Protein AF-A0A9P6RLQ0-F1 (afdb_monomer_lite)

InterPro domains:
  IPR013740 Redoxin [PF08534] (374-500)
  IPR013766 Thioredoxin domain [PS51352] (322-503)
  IPR021109 Aspartic peptidase domain superfamily [G3DSA:2.40.70.10] (1-142)
  IPR021109 Aspartic peptidase domain superfamily [G3DSA:2.40.70.10] (143-334)
  IPR021109 Aspartic peptidase domain superfamily [SSF50630] (2-336)
  IPR033121 Peptidase family A1 domain [PF00026] (2-328)
  IPR033121 Peptidase family A1 domain [PS51767] (1-327)
  IPR034164 Pepsin-like domain [cd05471] (2-328)
  IPR036249 Thioredoxin-like superfamily [SSF52833] (365-503)
  IPR037944 Peroxiredoxin-5-like [PTHR10430] (362-502)
  IPR037944 Peroxiredoxin-5-like [cd03013] (362-501)

Organism: NCBI:txid979702

Sequence (503 aa):
MLDTGSSFSWIQTTTCLSTPWLCNTSPKFNASLSSTLVYQPETIAVKYTEGFISTQLVSDFVALGAAPNNNRTTIAPASDPGTQHPPTLFRGIGTFGLTSNVSGDHYLLAKETSVPGFLGASQRRFESGSETVRKLPAPVFALAFTDTWGTLTLGGPDPAFHSKPLAWVRTLPDEAGWVTELSSRIELMPKSNGTDADAAAPDYVTTELDRVWFDSGTTYIWGDESAIRSLNDWIGADPITGEVNCTSVGRLGKIVFTVGGGTESDDSPVRLELSPAEYIISKATSRKCFSALNASGPGKNHWVFGLHVLRGFYTAYHYEFGLVGMAPYNITETNPAGKVVLPGSNDDLRKDLQRSLLQKPPADTVKPAELFSAAKRAVLIGVPGAFTPGCSKTHVPGYLKHYQELKDKGVDLIGCVSVNDAFVMDAWGKELAVGDKIAMLADPQGHFVKDLGLDFDASAALGGYRSKRFAMVLENGKITKVFVEPNNTGLSVSLAENLLKEL

pLDDT: mean 73.43, std 20.62, range [25.67, 98.0]

Structure (mmCIF, N/CA/C/O backbone):
data_AF-A0A9P6RLQ0-F1
#
_entry.id   AF-A0A9P6RLQ0-F1
#
loop_
_atom_site.group_PDB
_atom_site.id
_atom_site.type_symbol
_atom_site.label_atom_id
_atom_site.label_alt_id
_atom_site.label_comp_id
_atom_site.label_asym_id
_atom_site.label_entity_id
_atom_site.label_seq_id
_atom_site.pdbx_PDB_ins_code
_atom_site.Cartn_x
_atom_site.Cartn_y
_atom_site.Cartn_z
_atom_site.occupancy
_atom_site.B_iso_or_equiv
_atom_site.auth_seq_id
_atom_site.auth_comp_id
_atom_site.auth_asym_id
_atom_site.auth_atom_id
_atom_site.pdbx_PDB_model_num
ATOM 1 N N . MET A 1 1 ? 5.778 17.703 -5.298 1.00 69.62 1 MET A N 1
ATOM 2 C CA . MET A 1 1 ? 5.909 16.263 -5.595 1.00 69.62 1 MET A CA 1
ATOM 3 C C . MET A 1 1 ? 5.713 15.513 -4.294 1.00 69.62 1 MET A C 1
ATOM 5 O O . MET A 1 1 ? 6.132 16.036 -3.269 1.00 69.62 1 MET A O 1
ATOM 9 N N . LEU A 1 2 ? 5.029 14.371 -4.324 1.00 73.75 2 LEU A N 1
ATOM 10 C CA . LEU A 1 2 ? 4.963 13.451 -3.190 1.00 73.75 2 LEU A CA 1
ATOM 11 C C . LEU A 1 2 ? 5.962 12.338 -3.474 1.00 73.75 2 LEU A C 1
ATOM 13 O O . LEU A 1 2 ? 5.862 11.686 -4.510 1.00 73.75 2 LEU A O 1
ATOM 17 N N . ASP A 1 3 ? 6.947 12.204 -2.603 1.00 76.50 3 ASP A N 1
ATOM 18 C CA . ASP A 1 3 ? 8.166 11.453 -2.865 1.00 76.50 3 ASP A CA 1
ATOM 19 C C . ASP A 1 3 ? 8.388 10.442 -1.742 1.00 76.50 3 ASP A C 1
ATOM 21 O O . ASP A 1 3 ? 8.799 10.813 -0.645 1.00 76.50 3 ASP A O 1
ATOM 25 N N . THR A 1 4 ? 8.088 9.171 -2.009 1.00 80.94 4 THR A N 1
ATOM 26 C CA . THR A 1 4 ? 8.338 8.075 -1.061 1.00 80.94 4 THR A CA 1
ATOM 27 C C . THR A 1 4 ? 9.814 7.656 -1.010 1.00 80.94 4 THR A C 1
ATOM 29 O O . THR A 1 4 ? 10.182 6.831 -0.169 1.00 80.94 4 THR A O 1
ATOM 32 N N . GLY A 1 5 ? 10.666 8.217 -1.871 1.00 74.62 5 GLY A N 1
ATOM 33 C CA . GLY A 1 5 ? 12.118 8.060 -1.873 1.00 74.62 5 GLY A CA 1
ATOM 34 C C . GLY A 1 5 ? 12.847 9.006 -0.915 1.00 74.62 5 GLY A C 1
ATOM 35 O O . GLY A 1 5 ? 14.011 8.779 -0.581 1.00 74.62 5 GLY A O 1
ATOM 36 N N . SER A 1 6 ? 12.175 10.048 -0.418 1.00 68.94 6 SER A N 1
ATOM 37 C CA . SER A 1 6 ? 12.756 11.011 0.517 1.00 68.94 6 SER A CA 1
ATOM 38 C C . SER A 1 6 ? 11.891 11.225 1.756 1.00 68.94 6 SER A C 1
ATOM 40 O O . SER A 1 6 ? 10.787 10.709 1.871 1.00 68.94 6 SER A O 1
ATOM 42 N N . SER A 1 7 ? 12.428 11.927 2.755 1.00 65.31 7 SER A N 1
ATOM 43 C CA . SER A 1 7 ? 11.719 12.215 4.014 1.00 65.31 7 SER A CA 1
ATOM 44 C C . SER A 1 7 ? 11.713 13.698 4.364 1.00 65.31 7 SER A C 1
ATOM 46 O O . SER A 1 7 ? 11.431 14.044 5.505 1.00 65.31 7 SER A O 1
ATOM 48 N N . PHE A 1 8 ? 12.039 14.580 3.416 1.00 64.62 8 PHE A N 1
ATOM 49 C CA . PHE A 1 8 ? 12.190 16.006 3.685 1.00 64.62 8 PHE A CA 1
ATOM 50 C C . PHE A 1 8 ? 11.260 16.862 2.828 1.00 64.62 8 PHE A C 1
ATOM 52 O O . PHE A 1 8 ? 11.291 16.800 1.601 1.00 64.62 8 PHE A O 1
ATOM 59 N N . SER A 1 9 ? 10.484 17.721 3.489 1.00 69.56 9 SER A N 1
ATOM 60 C CA . SER A 1 9 ? 9.662 18.735 2.830 1.00 69.56 9 SER A CA 1
ATOM 61 C C . SER A 1 9 ? 10.428 20.051 2.704 1.00 69.56 9 SER A C 1
ATOM 63 O O . SER A 1 9 ? 10.984 20.551 3.684 1.00 69.56 9 SER A O 1
ATOM 65 N N . TRP A 1 10 ? 10.401 20.666 1.524 1.00 70.12 10 TRP A N 1
ATOM 66 C CA . TRP A 1 10 ? 10.974 21.993 1.295 1.00 70.12 10 TRP A CA 1
ATOM 67 C C . TRP A 1 10 ? 10.160 22.793 0.283 1.00 70.12 10 TRP A C 1
ATOM 69 O O . TRP A 1 10 ? 9.496 22.238 -0.593 1.00 70.12 10 TRP A O 1
ATOM 79 N N . ILE A 1 11 ? 10.218 24.118 0.412 1.00 72.69 11 ILE A N 1
ATOM 80 C CA . ILE A 1 11 ? 9.589 25.058 -0.516 1.00 72.69 11 ILE A CA 1
ATOM 81 C C . ILE A 1 11 ? 10.506 26.262 -0.743 1.00 72.69 11 ILE A C 1
ATOM 83 O O . ILE A 1 11 ? 11.249 26.687 0.146 1.00 72.69 11 ILE A O 1
ATOM 87 N N . GLN A 1 12 ? 10.475 26.812 -1.957 1.00 73.31 12 GLN A N 1
ATOM 88 C CA . GLN A 1 12 ? 11.220 28.025 -2.287 1.00 73.31 12 GLN A CA 1
ATOM 89 C C . GLN A 1 12 ? 10.643 29.233 -1.548 1.00 73.31 12 GLN A C 1
ATOM 91 O O . GLN A 1 12 ? 9.426 29.400 -1.480 1.00 73.31 12 GLN A O 1
ATOM 96 N N . THR A 1 13 ? 11.514 30.103 -1.036 1.00 74.69 13 THR A N 1
ATOM 97 C CA . THR A 1 13 ? 11.118 31.375 -0.410 1.00 74.69 13 THR A CA 1
ATOM 98 C C . THR A 1 13 ? 11.264 32.557 -1.375 1.00 74.69 13 THR A C 1
ATOM 100 O O . THR A 1 13 ? 11.980 32.490 -2.379 1.00 74.69 13 THR A O 1
ATOM 103 N N . THR A 1 14 ? 10.589 33.672 -1.080 1.00 72.62 14 THR A N 1
ATOM 104 C CA . THR A 1 14 ? 10.729 34.952 -1.798 1.00 72.62 14 THR A CA 1
ATOM 105 C C . THR A 1 14 ? 12.169 35.461 -1.850 1.00 72.62 14 THR A C 1
ATOM 107 O O . THR A 1 14 ? 12.519 36.172 -2.789 1.00 72.62 14 THR A O 1
ATOM 110 N N . THR A 1 15 ? 13.018 35.045 -0.909 1.00 69.19 15 THR A N 1
ATOM 111 C CA . THR A 1 15 ? 14.442 35.399 -0.819 1.00 69.19 15 THR A CA 1
ATOM 112 C C . THR A 1 15 ? 15.377 34.432 -1.564 1.00 69.19 15 THR A C 1
ATOM 114 O O . THR A 1 15 ? 16.554 34.350 -1.238 1.00 69.19 15 THR A O 1
ATOM 117 N N . CYS A 1 16 ? 14.885 33.685 -2.559 1.00 65.75 16 CYS A N 1
ATOM 118 C CA . CYS A 1 16 ? 15.701 32.832 -3.439 1.00 65.75 16 CYS A CA 1
ATOM 119 C C . CYS A 1 16 ? 16.762 33.663 -4.191 1.00 65.75 16 CYS A C 1
ATOM 121 O O . CYS A 1 16 ? 16.408 34.531 -4.988 1.00 65.75 16 CYS A O 1
ATOM 123 N N . LEU A 1 17 ? 18.048 33.401 -3.925 1.00 63.59 17 LEU A N 1
ATOM 124 C CA . LEU A 1 17 ? 19.206 34.150 -4.451 1.00 63.59 17 LEU A CA 1
ATOM 125 C C . LEU A 1 17 ? 19.939 33.425 -5.597 1.00 63.59 17 LEU A C 1
ATOM 127 O O . LEU A 1 17 ? 20.925 33.942 -6.115 1.00 63.59 17 LEU A O 1
ATOM 131 N N . SER A 1 18 ? 19.494 32.220 -5.965 1.00 60.06 18 SER A N 1
ATOM 132 C CA . SER A 1 18 ? 20.119 31.386 -7.007 1.00 60.06 18 SER A CA 1
ATOM 133 C C . SER A 1 18 ? 19.547 31.664 -8.411 1.00 60.06 18 SER A C 1
ATOM 135 O O . SER A 1 18 ? 18.770 32.601 -8.599 1.00 60.06 18 SER A O 1
ATOM 137 N N . THR A 1 19 ? 20.012 30.922 -9.422 1.00 55.38 19 THR A N 1
ATOM 138 C CA . THR A 1 19 ? 19.829 31.184 -10.863 1.00 55.38 19 THR A CA 1
ATOM 139 C C . THR A 1 19 ? 18.416 31.689 -11.236 1.00 55.38 19 THR A C 1
ATOM 141 O O . THR A 1 19 ? 17.418 31.049 -10.891 1.00 55.38 19 THR A O 1
ATOM 144 N N . PRO A 1 20 ? 18.292 32.808 -11.992 1.00 53.53 20 PRO A N 1
ATOM 145 C CA . PRO A 1 20 ? 17.016 33.504 -12.212 1.00 53.53 20 PRO A CA 1
ATOM 146 C C . PRO A 1 20 ? 15.871 32.640 -12.755 1.00 53.53 20 PRO A C 1
ATOM 148 O O . PRO A 1 20 ? 14.710 32.925 -12.479 1.00 53.53 20 PRO A O 1
ATOM 151 N N . TRP A 1 21 ? 16.171 31.586 -13.518 1.00 56.06 21 TRP A N 1
ATOM 152 C CA . TRP A 1 21 ? 15.160 30.710 -14.114 1.00 56.06 21 TRP A CA 1
ATOM 153 C C . TRP A 1 21 ? 14.462 29.802 -13.086 1.00 56.06 21 TRP A C 1
ATOM 155 O O . TRP A 1 21 ? 13.233 29.718 -13.065 1.00 56.06 21 TRP A O 1
ATOM 165 N N . LEU A 1 22 ? 15.224 29.168 -12.189 1.00 56.69 22 LEU A N 1
ATOM 166 C CA . LEU A 1 22 ? 14.692 28.280 -11.145 1.00 56.69 22 LEU A CA 1
ATOM 167 C C . LEU A 1 22 ? 13.927 29.053 -10.072 1.00 56.69 22 LEU A C 1
ATOM 169 O O . LEU A 1 22 ? 12.914 28.567 -9.570 1.00 56.69 22 LEU A O 1
ATOM 173 N N . CYS A 1 23 ? 14.377 30.268 -9.750 1.00 59.47 23 CYS A N 1
ATOM 174 C CA . CYS A 1 23 ? 13.675 31.120 -8.802 1.00 59.47 23 CYS A CA 1
ATOM 175 C C . CYS A 1 23 ? 12.450 31.823 -9.425 1.00 59.47 23 CYS A C 1
ATOM 177 O O . CYS A 1 23 ? 11.617 32.277 -8.662 1.00 59.47 23 CYS A O 1
ATOM 179 N N . ASN A 1 24 ? 12.276 31.969 -10.746 1.00 61.66 24 ASN A N 1
ATOM 180 C CA . ASN A 1 24 ? 11.153 32.761 -11.305 1.00 61.66 24 ASN A CA 1
ATOM 181 C C . ASN A 1 24 ? 9.986 31.950 -11.882 1.00 61.66 24 ASN A C 1
ATOM 183 O O . ASN A 1 24 ? 8.992 32.537 -12.300 1.00 61.66 24 ASN A O 1
ATOM 187 N N . THR A 1 25 ? 10.079 30.623 -11.903 1.00 64.12 25 THR A N 1
ATOM 188 C CA . THR A 1 25 ? 9.096 29.754 -12.576 1.00 64.12 25 THR A CA 1
ATOM 189 C C . THR A 1 25 ? 8.125 29.052 -11.626 1.00 64.12 25 THR A C 1
ATOM 191 O O . THR A 1 25 ? 7.142 28.474 -12.086 1.00 64.12 25 THR A O 1
ATOM 194 N N . SER A 1 26 ? 8.357 29.125 -10.310 1.00 64.94 26 SER A N 1
ATOM 195 C CA . SER A 1 26 ? 7.551 28.435 -9.295 1.00 64.94 26 SER A CA 1
ATOM 196 C C . SER A 1 26 ? 6.943 29.403 -8.268 1.00 64.94 26 SER A C 1
ATOM 198 O O . SER A 1 26 ? 7.543 30.440 -7.967 1.00 64.94 26 SER A O 1
ATOM 200 N N . PRO A 1 27 ? 5.761 29.086 -7.701 1.00 68.25 27 PRO A N 1
ATOM 201 C CA . PRO A 1 27 ? 5.214 29.809 -6.556 1.00 68.25 27 PRO A CA 1
ATOM 202 C C . PRO A 1 27 ? 6.200 29.831 -5.381 1.00 68.25 27 PRO A C 1
ATOM 204 O O . PRO A 1 27 ? 6.826 28.817 -5.073 1.00 68.25 27 PRO A O 1
ATOM 207 N N . LYS A 1 28 ? 6.312 30.981 -4.708 1.00 74.69 28 LYS A N 1
ATOM 208 C CA . LYS A 1 28 ? 7.229 31.187 -3.579 1.00 74.69 28 LYS A CA 1
ATOM 209 C C . LYS A 1 28 ? 6.462 31.339 -2.278 1.00 74.69 28 LYS A C 1
ATOM 211 O O . LYS A 1 28 ? 5.454 32.043 -2.228 1.00 74.69 28 LYS A O 1
ATOM 216 N N . PHE A 1 29 ? 6.992 30.755 -1.214 1.00 76.06 29 PHE A N 1
ATOM 217 C CA . PHE A 1 29 ? 6.539 31.025 0.137 1.00 76.06 29 PHE A CA 1
ATOM 218 C C . PHE A 1 29 ? 7.025 32.404 0.596 1.00 76.06 29 PHE A C 1
ATOM 220 O O . PHE A 1 29 ? 8.218 32.705 0.544 1.00 76.06 29 PHE A O 1
ATOM 227 N N . ASN A 1 30 ? 6.098 33.246 1.049 1.00 80.75 30 ASN A N 1
ATOM 228 C CA . ASN A 1 30 ? 6.416 34.539 1.638 1.00 80.75 30 ASN A CA 1
ATOM 229 C C . ASN A 1 30 ? 6.298 34.450 3.161 1.00 80.75 30 ASN A C 1
ATOM 231 O O . ASN A 1 30 ? 5.205 34.578 3.712 1.00 80.75 30 ASN A O 1
ATOM 235 N N . ALA A 1 31 ? 7.439 34.262 3.822 1.00 79.62 31 ALA A N 1
ATOM 236 C CA . ALA A 1 31 ? 7.532 34.123 5.272 1.00 79.62 31 ALA A CA 1
ATOM 237 C C . ALA A 1 31 ? 6.883 35.283 6.044 1.00 79.62 31 ALA A C 1
ATOM 239 O O . ALA A 1 31 ? 6.302 35.065 7.101 1.00 79.62 31 ALA A O 1
ATOM 240 N N . SER A 1 32 ? 6.921 36.506 5.504 1.00 82.12 32 SER A N 1
ATOM 241 C CA . SER A 1 32 ? 6.338 37.688 6.150 1.00 82.12 32 SER A CA 1
ATOM 242 C C . SER A 1 32 ? 4.808 37.678 6.210 1.00 82.12 32 SER A C 1
ATOM 244 O O . SER A 1 32 ? 4.234 38.491 6.927 1.00 82.12 32 SER A O 1
ATOM 246 N N . LEU A 1 33 ? 4.140 36.804 5.449 1.00 82.81 33 LEU A N 1
ATOM 247 C CA . LEU A 1 33 ? 2.678 36.679 5.447 1.00 82.81 33 LEU A CA 1
ATOM 248 C C . LEU A 1 33 ? 2.161 35.599 6.405 1.00 82.81 33 LEU A C 1
ATOM 250 O O . LEU A 1 33 ? 0.948 35.482 6.574 1.00 82.81 33 LEU A O 1
ATOM 254 N N . SER A 1 34 ? 3.047 34.805 7.010 1.00 77.62 34 SER A N 1
ATOM 255 C CA . SER A 1 34 ? 2.658 33.770 7.963 1.00 77.62 34 SER A CA 1
ATOM 256 C C . SER A 1 34 ? 2.803 34.274 9.395 1.00 77.62 34 SER A C 1
ATOM 258 O O . SER A 1 34 ? 3.890 34.649 9.831 1.00 77.62 34 SER A O 1
ATOM 260 N N . SER A 1 35 ? 1.696 34.270 10.137 1.00 79.69 35 SER A N 1
ATOM 261 C CA . SER A 1 35 ? 1.660 34.590 11.569 1.00 79.69 35 SER A CA 1
ATOM 262 C C . SER A 1 35 ? 2.080 33.416 12.458 1.00 79.69 35 SER A C 1
ATOM 264 O O . SER A 1 35 ? 2.284 33.603 13.655 1.00 79.69 35 SER A O 1
ATOM 266 N N . THR A 1 36 ? 2.194 32.216 11.889 1.00 73.00 36 THR A N 1
ATOM 267 C CA . THR A 1 36 ? 2.441 30.954 12.600 1.00 73.00 36 THR A CA 1
ATOM 268 C C . THR A 1 36 ? 3.823 30.368 12.328 1.00 73.00 36 THR A C 1
ATOM 270 O O . THR A 1 36 ? 4.186 29.349 12.913 1.00 73.00 36 THR A O 1
ATOM 273 N N . LEU A 1 37 ? 4.608 31.033 11.477 1.00 77.94 37 LEU A N 1
ATOM 274 C CA . LEU A 1 37 ? 5.971 30.650 11.149 1.00 77.94 37 LEU A CA 1
ATOM 275 C C . LEU A 1 37 ? 6.905 30.810 12.355 1.00 77.94 37 LEU A C 1
ATOM 277 O O . LEU A 1 37 ? 7.027 31.887 12.940 1.00 77.94 37 LEU A O 1
ATOM 281 N N . VAL A 1 38 ? 7.649 29.750 12.652 1.00 75.69 38 VAL A N 1
ATOM 282 C CA . VAL A 1 38 ? 8.695 29.710 13.673 1.00 75.69 38 VAL A CA 1
ATOM 283 C C . VAL A 1 38 ? 10.002 29.275 13.020 1.00 75.69 38 VAL A C 1
ATOM 285 O O . VAL A 1 38 ? 10.078 28.211 12.410 1.00 75.69 38 VAL A O 1
ATOM 288 N N . TYR A 1 39 ? 11.048 30.088 13.150 1.00 77.44 39 TYR A N 1
ATOM 289 C CA . TYR A 1 39 ? 12.385 29.720 12.688 1.00 77.44 39 TYR A CA 1
ATOM 290 C C . TYR A 1 39 ? 13.053 28.771 13.677 1.00 77.44 39 TYR A C 1
ATOM 292 O O . TYR A 1 39 ? 13.016 29.000 14.885 1.00 77.44 39 TYR A O 1
ATOM 300 N N . GLN A 1 40 ? 13.693 27.735 13.146 1.00 73.38 40 GLN A N 1
ATOM 301 C CA . GLN A 1 40 ? 14.537 26.828 13.917 1.00 73.38 40 GLN A CA 1
ATOM 302 C C . GLN A 1 40 ? 16.005 27.267 13.805 1.00 73.38 40 GLN A C 1
ATOM 304 O O . GLN A 1 40 ? 16.364 27.929 12.830 1.00 73.38 40 GLN A O 1
ATOM 309 N N . PRO A 1 41 ? 16.871 26.957 14.780 1.00 69.88 41 PRO A N 1
ATOM 310 C CA . PRO A 1 41 ? 18.275 27.368 14.739 1.00 69.88 41 PRO A CA 1
ATOM 311 C C . PRO A 1 41 ? 19.104 26.612 13.686 1.00 69.88 41 PRO A C 1
ATOM 313 O O . PRO A 1 41 ? 20.169 27.087 13.288 1.00 69.88 41 PRO A O 1
ATOM 316 N N . GLU A 1 42 ? 18.647 25.452 13.216 1.00 72.31 42 GLU A N 1
ATOM 317 C CA . GLU A 1 42 ? 19.383 24.606 12.282 1.00 72.31 42 GLU A CA 1
ATOM 318 C C . GLU A 1 42 ? 19.247 25.057 10.821 1.00 72.31 42 GLU A C 1
ATOM 320 O O . GLU A 1 42 ? 18.183 25.444 10.335 1.00 72.31 42 GLU A O 1
ATOM 325 N N . THR A 1 43 ? 20.339 24.903 10.077 1.00 67.69 43 THR A N 1
ATOM 326 C CA . THR A 1 43 ? 20.335 24.903 8.612 1.00 67.69 43 THR A CA 1
ATOM 327 C C . THR A 1 43 ? 20.699 23.510 8.132 1.00 67.69 43 THR A C 1
ATOM 329 O O . THR A 1 43 ? 21.512 22.822 8.752 1.00 67.69 43 THR A O 1
ATOM 332 N N . ILE A 1 44 ? 20.090 23.076 7.033 1.00 64.25 44 ILE A N 1
ATOM 333 C CA . ILE A 1 44 ? 20.367 21.762 6.454 1.00 64.25 44 ILE A CA 1
ATOM 334 C C . ILE A 1 44 ? 20.663 21.881 4.968 1.00 64.25 44 ILE A C 1
ATOM 336 O O . ILE A 1 44 ? 20.142 22.759 4.277 1.00 64.25 44 ILE A O 1
ATOM 340 N N . ALA A 1 45 ? 21.495 20.967 4.481 1.00 65.06 45 ALA A N 1
ATOM 341 C CA . ALA A 1 45 ? 21.749 20.789 3.067 1.00 65.06 45 ALA A CA 1
ATOM 342 C C . ALA A 1 45 ? 21.260 19.407 2.641 1.00 65.06 45 ALA A C 1
ATOM 344 O O . ALA A 1 45 ? 21.583 18.397 3.262 1.00 65.06 45 ALA A O 1
ATOM 345 N N . VAL A 1 46 ? 20.498 19.370 1.560 1.00 62.28 46 VAL A N 1
ATOM 346 C CA . VAL A 1 46 ? 19.980 18.148 0.960 1.00 62.28 46 VAL A CA 1
ATOM 347 C C . VAL A 1 46 ? 20.717 17.938 -0.348 1.00 62.28 46 VAL A C 1
ATOM 349 O O . VAL A 1 46 ? 20.755 18.840 -1.184 1.00 62.28 46 VAL A O 1
ATOM 352 N N . LYS A 1 47 ? 21.334 16.768 -0.517 1.00 60.91 47 LYS A N 1
ATOM 353 C CA . LYS A 1 47 ? 22.102 16.435 -1.718 1.00 60.91 47 LYS A CA 1
ATOM 354 C C . LYS A 1 47 ? 21.277 15.562 -2.656 1.00 60.91 47 LYS A C 1
ATOM 356 O O . LYS A 1 47 ? 20.580 14.652 -2.222 1.00 60.91 47 LYS A O 1
ATOM 361 N N . TYR A 1 48 ? 21.428 15.841 -3.938 1.00 60.09 48 TYR A N 1
ATOM 362 C CA . TYR A 1 48 ? 20.753 15.227 -5.067 1.00 60.09 48 TYR A CA 1
ATOM 363 C C . TYR A 1 48 ? 21.805 14.663 -6.024 1.00 60.09 48 TYR A C 1
ATOM 365 O O . TYR A 1 48 ? 22.970 15.067 -5.970 1.00 60.09 48 TYR A O 1
ATOM 373 N N . THR A 1 49 ? 21.413 13.755 -6.918 1.00 55.19 49 THR A N 1
ATOM 374 C CA . THR A 1 49 ? 22.321 13.239 -7.960 1.00 55.19 49 THR A CA 1
ATOM 375 C C . THR A 1 49 ? 22.882 14.374 -8.823 1.00 55.19 49 THR A C 1
ATOM 377 O O . THR A 1 49 ? 24.070 14.383 -9.126 1.00 55.19 49 THR A O 1
ATOM 380 N N . GLU A 1 50 ? 22.048 15.367 -9.143 1.00 53.91 50 GLU A N 1
ATOM 381 C CA . GLU A 1 50 ? 22.384 16.482 -10.039 1.00 53.91 50 GLU A CA 1
ATOM 382 C C . GLU A 1 50 ? 22.718 17.793 -9.303 1.00 53.91 50 GLU A C 1
ATOM 384 O O . GLU A 1 50 ? 22.969 18.814 -9.940 1.00 53.91 50 GLU A O 1
ATOM 389 N N . GLY A 1 51 ? 22.722 17.810 -7.962 1.00 61.94 51 GLY A N 1
ATOM 390 C CA . GLY A 1 51 ? 22.901 19.066 -7.235 1.00 61.94 51 GLY A CA 1
ATOM 391 C C . GLY A 1 51 ? 22.666 19.025 -5.728 1.00 61.94 51 GLY A C 1
ATOM 392 O O . GLY A 1 51 ? 22.782 17.987 -5.078 1.00 61.94 51 GLY A O 1
ATOM 393 N N . PHE A 1 52 ? 22.364 20.183 -5.146 1.00 61.28 52 PHE A N 1
ATOM 394 C CA . PHE A 1 52 ? 22.061 20.336 -3.725 1.00 61.28 52 PHE A CA 1
ATOM 395 C C . PHE A 1 52 ? 21.062 21.474 -3.488 1.00 61.28 52 PHE A C 1
ATOM 397 O O . PHE A 1 52 ? 20.918 22.394 -4.297 1.00 61.28 52 PHE A O 1
ATOM 404 N N . ILE A 1 53 ? 20.394 21.412 -2.341 1.00 66.12 53 ILE A N 1
ATOM 405 C CA . ILE A 1 53 ? 19.573 22.489 -1.795 1.00 66.12 53 ILE A CA 1
ATOM 406 C C . ILE A 1 53 ? 20.112 22.819 -0.411 1.00 66.12 53 ILE A C 1
ATOM 408 O O . ILE A 1 53 ? 20.314 21.912 0.391 1.00 66.12 53 ILE A O 1
ATOM 412 N N . SER A 1 54 ? 20.308 24.103 -0.115 1.00 66.69 54 SER A N 1
ATOM 413 C CA . SER A 1 54 ? 20.534 24.584 1.254 1.00 66.69 54 SER A CA 1
ATOM 414 C C . SER A 1 54 ? 19.274 25.274 1.775 1.00 66.69 54 SER A C 1
ATOM 416 O O . SER A 1 54 ? 18.660 26.072 1.052 1.00 66.69 54 SER A O 1
ATOM 418 N N . THR A 1 55 ? 18.856 24.944 2.999 1.00 67.69 55 THR A N 1
ATOM 419 C CA . THR A 1 55 ? 17.606 25.441 3.589 1.00 67.69 55 THR A CA 1
ATOM 420 C C . THR A 1 55 ? 17.761 25.884 5.037 1.00 67.69 55 THR A C 1
ATOM 422 O O . THR A 1 55 ? 18.393 25.187 5.834 1.00 67.69 55 THR A O 1
ATOM 425 N N . GLN A 1 56 ? 17.100 26.990 5.381 1.00 75.56 56 GLN A N 1
ATOM 426 C CA . GLN A 1 56 ? 16.805 27.359 6.763 1.00 75.56 56 GLN A CA 1
ATOM 427 C C . GLN A 1 56 ? 15.605 26.546 7.241 1.00 75.56 56 GLN A C 1
ATOM 429 O O . GLN A 1 56 ? 14.564 26.541 6.578 1.00 75.56 56 GLN A O 1
ATOM 434 N N . LEU A 1 57 ? 15.740 25.867 8.374 1.00 71.38 57 LEU A N 1
ATOM 435 C CA . LEU A 1 57 ? 14.655 25.070 8.916 1.00 71.38 57 LEU A CA 1
ATOM 436 C C . LEU A 1 57 ? 13.603 25.970 9.575 1.00 71.38 57 LEU A C 1
ATOM 438 O O . LEU A 1 57 ? 13.941 26.890 10.327 1.00 71.38 57 LEU A O 1
ATOM 442 N N . VAL A 1 58 ? 12.329 25.709 9.286 1.00 69.56 58 VAL A N 1
ATOM 443 C CA . VAL A 1 58 ? 11.190 26.411 9.886 1.00 69.56 58 VAL A CA 1
ATOM 444 C C . VAL A 1 58 ? 10.082 25.434 10.261 1.00 69.56 58 VAL A C 1
ATOM 446 O O . VAL A 1 58 ? 9.973 24.346 9.695 1.00 69.56 58 VAL A O 1
ATOM 449 N N . SER A 1 59 ? 9.233 25.845 11.192 1.00 67.94 59 SER A N 1
ATOM 450 C CA . SER A 1 59 ? 7.964 25.197 11.504 1.00 67.94 59 SER A CA 1
ATOM 451 C C . SER A 1 59 ? 6.823 26.148 11.166 1.00 67.94 59 SER A C 1
ATOM 453 O O . SER A 1 59 ? 6.880 27.323 11.510 1.00 67.94 59 SER A O 1
ATOM 455 N N . ASP A 1 60 ? 5.796 25.655 10.485 1.00 65.62 60 ASP A N 1
ATOM 456 C CA . ASP A 1 60 ? 4.585 26.421 10.172 1.00 65.62 60 ASP A CA 1
ATOM 457 C C . ASP A 1 60 ? 3.387 25.468 10.051 1.00 65.62 60 ASP A C 1
ATOM 459 O O . ASP A 1 60 ? 3.548 24.240 10.026 1.00 65.62 60 ASP A O 1
ATOM 463 N N . PHE A 1 61 ? 2.175 26.004 9.948 1.00 63.88 61 PHE A N 1
ATOM 464 C CA . PHE A 1 61 ? 1.023 25.192 9.568 1.00 63.88 61 PHE A CA 1
ATOM 465 C C . PHE A 1 61 ? 1.139 24.769 8.115 1.00 63.88 61 PHE A C 1
ATOM 467 O O . PHE A 1 61 ? 1.323 25.605 7.243 1.00 63.88 61 PHE A O 1
ATOM 474 N N . VAL A 1 62 ? 0.953 23.482 7.836 1.00 64.06 62 VAL A N 1
ATOM 475 C CA . VAL A 1 62 ? 0.873 22.945 6.476 1.00 64.06 62 VAL A CA 1
ATOM 476 C C . VAL A 1 62 ? -0.542 22.439 6.235 1.00 64.06 62 VAL A C 1
ATOM 478 O O . VAL A 1 62 ? -1.082 21.658 7.026 1.00 64.06 62 VAL A O 1
ATOM 481 N N . ALA A 1 63 ? -1.143 22.892 5.136 1.00 60.72 63 ALA A N 1
ATOM 482 C CA . ALA A 1 63 ? -2.407 22.368 4.642 1.00 60.72 63 ALA A CA 1
ATOM 483 C C . ALA A 1 63 ? -2.161 21.368 3.503 1.00 60.72 63 ALA A C 1
ATOM 485 O O . ALA A 1 63 ? -1.384 21.644 2.587 1.00 60.72 63 ALA A O 1
ATOM 486 N N . LEU A 1 64 ? -2.842 20.222 3.565 1.00 62.22 64 LEU A N 1
ATOM 487 C CA . LEU A 1 64 ? -2.797 19.139 2.583 1.00 62.22 64 LEU A CA 1
ATOM 488 C C . LEU A 1 64 ? -4.222 18.753 2.179 1.00 62.22 64 LEU A C 1
ATOM 490 O O . LEU A 1 64 ? -5.011 18.329 3.016 1.00 62.22 64 LEU A O 1
ATOM 494 N N . GLY A 1 65 ? -4.573 18.893 0.903 1.00 52.03 65 GLY A N 1
ATOM 495 C CA . GLY A 1 65 ? -5.888 18.480 0.395 1.00 52.03 65 GLY A CA 1
ATOM 496 C C . GLY A 1 65 ? -6.453 19.412 -0.672 1.00 52.03 65 GLY A C 1
ATOM 497 O O . GLY A 1 65 ? -5.809 20.382 -1.083 1.00 52.03 65 GLY A O 1
ATOM 498 N N . ALA A 1 66 ? -7.655 19.096 -1.154 1.00 42.84 66 ALA A N 1
ATOM 499 C CA . ALA A 1 66 ? -8.347 19.894 -2.162 1.00 42.84 66 ALA A CA 1
ATOM 500 C C . ALA A 1 66 ? -9.197 20.993 -1.505 1.00 42.84 66 ALA A C 1
ATOM 502 O O . ALA A 1 66 ? -9.999 20.727 -0.606 1.00 42.84 66 ALA A O 1
ATOM 503 N N . ALA A 1 67 ? -9.057 22.227 -1.994 1.00 39.34 67 ALA A N 1
ATOM 504 C CA . ALA A 1 67 ? -10.056 23.266 -1.773 1.00 39.34 67 ALA A CA 1
ATOM 505 C C . ALA A 1 67 ? -11.228 23.021 -2.748 1.00 39.34 67 ALA A C 1
ATOM 507 O O . ALA A 1 67 ? -10.970 22.789 -3.927 1.00 39.34 67 ALA A O 1
ATOM 508 N N . PRO A 1 68 ? -12.502 23.104 -2.325 1.00 34.50 68 PRO A N 1
ATOM 509 C CA . PRO A 1 68 ? -13.657 22.665 -3.121 1.00 34.50 68 PRO A CA 1
ATOM 510 C C . PRO A 1 68 ? -13.854 23.388 -4.459 1.00 34.50 68 PRO A C 1
ATOM 512 O O . PRO A 1 68 ? -14.608 22.903 -5.293 1.00 34.50 68 PRO A O 1
ATOM 515 N N . ASN A 1 69 ? -13.162 24.508 -4.697 1.00 35.34 69 ASN A N 1
ATOM 516 C CA . ASN A 1 69 ? -13.284 25.278 -5.937 1.00 35.34 69 ASN A CA 1
ATOM 517 C C . ASN A 1 69 ? -12.116 25.074 -6.916 1.00 35.34 69 ASN A C 1
ATOM 519 O O . ASN A 1 69 ? -12.104 25.702 -7.968 1.00 35.34 69 ASN A O 1
ATOM 523 N N . ASN A 1 70 ? -11.141 24.216 -6.596 1.00 35.41 70 ASN A N 1
ATOM 524 C CA . ASN A 1 70 ? -10.047 23.864 -7.497 1.00 35.41 70 ASN A CA 1
ATOM 525 C C . ASN A 1 70 ? -9.773 22.359 -7.401 1.00 35.41 70 ASN A C 1
ATOM 527 O O . ASN A 1 70 ? -9.376 21.872 -6.348 1.00 35.41 70 ASN A O 1
ATOM 531 N N . ASN A 1 71 ? -9.868 21.638 -8.524 1.00 31.38 71 ASN A N 1
ATOM 532 C CA . ASN A 1 71 ? -9.473 20.223 -8.663 1.00 31.38 71 ASN A CA 1
ATOM 533 C C . ASN A 1 71 ? -7.948 19.990 -8.501 1.00 31.38 71 ASN A C 1
ATOM 535 O O . ASN A 1 71 ? -7.382 19.076 -9.096 1.00 31.38 71 ASN A O 1
ATOM 539 N N . ARG A 1 72 ? -7.242 20.842 -7.749 1.00 33.62 72 ARG A N 1
ATOM 540 C CA . ARG A 1 72 ? -5.810 20.742 -7.461 1.00 33.62 72 ARG A CA 1
ATOM 541 C C . ARG A 1 72 ? -5.600 20.554 -5.964 1.00 33.62 72 ARG A C 1
ATOM 543 O O . ARG A 1 72 ? -6.015 21.390 -5.161 1.00 33.62 72 ARG A O 1
ATOM 550 N N . THR A 1 73 ? -4.890 19.490 -5.604 1.00 39.38 73 THR A N 1
ATOM 551 C CA . THR A 1 73 ? -4.352 19.300 -4.255 1.00 39.38 73 THR A CA 1
ATOM 552 C C . THR A 1 73 ? -3.350 20.408 -3.968 1.00 39.38 73 THR A C 1
ATOM 554 O O . THR A 1 73 ? -2.384 20.583 -4.713 1.00 39.38 73 THR A O 1
ATOM 557 N N . THR A 1 74 ? -3.576 21.165 -2.898 1.00 43.19 74 THR A N 1
ATOM 558 C CA . THR A 1 74 ? -2.629 22.194 -2.462 1.00 43.19 74 THR A CA 1
ATOM 559 C C . THR A 1 74 ? -1.793 21.621 -1.328 1.00 43.19 74 THR A C 1
ATOM 561 O O . THR A 1 74 ? -2.342 21.070 -0.376 1.00 43.19 74 THR A O 1
ATOM 564 N N . ILE A 1 75 ? -0.470 21.731 -1.451 1.00 45.41 75 ILE A N 1
ATOM 565 C CA . ILE A 1 75 ? 0.469 21.569 -0.341 1.00 45.41 75 ILE A CA 1
ATOM 566 C C . ILE A 1 75 ? 1.089 22.940 -0.139 1.00 45.41 75 ILE A C 1
ATOM 568 O O . ILE A 1 75 ? 1.872 23.386 -0.978 1.00 45.41 75 ILE A O 1
ATOM 572 N N . ALA A 1 76 ? 0.690 23.641 0.912 1.00 46.41 76 ALA A N 1
ATOM 573 C CA . ALA A 1 76 ? 1.213 24.970 1.188 1.00 46.41 76 ALA A CA 1
ATOM 574 C C . ALA A 1 76 ? 1.306 25.208 2.693 1.00 46.41 76 ALA A C 1
ATOM 576 O O . ALA A 1 76 ? 0.436 24.734 3.437 1.00 46.41 76 ALA A O 1
ATOM 577 N N . PRO A 1 77 ? 2.314 25.972 3.143 1.00 47.25 77 PRO A N 1
ATOM 578 C CA . PRO A 1 77 ? 2.239 26.598 4.443 1.00 47.25 77 PRO A CA 1
ATOM 579 C C . PRO A 1 77 ? 1.016 27.526 4.460 1.00 47.25 77 PRO A C 1
ATOM 581 O O . PRO A 1 77 ? 0.821 28.319 3.533 1.00 47.25 77 PRO A O 1
ATOM 584 N N . ALA A 1 78 ? 0.153 27.382 5.455 1.00 43.00 78 ALA A N 1
ATOM 585 C CA . ALA A 1 78 ? -1.082 28.136 5.576 1.00 43.00 78 ALA A CA 1
ATOM 586 C C . ALA A 1 78 ? -0.887 29.271 6.582 1.00 43.00 78 ALA A C 1
ATOM 588 O O . ALA A 1 78 ? -0.470 29.024 7.708 1.00 43.00 78 ALA A O 1
ATOM 589 N N . SER A 1 79 ? -1.240 30.501 6.202 1.00 43.34 79 SER A N 1
ATOM 590 C CA . SER A 1 79 ? -1.553 31.525 7.199 1.00 43.34 79 SER A CA 1
ATOM 591 C C . SER A 1 79 ? -2.875 31.167 7.888 1.00 43.34 79 SER A C 1
ATOM 593 O O . SER A 1 79 ? -3.682 30.413 7.333 1.00 43.34 79 SER A O 1
ATOM 595 N N . ASP A 1 80 ? -3.117 31.698 9.087 1.00 43.22 80 ASP A N 1
ATOM 596 C CA . ASP A 1 80 ? -4.424 31.604 9.744 1.00 43.22 80 ASP A CA 1
ATOM 597 C C . ASP A 1 80 ? -5.298 32.829 9.406 1.00 43.22 80 ASP A C 1
ATOM 599 O O . ASP A 1 80 ? -5.126 33.891 10.011 1.00 43.22 80 ASP A O 1
ATOM 603 N N . PRO A 1 81 ? -6.229 32.733 8.434 1.00 39.72 81 PRO A N 1
ATOM 604 C CA . PRO A 1 81 ? -7.358 33.638 8.342 1.00 39.72 81 PRO A CA 1
ATOM 605 C C . PRO A 1 81 ? -8.619 32.946 8.878 1.00 39.72 81 PRO A C 1
ATOM 607 O O . PRO A 1 81 ? -9.004 31.860 8.440 1.00 39.72 81 PRO A O 1
ATOM 610 N N . GLY A 1 82 ? -9.264 33.619 9.829 1.00 38.12 82 GLY A N 1
ATOM 611 C CA . GLY A 1 82 ? -10.439 33.178 10.575 1.00 38.12 82 GLY A CA 1
ATOM 612 C C . GLY A 1 82 ? -11.501 32.354 9.826 1.00 38.12 82 GLY A C 1
ATOM 613 O O . GLY A 1 82 ? -11.982 32.695 8.749 1.00 38.12 82 GLY A O 1
ATOM 614 N N . THR A 1 83 ? -11.907 31.283 10.509 1.00 36.00 83 THR A N 1
ATOM 615 C CA . THR A 1 83 ? -13.290 30.813 10.731 1.00 36.00 83 THR A CA 1
ATOM 616 C C . THR A 1 83 ? -14.238 30.468 9.580 1.00 36.00 83 THR A C 1
ATOM 618 O O . THR A 1 83 ? -15.389 30.177 9.894 1.00 36.00 83 THR A O 1
ATOM 621 N N . GLN A 1 84 ? -13.839 30.342 8.311 1.00 40.53 84 GLN A N 1
ATOM 622 C CA . GLN A 1 84 ? -14.699 29.654 7.323 1.00 40.53 84 GLN A CA 1
ATOM 623 C C . GLN A 1 84 ? -13.919 28.868 6.270 1.00 40.53 84 GLN A C 1
ATOM 625 O O . GLN A 1 84 ? -13.662 29.380 5.184 1.00 40.53 84 GLN A O 1
ATOM 630 N N . HIS A 1 85 ? -13.604 27.595 6.543 1.00 45.31 85 HIS A N 1
ATOM 631 C CA . HIS A 1 85 ? -13.076 26.700 5.511 1.00 45.31 85 HIS A CA 1
ATOM 632 C C . HIS A 1 85 ? -13.620 25.256 5.584 1.00 45.31 85 HIS A C 1
ATOM 634 O O . HIS A 1 85 ? -13.997 24.787 6.657 1.00 45.31 85 HIS A O 1
ATOM 640 N N . PRO A 1 86 ? -13.691 24.577 4.423 1.00 39.44 86 PRO A N 1
ATOM 641 C CA . PRO A 1 86 ? -14.423 23.328 4.208 1.00 39.44 86 PRO A CA 1
ATOM 642 C C . PRO A 1 86 ? -13.693 22.086 4.758 1.00 39.44 86 PRO A C 1
ATOM 644 O O . PRO A 1 86 ? -12.467 22.095 4.872 1.00 39.44 86 PRO A O 1
ATOM 647 N N . PRO A 1 87 ? -14.423 20.991 5.043 1.00 40.00 87 PRO A N 1
ATOM 648 C CA . PRO A 1 87 ? -13.921 19.797 5.741 1.00 40.00 87 PRO A CA 1
ATOM 649 C C . PRO A 1 87 ? -12.875 18.949 4.981 1.00 40.00 87 PRO A C 1
ATOM 651 O O . PRO A 1 87 ? -12.442 17.926 5.497 1.00 40.00 87 PRO A O 1
ATOM 654 N N . THR A 1 88 ? -12.459 19.339 3.771 1.00 35.88 88 THR A N 1
ATOM 655 C CA . THR A 1 88 ? -11.626 18.526 2.858 1.00 35.88 88 THR A CA 1
ATOM 656 C C . THR A 1 88 ? -10.116 18.792 2.937 1.00 35.88 88 THR A C 1
ATOM 658 O O . THR A 1 88 ? -9.347 18.181 2.195 1.00 35.88 88 THR A O 1
ATOM 661 N N . LEU A 1 89 ? -9.669 19.710 3.800 1.00 40.75 89 LEU A N 1
ATOM 662 C CA . LEU A 1 89 ? -8.259 20.089 3.954 1.00 40.75 89 LEU A CA 1
ATOM 663 C C . LEU A 1 89 ? -7.700 19.572 5.285 1.00 40.75 89 LEU A C 1
ATOM 665 O O . LEU A 1 89 ? -8.129 20.009 6.353 1.00 40.75 89 LEU A O 1
ATOM 669 N N . PHE A 1 90 ? -6.696 18.696 5.222 1.00 43.66 90 PHE A N 1
ATOM 670 C CA . PHE A 1 90 ? -5.895 18.309 6.383 1.00 43.66 90 PHE A CA 1
ATOM 671 C C . PHE A 1 90 ? -4.997 19.467 6.816 1.00 43.66 90 PHE A C 1
ATOM 673 O O . PHE A 1 90 ? -4.374 20.115 5.977 1.00 43.66 90 PHE A O 1
ATOM 680 N N . ARG A 1 91 ? -4.913 19.718 8.128 1.00 47.53 91 ARG A N 1
ATOM 681 C CA . ARG A 1 91 ? -4.085 20.778 8.723 1.00 47.53 91 ARG A CA 1
ATOM 682 C C . ARG A 1 91 ? -3.254 20.240 9.886 1.00 47.53 91 ARG A C 1
ATOM 684 O O . ARG A 1 91 ? -3.779 19.542 10.754 1.00 47.53 91 ARG A O 1
ATOM 691 N N . GLY A 1 92 ? -1.979 20.609 9.939 1.00 43.44 92 GLY A N 1
ATOM 692 C CA . GLY A 1 92 ? -1.095 20.290 11.061 1.00 43.44 92 GLY A CA 1
ATOM 693 C C . GLY A 1 92 ? 0.137 21.187 11.098 1.00 43.44 92 GLY A C 1
ATOM 694 O O . GLY A 1 92 ? 0.499 21.782 10.085 1.00 43.44 92 GLY A O 1
ATOM 695 N N . ILE A 1 93 ? 0.771 21.289 12.267 1.00 42.12 93 ILE A N 1
ATOM 696 C CA . ILE A 1 93 ? 2.087 21.925 12.395 1.00 42.12 93 ILE A CA 1
ATOM 697 C C . ILE A 1 93 ? 3.114 20.966 11.789 1.00 42.12 93 ILE A C 1
ATOM 699 O O . ILE A 1 93 ? 3.186 19.802 12.189 1.00 42.12 93 ILE A O 1
ATOM 703 N N . GLY A 1 94 ? 3.873 21.444 10.807 1.00 48.91 94 GLY A N 1
ATOM 704 C CA . GLY A 1 94 ? 4.918 20.686 10.129 1.00 48.91 94 GLY A CA 1
ATOM 705 C C . GLY A 1 94 ? 6.231 21.457 10.106 1.00 48.91 94 GLY A C 1
ATOM 706 O O . GLY A 1 94 ? 6.241 22.687 10.083 1.00 48.91 94 GLY A O 1
ATOM 707 N N . THR A 1 95 ? 7.344 20.729 10.091 1.00 43.91 95 THR A N 1
ATOM 708 C CA . THR A 1 95 ? 8.679 21.308 9.909 1.00 43.91 95 THR A CA 1
ATOM 709 C C . THR A 1 95 ? 9.104 21.127 8.452 1.00 43.91 95 THR A C 1
ATOM 711 O O . THR A 1 95 ? 8.979 20.036 7.901 1.00 43.91 95 THR A O 1
ATOM 714 N N . PHE A 1 96 ? 9.589 22.184 7.806 1.00 50.56 96 PHE A N 1
ATOM 715 C CA . PHE A 1 96 ? 10.062 22.151 6.418 1.00 50.56 96 PHE A CA 1
ATOM 716 C C . PHE A 1 96 ? 11.211 23.139 6.199 1.00 50.56 96 PHE A C 1
ATOM 718 O O . PHE A 1 96 ? 11.441 24.047 6.997 1.00 50.56 96 PHE A O 1
ATOM 725 N N . GLY A 1 97 ? 11.968 22.954 5.120 1.00 45.22 97 GLY A N 1
ATOM 726 C CA . GLY A 1 97 ? 13.048 23.866 4.741 1.00 45.22 97 GLY A CA 1
ATOM 727 C C . GLY A 1 97 ? 12.571 25.038 3.887 1.00 45.22 97 GLY A C 1
ATOM 728 O O . GLY A 1 97 ? 11.908 24.830 2.867 1.00 45.22 97 GLY A O 1
ATOM 729 N N . LEU A 1 98 ? 12.986 26.258 4.239 1.00 49.16 98 LEU A N 1
ATOM 730 C CA . LEU A 1 98 ? 12.966 27.417 3.344 1.00 49.16 98 LEU A CA 1
ATOM 731 C C . LEU A 1 98 ? 14.271 27.474 2.559 1.00 49.16 98 LEU A C 1
ATOM 733 O O . LEU A 1 98 ? 15.332 27.746 3.127 1.00 49.16 98 LEU A O 1
ATOM 737 N N . THR A 1 99 ? 14.206 27.221 1.252 1.00 50.81 99 THR A N 1
ATOM 738 C CA . THR A 1 99 ? 15.403 27.258 0.402 1.00 50.81 99 THR A CA 1
ATOM 739 C C . THR A 1 99 ? 15.641 28.626 -0.231 1.00 50.81 99 THR A C 1
ATOM 741 O O . THR A 1 99 ? 14.765 29.178 -0.902 1.00 50.81 99 THR A O 1
ATOM 744 N N . SER A 1 100 ? 16.856 29.151 -0.047 1.00 45.06 100 SER A N 1
ATOM 745 C CA . SER A 1 100 ? 17.354 30.359 -0.715 1.00 45.06 100 SER A CA 1
ATOM 746 C C . SER A 1 100 ? 18.435 30.071 -1.766 1.00 45.06 100 SER A C 1
ATOM 748 O O . SER A 1 100 ? 18.687 30.924 -2.620 1.00 45.06 100 SER A O 1
ATOM 750 N N . ASN A 1 101 ? 19.047 28.880 -1.743 1.00 42.66 101 ASN A N 1
ATOM 751 C CA . ASN A 1 101 ? 20.118 28.485 -2.657 1.00 42.66 101 ASN A CA 1
ATOM 752 C C . ASN A 1 101 ? 19.898 27.063 -3.197 1.00 42.66 101 ASN A C 1
ATOM 754 O O . ASN A 1 101 ? 19.821 26.100 -2.425 1.00 42.66 101 ASN A O 1
ATOM 758 N N . VAL A 1 102 ? 19.805 26.962 -4.522 1.00 47.06 102 VAL A N 1
ATOM 759 C CA . VAL A 1 102 ? 19.483 25.754 -5.282 1.00 47.06 102 VAL A CA 1
ATOM 760 C C . VAL A 1 102 ? 20.474 25.635 -6.443 1.00 47.06 102 VAL A C 1
ATOM 762 O O . VAL A 1 102 ? 20.680 26.604 -7.173 1.00 47.06 102 VAL A O 1
ATOM 765 N N . SER A 1 103 ? 21.078 24.462 -6.639 1.00 45.06 103 SER A N 1
ATOM 766 C CA . SER A 1 103 ? 21.928 24.171 -7.805 1.00 45.06 103 SER A CA 1
ATOM 767 C C . SER A 1 103 ? 21.481 22.876 -8.487 1.00 45.06 103 SER A C 1
ATOM 769 O O . SER A 1 103 ? 21.246 21.901 -7.774 1.00 45.06 103 SER A O 1
ATOM 771 N N . GLY A 1 104 ? 21.428 22.847 -9.822 1.00 42.25 104 GLY A N 1
ATOM 772 C CA . GLY A 1 104 ? 21.026 21.689 -10.641 1.00 42.25 104 GLY A CA 1
ATOM 773 C C . GLY A 1 104 ? 20.051 22.096 -11.754 1.00 42.25 104 GLY A C 1
ATOM 774 O O . GLY A 1 104 ? 19.397 23.130 -11.629 1.00 42.25 104 GLY A O 1
ATOM 775 N N . ASP A 1 105 ? 19.961 21.316 -12.836 1.00 34.59 105 ASP A N 1
ATOM 776 C CA . ASP A 1 105 ? 19.196 21.694 -14.039 1.00 34.59 105 ASP A CA 1
ATOM 777 C C . ASP A 1 105 ? 17.706 21.293 -13.986 1.00 34.59 105 ASP A C 1
ATOM 779 O O . ASP A 1 105 ? 16.889 21.887 -14.693 1.00 34.59 105 ASP A O 1
ATOM 783 N N . HIS A 1 106 ? 17.304 20.372 -13.097 1.00 32.69 106 HIS A N 1
ATOM 784 C CA . HIS A 1 106 ? 15.916 19.908 -12.956 1.00 32.69 106 HIS A CA 1
ATOM 785 C C . HIS A 1 106 ? 15.523 19.550 -11.508 1.00 32.69 106 HIS A C 1
ATOM 787 O O . HIS A 1 106 ? 16.356 19.559 -10.605 1.00 32.69 106 HIS A O 1
ATOM 793 N N . TYR A 1 107 ? 14.218 19.308 -11.282 1.00 31.78 107 TYR A N 1
ATOM 794 C CA . TYR A 1 107 ? 13.593 19.004 -9.986 1.00 31.78 107 TYR A CA 1
ATOM 795 C C . TYR A 1 107 ? 14.467 18.103 -9.103 1.00 31.78 107 TYR A C 1
ATOM 797 O O . TYR A 1 107 ? 14.674 16.924 -9.365 1.00 31.78 107 TYR A O 1
ATOM 805 N N . LEU A 1 108 ? 14.960 18.694 -8.025 1.00 27.91 108 LEU A N 1
ATOM 806 C CA . LEU A 1 108 ? 15.798 18.046 -7.035 1.00 27.91 108 LEU A CA 1
ATOM 807 C C . LEU A 1 108 ? 14.976 16.970 -6.241 1.00 27.91 108 LEU A C 1
ATOM 809 O O . LEU A 1 108 ? 14.052 17.334 -5.516 1.00 27.91 108 LEU A O 1
ATOM 813 N N . LEU A 1 109 ? 15.352 15.670 -6.337 1.00 34.38 109 LEU A N 1
ATOM 814 C CA . LEU A 1 109 ? 15.027 14.456 -5.492 1.00 34.38 109 LEU A CA 1
ATOM 815 C C . LEU A 1 109 ? 15.895 14.109 -4.221 1.00 34.38 109 LEU A C 1
ATOM 817 O O . LEU A 1 109 ? 17.064 13.720 -4.325 1.00 34.38 109 LEU A O 1
ATOM 821 N N . ALA A 1 110 ? 15.361 14.300 -3.006 1.00 28.89 110 ALA A N 1
ATOM 822 C CA . ALA A 1 110 ? 16.149 14.567 -1.787 1.00 28.89 110 ALA A CA 1
ATOM 823 C C . ALA A 1 110 ? 16.795 13.322 -1.173 1.00 28.89 110 ALA A C 1
ATOM 825 O O . ALA A 1 110 ? 16.093 12.383 -0.823 1.00 28.89 110 ALA A O 1
ATOM 826 N N . LYS A 1 111 ? 18.110 13.344 -0.903 1.00 32.88 111 LYS A N 1
ATOM 827 C CA . LYS A 1 111 ? 18.751 12.360 -0.013 1.00 32.88 111 LYS A CA 1
ATOM 828 C C . LYS A 1 111 ? 18.628 12.779 1.456 1.00 32.88 111 LYS A C 1
ATOM 830 O O . LYS A 1 111 ? 18.830 13.949 1.777 1.00 32.88 111 LYS A O 1
ATOM 835 N N . GLU A 1 112 ? 18.333 11.802 2.317 1.00 33.97 112 GLU A N 1
ATOM 836 C CA . GLU A 1 112 ? 18.182 11.908 3.777 1.00 33.97 112 GLU A CA 1
ATOM 837 C C . GLU A 1 112 ? 19.022 13.008 4.443 1.00 33.97 112 GLU A C 1
ATOM 839 O O . GLU A 1 112 ? 20.251 12.945 4.477 1.00 33.97 112 GLU A O 1
ATOM 844 N N . THR A 1 113 ? 18.331 13.958 5.076 1.00 31.64 113 THR A N 1
ATOM 845 C CA . THR A 1 113 ? 18.805 14.602 6.304 1.00 31.64 113 THR A CA 1
ATOM 846 C C . THR A 1 113 ? 17.654 14.701 7.308 1.00 31.64 113 THR A C 1
ATOM 848 O O . THR A 1 113 ? 16.478 14.580 6.969 1.00 31.64 113 THR A O 1
ATOM 851 N N . SER A 1 114 ? 18.022 14.823 8.578 1.00 31.86 114 SER A N 1
ATOM 852 C CA . SER A 1 114 ? 17.317 14.442 9.806 1.00 31.86 114 SER A CA 1
ATOM 853 C C . SER A 1 114 ? 16.026 15.200 10.170 1.00 31.86 114 SER A C 1
ATOM 855 O O . SER A 1 114 ? 15.656 15.208 11.343 1.00 31.86 114 SER A O 1
ATOM 857 N N . VAL A 1 115 ? 15.258 15.733 9.221 1.00 33.59 115 VAL A N 1
ATOM 858 C CA . VAL A 1 115 ? 14.039 16.526 9.494 1.00 33.59 115 VAL A CA 1
ATOM 859 C C . VAL A 1 115 ? 12.753 15.758 9.120 1.00 33.59 115 VAL A C 1
ATOM 861 O O . VAL A 1 115 ? 12.787 14.998 8.157 1.00 33.59 115 VAL A O 1
ATOM 864 N N . PRO A 1 116 ? 11.624 15.895 9.851 1.00 36.91 116 PRO A N 1
ATOM 865 C CA . PRO A 1 116 ? 10.388 15.157 9.570 1.00 36.91 116 PRO A CA 1
ATOM 866 C C . PRO A 1 116 ? 9.627 15.705 8.349 1.00 36.91 116 PRO A C 1
ATOM 868 O O . PRO A 1 116 ? 9.135 16.830 8.374 1.00 36.91 116 PRO A O 1
ATOM 871 N N . GLY A 1 117 ? 9.475 14.897 7.302 1.00 41.56 117 GLY A N 1
ATOM 872 C CA . GLY A 1 117 ? 8.481 15.075 6.240 1.00 41.56 117 GLY A CA 1
ATOM 873 C C . GLY A 1 117 ? 7.195 14.305 6.556 1.00 41.56 117 GLY A C 1
ATOM 874 O O . GLY A 1 117 ? 7.237 13.239 7.163 1.00 41.56 117 GLY A O 1
ATOM 875 N N . PHE A 1 118 ? 6.041 14.847 6.152 1.00 45.50 118 PHE A N 1
ATOM 876 C CA . PHE A 1 118 ? 4.709 14.300 6.468 1.00 45.50 118 PHE A CA 1
ATOM 877 C C . PHE A 1 118 ? 4.411 12.945 5.792 1.00 45.50 118 PHE A C 1
ATOM 879 O O . PHE A 1 118 ? 3.576 12.192 6.278 1.00 45.50 118 PHE A O 1
ATOM 886 N N . LEU A 1 119 ? 5.086 12.631 4.681 1.00 49.31 119 LEU A N 1
ATOM 887 C CA . LEU A 1 119 ? 4.964 11.386 3.913 1.00 49.31 119 LEU A CA 1
ATOM 888 C C . LEU A 1 119 ? 6.366 11.000 3.444 1.00 49.31 119 LEU A C 1
ATOM 890 O O . LEU A 1 119 ? 6.747 11.309 2.320 1.00 49.31 119 LEU A O 1
ATOM 894 N N . GLY A 1 120 ? 7.167 10.473 4.367 1.00 51.56 120 GLY A N 1
ATOM 895 C CA . GLY A 1 120 ? 8.573 10.170 4.128 1.00 51.56 120 GLY A CA 1
ATOM 896 C C . GLY A 1 120 ? 8.879 8.677 4.041 1.00 51.56 120 GLY A C 1
ATOM 897 O O . GLY A 1 120 ? 8.078 7.836 4.442 1.00 51.56 120 GLY A O 1
ATOM 898 N N . ALA A 1 121 ? 10.076 8.372 3.551 1.00 43.31 121 ALA A N 1
ATOM 899 C CA . ALA A 1 121 ? 10.692 7.048 3.489 1.00 43.31 121 ALA A CA 1
ATOM 900 C C . ALA A 1 121 ? 10.738 6.302 4.851 1.00 43.31 121 ALA A C 1
ATOM 902 O O . ALA A 1 121 ? 10.698 5.075 4.878 1.00 43.31 121 ALA A O 1
ATOM 903 N N . SER A 1 122 ? 10.774 7.007 5.994 1.00 46.94 122 SER A N 1
ATOM 904 C CA . SER A 1 122 ? 11.067 6.364 7.285 1.00 46.94 122 SER A CA 1
ATOM 905 C C . SER A 1 122 ? 9.838 5.842 8.05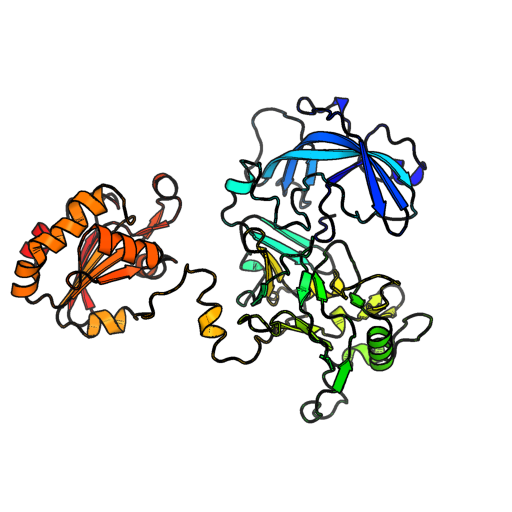3 1.00 46.94 122 SER A C 1
ATOM 907 O O . SER A 1 122 ? 9.023 6.632 8.537 1.00 46.94 122 SER A O 1
ATOM 909 N N . GLN A 1 123 ? 9.807 4.531 8.321 1.00 44.47 123 GLN A N 1
ATOM 910 C CA . GLN A 1 123 ? 8.879 3.866 9.257 1.00 44.47 123 GLN A CA 1
ATOM 911 C C . GLN A 1 123 ? 8.966 4.417 10.698 1.00 44.47 123 GLN A C 1
ATOM 913 O O . GLN A 1 123 ? 7.966 4.558 11.395 1.00 44.47 123 GLN A O 1
ATOM 918 N N . ARG A 1 124 ? 10.174 4.785 11.150 1.00 41.47 124 ARG A N 1
ATOM 919 C CA . ARG A 1 124 ? 10.501 5.059 12.567 1.00 41.47 124 ARG A CA 1
ATOM 920 C C . ARG A 1 124 ? 10.018 6.400 13.143 1.00 41.47 124 ARG A C 1
ATOM 922 O O . ARG A 1 124 ? 10.360 6.720 14.277 1.00 41.47 124 ARG A O 1
ATOM 929 N N . ARG A 1 125 ? 9.282 7.230 12.396 1.00 48.50 125 ARG A N 1
ATOM 930 C CA . ARG A 1 125 ? 8.990 8.622 12.819 1.00 48.50 125 ARG A CA 1
ATOM 931 C C . ARG A 1 125 ? 7.527 8.990 13.003 1.00 48.50 125 ARG A C 1
ATOM 933 O O . ARG A 1 125 ? 7.259 10.045 13.575 1.00 48.50 125 ARG A O 1
ATOM 940 N N . PHE A 1 126 ? 6.581 8.140 12.617 1.00 46.81 126 PHE A N 1
ATOM 941 C CA . PHE A 1 126 ? 5.170 8.410 12.917 1.00 46.81 126 PHE A CA 1
ATOM 942 C C . PHE A 1 126 ? 4.815 8.216 14.398 1.00 46.81 126 PHE A C 1
ATOM 944 O O . PHE A 1 126 ? 3.816 8.758 14.870 1.00 46.81 126 PHE A O 1
ATOM 951 N N . GLU A 1 127 ? 5.682 7.546 15.158 1.00 38.47 127 GLU A N 1
ATOM 952 C CA . GLU A 1 127 ? 5.560 7.400 16.610 1.00 38.47 127 GLU A CA 1
ATOM 953 C C . GLU A 1 127 ? 5.734 8.737 17.364 1.00 38.47 127 GLU A C 1
ATOM 955 O O . GLU A 1 127 ? 5.231 8.889 18.482 1.00 38.47 127 GLU A O 1
ATOM 960 N N . SER A 1 128 ? 6.352 9.758 16.748 1.00 37.97 128 SER A N 1
ATOM 961 C CA . SER A 1 128 ? 6.603 11.059 17.379 1.00 37.97 128 SER A CA 1
ATOM 962 C C . SER A 1 128 ? 5.923 12.234 16.655 1.00 37.97 128 SER A C 1
ATOM 964 O O . SER A 1 128 ? 6.490 12.842 15.752 1.00 37.97 128 SER A O 1
ATOM 966 N N . GLY A 1 129 ? 4.748 12.652 17.140 1.00 40.41 129 GLY A N 1
ATOM 967 C CA . GLY A 1 129 ? 4.570 14.087 17.417 1.00 40.41 129 GLY A CA 1
ATOM 968 C C . GLY A 1 129 ? 3.519 14.917 16.672 1.00 40.41 129 GLY A C 1
ATOM 969 O O . GLY A 1 129 ? 3.418 16.094 16.997 1.00 40.41 129 GLY A O 1
ATOM 970 N N . SER A 1 130 ? 2.693 14.390 15.762 1.00 46.34 130 SER A N 1
ATOM 971 C CA . SER A 1 130 ? 1.555 15.177 15.244 1.00 46.34 130 SER A CA 1
ATOM 972 C C . SER A 1 130 ? 0.223 14.615 15.731 1.00 46.34 130 SER A C 1
ATOM 974 O O . SER A 1 130 ? -0.210 13.543 15.307 1.00 46.34 130 SER A O 1
ATOM 976 N N . GLU A 1 131 ? -0.461 15.363 16.600 1.00 43.53 131 GLU A N 1
ATOM 977 C CA . GLU A 1 131 ? -1.835 15.083 17.048 1.00 43.53 131 GLU A CA 1
ATOM 978 C C . GLU A 1 131 ? -2.808 14.912 15.862 1.00 43.53 131 GLU A C 1
ATOM 980 O O . GLU A 1 131 ? -3.825 14.234 15.981 1.00 43.53 131 GLU A O 1
ATOM 985 N N . THR A 1 132 ? -2.470 15.468 14.692 1.00 45.53 132 THR A N 1
ATOM 986 C CA . THR A 1 132 ? -3.217 15.327 13.437 1.00 45.53 132 THR A CA 1
ATOM 987 C C . THR A 1 132 ? -3.073 13.941 12.803 1.00 45.53 132 THR A C 1
ATOM 989 O O . THR A 1 132 ? -4.064 13.406 12.316 1.00 45.53 132 THR A O 1
ATOM 992 N N . VAL A 1 133 ? -1.886 13.323 12.817 1.00 47.25 133 VAL A N 1
ATOM 993 C CA . VAL A 1 133 ? -1.700 11.983 12.220 1.00 47.25 133 VAL A CA 1
ATOM 994 C C . VAL A 1 133 ? -2.419 10.911 13.041 1.00 47.25 133 VAL A C 1
ATOM 996 O O . VAL A 1 133 ? -3.025 10.007 12.477 1.00 47.25 133 VAL A O 1
ATOM 999 N N . ARG A 1 134 ? -2.481 11.086 14.368 1.00 48.09 134 ARG A N 1
ATOM 1000 C CA . ARG A 1 134 ? -3.277 10.233 15.269 1.00 48.09 134 ARG A CA 1
ATOM 1001 C C . ARG A 1 134 ? -4.791 10.300 15.024 1.00 48.09 134 ARG A C 1
ATOM 1003 O O . ARG A 1 134 ? -5.513 9.458 15.544 1.00 48.09 134 ARG A O 1
ATOM 1010 N N . LYS A 1 135 ? -5.281 11.299 14.278 1.00 51.97 135 LYS A N 1
ATOM 1011 C CA . LYS A 1 135 ? -6.702 11.445 13.914 1.00 51.97 135 LYS A CA 1
ATOM 1012 C C . LYS A 1 135 ? -7.053 10.764 12.590 1.00 51.97 135 LYS A C 1
ATOM 1014 O O . LYS A 1 135 ? -8.227 10.749 12.227 1.00 51.97 135 LYS A O 1
ATOM 1019 N N . LEU A 1 136 ? -6.070 10.242 11.852 1.00 56.12 136 LEU A N 1
ATOM 1020 C CA . LEU A 1 136 ? -6.350 9.469 10.647 1.00 56.12 136 LEU A CA 1
ATOM 1021 C C . LEU A 1 136 ? -7.036 8.144 11.020 1.00 56.12 136 LEU A C 1
ATOM 1023 O O . LEU A 1 136 ? -6.611 7.508 11.983 1.00 56.12 136 LEU A O 1
ATOM 1027 N N . PRO A 1 137 ? -8.059 7.702 10.261 1.00 53.72 137 PRO A N 1
ATOM 1028 C CA . PRO A 1 137 ? -8.761 6.447 10.543 1.00 53.72 137 PRO A CA 1
ATOM 1029 C C . PRO A 1 137 ? -7.856 5.209 10.555 1.00 53.72 137 PRO A C 1
ATOM 1031 O O . PRO A 1 137 ? -8.113 4.273 11.306 1.00 53.72 137 PRO A O 1
ATOM 1034 N N . ALA A 1 138 ? -6.802 5.208 9.736 1.00 61.38 138 ALA A N 1
ATOM 1035 C CA . ALA A 1 138 ? -5.796 4.156 9.701 1.00 61.38 138 ALA A CA 1
ATOM 1036 C C . ALA A 1 138 ? -4.394 4.732 9.445 1.00 61.38 138 ALA A C 1
ATOM 1038 O O . ALA A 1 138 ? -4.257 5.757 8.765 1.00 61.38 138 ALA A O 1
ATOM 1039 N N . PRO A 1 139 ? -3.335 4.050 9.912 1.00 66.25 139 PRO A N 1
ATOM 1040 C CA . PRO A 1 139 ? -1.944 4.432 9.692 1.00 66.25 139 PRO A CA 1
ATOM 1041 C C . PRO A 1 139 ? -1.442 4.071 8.280 1.00 66.25 139 PRO A C 1
ATOM 1043 O O . PRO A 1 139 ? -0.394 3.447 8.093 1.00 66.25 139 PRO A O 1
ATOM 1046 N N . VAL A 1 140 ? -2.225 4.444 7.269 1.00 73.88 140 VAL A N 1
ATOM 1047 C CA . VAL A 1 140 ? -1.997 4.105 5.865 1.00 73.88 140 VAL A CA 1
ATOM 1048 C C . VAL A 1 140 ? -2.180 5.344 5.004 1.00 73.88 140 VAL A C 1
ATOM 1050 O O . VAL A 1 140 ? -3.147 6.094 5.165 1.00 73.88 140 VAL A O 1
ATOM 1053 N N . PHE A 1 141 ? -1.279 5.530 4.049 1.00 78.38 141 PHE A N 1
ATOM 1054 C CA . PHE A 1 141 ? -1.536 6.372 2.886 1.00 78.38 141 PHE A CA 1
ATOM 1055 C C . PHE A 1 141 ? -1.449 5.536 1.617 1.00 78.38 141 PHE A C 1
ATOM 1057 O O . PHE A 1 141 ? -0.816 4.485 1.601 1.00 78.38 141 PHE A O 1
ATOM 1064 N N . ALA A 1 142 ? -2.092 5.983 0.549 1.00 84.06 142 ALA A N 1
ATOM 1065 C CA . ALA A 1 142 ? -2.086 5.262 -0.711 1.00 84.06 142 ALA A CA 1
ATOM 1066 C C . ALA A 1 142 ? -2.017 6.209 -1.902 1.00 84.06 142 ALA A C 1
ATOM 1068 O O . ALA A 1 142 ? -2.477 7.350 -1.838 1.00 84.06 142 ALA A O 1
ATOM 1069 N N . LEU A 1 143 ? -1.414 5.718 -2.975 1.00 85.00 143 LEU A N 1
ATOM 1070 C CA . LEU A 1 143 ? -1.148 6.436 -4.205 1.00 85.00 143 LEU A CA 1
ATOM 1071 C C . LEU A 1 143 ? -1.805 5.705 -5.373 1.00 85.00 143 LEU A C 1
ATOM 1073 O O . LEU A 1 143 ? -1.687 4.486 -5.523 1.00 85.00 143 LEU A O 1
ATOM 1077 N N . ALA A 1 144 ? -2.476 6.484 -6.210 1.00 81.44 144 ALA A N 1
ATOM 1078 C CA . ALA A 1 144 ? -3.002 6.054 -7.494 1.00 81.44 144 ALA A CA 1
ATOM 1079 C C . ALA A 1 144 ? -2.501 7.016 -8.573 1.00 81.44 144 ALA A C 1
ATOM 1081 O O . ALA A 1 144 ? -2.446 8.226 -8.354 1.00 81.44 144 ALA A O 1
ATOM 1082 N N . PHE A 1 145 ? -2.153 6.491 -9.742 1.00 79.19 145 PHE A N 1
ATOM 1083 C CA . PHE A 1 145 ? -1.648 7.260 -10.872 1.00 79.19 145 PHE A CA 1
ATOM 1084 C C . PHE A 1 145 ? -2.329 6.823 -12.167 1.00 79.19 145 PHE A C 1
ATOM 1086 O O . PHE A 1 145 ? -2.601 5.647 -12.391 1.00 79.19 145 PHE A O 1
ATOM 1093 N N . THR A 1 146 ? -2.546 7.791 -13.043 1.00 70.50 146 THR A N 1
ATOM 1094 C CA . THR A 1 146 ? -2.857 7.611 -14.461 1.00 70.50 146 THR A CA 1
ATOM 1095 C C . THR A 1 146 ? -1.865 8.434 -15.279 1.00 70.50 146 THR A C 1
ATOM 1097 O O . THR A 1 146 ? -1.033 9.155 -14.726 1.00 70.50 146 THR A O 1
ATOM 1100 N N . ASP A 1 147 ? -1.986 8.403 -16.604 1.00 67.31 147 ASP A N 1
ATOM 1101 C CA . ASP A 1 147 ? -1.152 9.234 -17.478 1.00 67.31 147 ASP A CA 1
ATOM 1102 C C . ASP A 1 147 ? -1.426 10.746 -17.341 1.00 67.31 147 ASP A C 1
ATOM 1104 O O . ASP A 1 147 ? -0.641 11.560 -17.825 1.00 67.31 147 ASP A O 1
ATOM 1108 N N . THR A 1 148 ? -2.534 11.147 -16.704 1.00 65.25 148 THR A N 1
ATOM 1109 C CA . THR A 1 148 ? -2.968 12.559 -16.652 1.00 65.25 148 THR A CA 1
ATOM 1110 C C . THR A 1 148 ? -3.196 13.107 -15.246 1.00 65.25 148 THR A C 1
ATOM 1112 O O . THR A 1 148 ? -3.232 14.325 -15.067 1.00 65.25 148 THR A O 1
ATOM 1115 N N . TRP A 1 149 ? -3.327 12.246 -14.238 1.00 71.19 149 TRP A N 1
ATOM 1116 C CA . TRP A 1 149 ? -3.542 12.649 -12.849 1.00 71.19 149 TRP A CA 1
ATOM 1117 C C . TRP A 1 149 ? -3.024 11.592 -11.872 1.00 71.19 149 TRP A C 1
ATOM 1119 O O . TRP A 1 149 ? -2.830 10.436 -12.236 1.00 71.19 149 TRP A O 1
ATOM 1129 N N . GLY A 1 150 ? -2.842 11.985 -10.612 1.00 73.00 150 GLY A N 1
ATOM 1130 C CA . GLY A 1 150 ? -2.598 11.065 -9.505 1.00 73.00 150 GLY A CA 1
ATOM 1131 C C . GLY A 1 150 ? -3.339 11.509 -8.248 1.00 73.00 150 GLY A C 1
ATOM 1132 O O . GLY A 1 150 ? -3.688 12.685 -8.111 1.00 73.00 150 GLY A O 1
ATOM 1133 N N . THR A 1 151 ? -3.605 10.572 -7.346 1.00 74.69 151 THR A N 1
ATOM 1134 C CA . THR A 1 151 ? -4.276 10.811 -6.065 1.00 74.69 151 THR A CA 1
ATOM 1135 C C . THR A 1 151 ? -3.419 10.331 -4.907 1.00 74.69 151 THR A C 1
ATOM 1137 O O . THR A 1 151 ? -2.661 9.369 -5.014 1.00 74.69 151 THR A O 1
ATOM 1140 N N . LEU A 1 152 ? -3.567 11.035 -3.787 1.00 75.50 152 LEU A N 1
ATOM 1141 C CA . LEU A 1 152 ? -3.094 10.627 -2.474 1.00 75.50 152 LEU A CA 1
ATOM 1142 C C . LEU A 1 152 ? -4.328 10.410 -1.602 1.00 75.50 152 LEU A C 1
ATOM 1144 O O . LEU A 1 152 ? -5.105 11.346 -1.401 1.00 75.50 152 LEU A O 1
ATOM 1148 N N . THR A 1 153 ? -4.466 9.213 -1.051 1.00 70.31 153 THR A N 1
ATOM 1149 C CA . THR A 1 153 ? -5.437 8.906 -0.001 1.00 70.31 153 THR A CA 1
ATOM 1150 C C . THR A 1 153 ? -4.705 8.863 1.334 1.00 70.31 153 THR A C 1
ATOM 1152 O O . THR A 1 153 ? -3.666 8.216 1.449 1.00 70.31 153 THR A O 1
ATOM 1155 N N . LEU A 1 154 ? -5.230 9.555 2.343 1.00 67.44 154 LEU A N 1
ATOM 1156 C CA . LEU A 1 154 ? -4.722 9.521 3.713 1.00 67.44 154 LEU A CA 1
ATOM 1157 C C . LEU A 1 154 ? -5.744 8.833 4.611 1.00 67.44 154 LEU A C 1
ATOM 1159 O O . LEU A 1 154 ? -6.932 9.139 4.530 1.00 67.44 154 LEU A O 1
ATOM 1163 N N . GLY A 1 155 ? -5.280 7.965 5.507 1.00 61.75 155 GLY A N 1
ATOM 1164 C CA . GLY A 1 155 ? -6.141 7.331 6.500 1.00 61.75 155 GLY A CA 1
ATOM 1165 C C . GLY A 1 155 ? -6.725 5.986 6.086 1.00 61.75 155 GLY A C 1
ATOM 1166 O O . GLY A 1 155 ? -7.673 5.533 6.717 1.00 61.75 155 GLY A O 1
ATOM 1167 N N . GLY A 1 156 ? -6.179 5.357 5.046 1.00 66.38 156 GLY A N 1
ATOM 1168 C CA . GLY A 1 156 ? -6.649 4.075 4.528 1.00 66.38 156 GLY A CA 1
ATOM 1169 C C . GLY A 1 156 ? -6.591 3.999 3.001 1.00 66.38 156 GLY A C 1
ATOM 1170 O O . GLY A 1 156 ? -6.561 5.036 2.337 1.00 66.38 156 GLY A O 1
ATOM 1171 N N . PRO A 1 157 ? -6.567 2.785 2.429 1.00 70.62 157 PRO A N 1
ATOM 1172 C CA . PRO A 1 157 ? -6.799 2.595 1.006 1.00 70.62 157 PRO A CA 1
ATOM 1173 C C . PRO A 1 157 ? -8.262 2.905 0.655 1.00 70.62 157 PRO A C 1
ATOM 1175 O O . PRO A 1 157 ? -9.176 2.568 1.405 1.00 70.62 157 PRO A O 1
ATOM 1178 N N . ASP A 1 158 ? -8.480 3.544 -0.490 1.00 69.62 158 ASP A N 1
ATOM 1179 C CA . ASP A 1 158 ? -9.805 3.883 -1.002 1.00 69.62 158 ASP A CA 1
ATOM 1180 C C . ASP A 1 158 ? -10.290 2.784 -1.968 1.00 69.62 158 ASP A C 1
ATOM 1182 O O . ASP A 1 158 ? -9.695 2.597 -3.039 1.00 69.62 158 ASP A O 1
ATOM 1186 N N . PRO A 1 159 ? -11.379 2.067 -1.622 1.00 67.38 159 PRO A N 1
ATOM 1187 C CA . PRO A 1 159 ? -11.901 0.960 -2.419 1.00 67.38 159 PRO A CA 1
ATOM 1188 C C . PRO A 1 159 ? -12.396 1.386 -3.807 1.00 67.38 159 PRO A C 1
ATOM 1190 O O . PRO A 1 159 ? -12.596 0.532 -4.670 1.00 67.38 159 PRO A O 1
ATOM 1193 N N . ALA A 1 160 ? -12.574 2.684 -4.074 1.00 68.50 160 ALA A N 1
ATOM 1194 C CA . ALA A 1 160 ? -12.888 3.168 -5.414 1.00 68.50 160 ALA A CA 1
ATOM 1195 C C . ALA A 1 160 ? -11.757 2.884 -6.419 1.00 68.50 160 ALA A C 1
ATOM 1197 O O . ALA A 1 160 ? -12.035 2.668 -7.599 1.00 68.50 160 ALA A O 1
ATOM 1198 N N . PHE A 1 161 ? -10.496 2.844 -5.972 1.00 68.44 161 PHE A N 1
ATOM 1199 C CA . PHE A 1 161 ? -9.341 2.696 -6.864 1.00 68.44 161 PHE A CA 1
ATOM 1200 C C . PHE A 1 161 ? -8.884 1.256 -7.073 1.00 68.44 161 PHE A C 1
ATOM 1202 O O . PHE A 1 161 ? -8.088 1.025 -7.980 1.00 68.44 161 PHE A O 1
ATOM 1209 N N . HIS A 1 162 ? -9.382 0.282 -6.309 1.00 66.56 162 HIS A N 1
ATOM 1210 C CA . HIS A 1 162 ? -8.967 -1.114 -6.445 1.00 66.56 162 HIS A CA 1
ATOM 1211 C C . HIS A 1 162 ? -10.142 -2.090 -6.336 1.00 66.56 162 HIS A C 1
ATOM 1213 O O . HIS A 1 162 ? -11.014 -1.964 -5.486 1.00 66.56 162 HIS A O 1
ATOM 1219 N N . SER A 1 163 ? -10.158 -3.097 -7.210 1.00 60.06 163 SER A N 1
ATOM 1220 C CA . SER A 1 163 ? -11.226 -4.113 -7.273 1.00 60.06 163 SER A CA 1
ATOM 1221 C C . SER A 1 163 ? -10.890 -5.406 -6.524 1.00 60.06 163 SER A C 1
ATOM 1223 O O . SER A 1 163 ? -11.750 -6.269 -6.343 1.00 60.06 163 SER A O 1
ATOM 1225 N N . LYS A 1 164 ? -9.633 -5.560 -6.096 1.00 68.38 164 LYS A N 1
ATOM 1226 C CA . LYS A 1 164 ? -9.123 -6.730 -5.371 1.00 68.38 164 LYS A CA 1
ATOM 1227 C C . LYS A 1 164 ? -8.470 -6.309 -4.053 1.00 68.38 164 LYS A C 1
ATOM 1229 O O . LYS A 1 164 ? -8.076 -5.148 -3.927 1.00 68.38 164 LYS A O 1
ATOM 1234 N N . PRO A 1 165 ? -8.328 -7.229 -3.083 1.00 72.56 165 PRO A N 1
ATOM 1235 C CA . PRO A 1 165 ? -7.526 -6.980 -1.891 1.00 72.56 165 PRO A CA 1
ATOM 1236 C C . PRO A 1 165 ? -6.089 -6.570 -2.242 1.00 72.56 165 PRO A C 1
ATOM 1238 O O . PRO A 1 165 ? -5.525 -7.062 -3.220 1.00 72.56 165 PRO A O 1
ATOM 1241 N N . LEU A 1 166 ? -5.505 -5.690 -1.426 1.00 79.31 166 LEU A N 1
ATOM 1242 C CA . LEU A 1 166 ? -4.089 -5.329 -1.507 1.00 79.31 166 LEU A CA 1
ATOM 1243 C C . LEU A 1 166 ? -3.230 -6.535 -1.118 1.00 79.31 166 LEU A C 1
ATOM 1245 O O . LEU A 1 166 ? -3.404 -7.099 -0.039 1.00 79.31 166 LEU A O 1
ATOM 1249 N N . ALA A 1 167 ? -2.304 -6.914 -1.993 1.00 83.75 167 ALA A N 1
ATOM 1250 C CA . ALA A 1 167 ? -1.242 -7.855 -1.679 1.00 83.75 167 ALA A CA 1
ATOM 1251 C C . ALA A 1 167 ? -0.140 -7.097 -0.932 1.00 83.75 167 ALA A C 1
ATOM 1253 O O . ALA A 1 167 ? 0.466 -6.187 -1.496 1.00 83.75 167 ALA A O 1
ATOM 1254 N N . TRP A 1 168 ? 0.068 -7.428 0.339 1.00 83.50 168 TRP A N 1
ATOM 1255 C CA . TRP A 1 168 ? 1.017 -6.734 1.206 1.00 83.50 168 TRP A CA 1
ATOM 1256 C C . TRP A 1 168 ? 2.356 -7.458 1.248 1.00 83.50 168 TRP A C 1
ATOM 1258 O O . TRP A 1 168 ? 2.394 -8.671 1.433 1.00 83.50 168 TRP A O 1
ATOM 1268 N N . VAL A 1 169 ? 3.440 -6.696 1.134 1.00 83.88 169 VAL A N 1
ATOM 1269 C CA . VAL A 1 169 ? 4.807 -7.148 1.393 1.00 83.88 169 VAL A CA 1
ATOM 1270 C C . VAL A 1 169 ? 5.410 -6.350 2.533 1.00 83.88 169 VAL A C 1
ATOM 1272 O O . VAL A 1 169 ? 5.199 -5.138 2.653 1.00 83.88 169 VAL A O 1
ATOM 1275 N N . ARG A 1 170 ? 6.173 -7.037 3.379 1.00 82.31 170 ARG A N 1
ATOM 1276 C CA . ARG A 1 170 ? 6.930 -6.405 4.450 1.00 82.31 170 ARG A CA 1
ATOM 1277 C C . ARG A 1 170 ? 8.127 -5.665 3.880 1.00 82.31 170 ARG A C 1
ATOM 1279 O O . ARG A 1 170 ? 8.818 -6.157 2.990 1.00 82.31 170 ARG A O 1
ATOM 1286 N N . THR A 1 171 ? 8.361 -4.475 4.406 1.00 83.00 171 THR A N 1
ATOM 1287 C CA . THR A 1 171 ? 9.570 -3.708 4.115 1.00 83.00 171 THR A CA 1
ATOM 1288 C C . THR A 1 171 ? 10.643 -3.983 5.158 1.00 83.00 171 THR A C 1
ATOM 1290 O O . THR A 1 171 ? 10.348 -4.311 6.309 1.00 83.00 171 THR A O 1
ATOM 1293 N N . LEU A 1 172 ? 11.892 -3.894 4.724 1.00 81.69 172 LEU A N 1
ATOM 1294 C CA . LEU A 1 172 ? 13.067 -4.263 5.492 1.00 81.69 172 LEU A CA 1
ATOM 1295 C C . LEU A 1 172 ? 13.299 -3.246 6.626 1.00 81.69 172 LEU A C 1
ATOM 1297 O O . LEU A 1 172 ? 13.384 -2.048 6.359 1.00 81.69 172 LEU A O 1
ATOM 1301 N N . PRO A 1 173 ? 13.375 -3.682 7.898 1.00 69.44 173 PRO A N 1
ATOM 1302 C CA . PRO A 1 173 ? 13.427 -2.778 9.054 1.00 69.44 173 PRO A CA 1
ATOM 1303 C C . PRO A 1 173 ? 14.763 -2.025 9.198 1.00 69.44 173 PRO A C 1
ATOM 1305 O O . PRO A 1 173 ? 14.843 -1.005 9.890 1.00 69.44 173 PRO A O 1
ATOM 1308 N N . ASP A 1 174 ? 15.826 -2.534 8.577 1.00 70.31 174 ASP A N 1
ATOM 1309 C CA . ASP A 1 174 ? 17.153 -1.921 8.489 1.00 70.31 174 ASP A CA 1
ATOM 1310 C C . ASP A 1 174 ? 17.251 -0.860 7.384 1.00 70.31 174 ASP A C 1
ATOM 1312 O O . ASP A 1 174 ? 18.174 -0.044 7.407 1.00 70.31 174 ASP A O 1
ATOM 1316 N N . GLU A 1 175 ? 16.283 -0.811 6.470 1.00 73.69 175 GLU A N 1
ATOM 1317 C CA . GLU A 1 175 ? 16.243 0.161 5.385 1.00 73.69 175 GLU A CA 1
ATOM 1318 C C . GLU A 1 175 ? 15.528 1.452 5.805 1.00 73.69 175 GLU A C 1
ATOM 1320 O O . GLU A 1 175 ? 14.560 1.468 6.568 1.00 73.69 175 GLU A O 1
ATOM 1325 N N . ALA A 1 176 ? 16.017 2.581 5.294 1.00 62.56 176 ALA A N 1
ATOM 1326 C CA . ALA A 1 176 ? 15.438 3.895 5.571 1.00 62.56 176 ALA A CA 1
ATOM 1327 C C . ALA A 1 176 ? 14.191 4.205 4.724 1.00 62.56 176 ALA A C 1
ATOM 1329 O O . ALA A 1 176 ? 13.567 5.244 4.938 1.00 62.56 176 ALA A O 1
ATOM 1330 N N . GLY A 1 177 ? 13.858 3.341 3.758 1.00 74.69 177 GLY A N 1
ATOM 1331 C CA . GLY A 1 177 ? 12.789 3.540 2.784 1.00 74.69 177 GLY A CA 1
ATOM 1332 C C . GLY A 1 177 ? 11.819 2.376 2.665 1.00 74.69 177 GLY A C 1
ATOM 1333 O O . GLY A 1 177 ? 11.917 1.368 3.360 1.00 74.69 177 GLY A O 1
ATOM 1334 N N . TRP A 1 178 ? 10.882 2.513 1.726 1.00 85.75 178 TRP A N 1
ATOM 1335 C CA . TRP A 1 178 ? 9.886 1.496 1.382 1.00 85.75 178 TRP A CA 1
ATOM 1336 C C . TRP A 1 178 ? 10.509 0.394 0.521 1.00 85.75 178 TRP A C 1
ATOM 1338 O O . TRP A 1 178 ? 10.151 0.209 -0.645 1.00 85.75 178 TRP A O 1
ATOM 1348 N N . VAL A 1 179 ? 11.502 -0.276 1.103 1.00 89.00 179 VAL A N 1
ATOM 1349 C CA . VAL A 1 179 ? 12.348 -1.280 0.465 1.00 89.00 179 VAL A CA 1
ATOM 1350 C C . VAL A 1 179 ? 11.912 -2.660 0.925 1.00 89.00 179 VAL A C 1
ATOM 1352 O O . VAL A 1 179 ? 11.765 -2.892 2.119 1.00 89.00 179 VAL A O 1
ATOM 1355 N N . THR A 1 180 ? 11.708 -3.583 -0.004 1.00 90.38 180 THR A N 1
ATOM 1356 C CA . THR A 1 180 ? 11.427 -4.995 0.286 1.00 90.38 180 THR A CA 1
ATOM 1357 C C . THR A 1 180 ? 12.421 -5.884 -0.453 1.00 90.38 180 THR A C 1
ATOM 1359 O O . THR A 1 180 ? 13.214 -5.401 -1.265 1.00 90.38 180 THR A O 1
ATOM 1362 N N . GLU A 1 181 ? 12.378 -7.177 -0.170 1.00 91.88 181 GLU A N 1
ATOM 1363 C CA . GLU A 1 181 ? 13.191 -8.166 -0.864 1.00 91.88 181 GLU A CA 1
ATOM 1364 C C . GLU A 1 181 ? 12.764 -8.324 -2.324 1.00 91.88 181 GLU A C 1
ATOM 1366 O O . GLU A 1 181 ? 11.596 -8.157 -2.683 1.00 91.88 181 GLU A O 1
ATOM 1371 N N . LEU A 1 182 ? 13.721 -8.660 -3.175 1.00 93.56 182 LEU A N 1
ATOM 1372 C CA . LEU A 1 182 ? 13.530 -8.928 -4.588 1.00 93.56 182 LEU A CA 1
ATOM 1373 C C . LEU A 1 182 ? 14.128 -10.293 -4.914 1.00 93.56 182 LEU A C 1
ATOM 1375 O O . LEU A 1 182 ? 15.290 -10.568 -4.622 1.00 93.56 182 LEU A O 1
ATOM 1379 N N . SER A 1 183 ? 13.339 -11.141 -5.569 1.00 93.25 183 SER A N 1
ATOM 1380 C CA . SER A 1 183 ? 13.838 -12.408 -6.086 1.00 93.25 183 SER A CA 1
ATOM 1381 C C . SER A 1 183 ? 14.935 -12.171 -7.120 1.00 93.25 183 SER A C 1
ATOM 1383 O O . SER A 1 183 ? 14.770 -11.376 -8.046 1.00 93.25 183 SER A O 1
ATOM 1385 N N . SER A 1 184 ? 16.010 -12.955 -7.032 1.00 93.75 184 SER A N 1
ATOM 1386 C CA . SER A 1 184 ? 17.090 -12.951 -8.022 1.00 93.75 184 SER A CA 1
ATOM 1387 C C . SER A 1 184 ? 16.640 -13.385 -9.420 1.00 93.75 184 SER A C 1
ATOM 1389 O O . SER A 1 184 ? 17.403 -13.235 -10.370 1.00 93.75 184 SER A O 1
ATOM 1391 N N . ARG A 1 185 ? 15.420 -13.920 -9.575 1.00 94.56 185 ARG A N 1
ATOM 1392 C CA . ARG A 1 185 ? 14.844 -14.367 -10.847 1.00 94.56 185 ARG A CA 1
ATOM 1393 C C . ARG A 1 185 ? 13.723 -13.428 -11.300 1.00 94.56 185 ARG A C 1
ATOM 1395 O O . ARG A 1 185 ? 12.646 -13.400 -10.710 1.00 94.56 185 ARG A O 1
ATOM 1402 N N . ILE A 1 186 ? 13.956 -12.732 -12.409 1.00 96.69 186 ILE A N 1
ATOM 1403 C CA . ILE A 1 186 ? 12.970 -11.902 -13.112 1.00 96.69 186 ILE A CA 1
ATOM 1404 C C . ILE A 1 186 ? 12.424 -12.720 -14.281 1.00 96.69 186 ILE A C 1
ATOM 1406 O O . ILE A 1 186 ? 13.176 -13.085 -15.183 1.00 96.69 186 ILE A O 1
ATOM 1410 N N . GLU A 1 187 ? 11.133 -13.037 -14.282 1.00 95.56 187 GLU A N 1
ATOM 1411 C CA . GLU A 1 187 ? 10.548 -13.897 -15.315 1.00 95.56 187 GLU A CA 1
ATOM 1412 C C . GLU A 1 187 ? 10.097 -13.087 -16.533 1.00 95.56 187 GLU A C 1
ATOM 1414 O O . GLU A 1 187 ? 9.542 -11.991 -16.423 1.00 95.56 187 GLU A O 1
ATOM 1419 N N . LEU A 1 188 ? 10.284 -13.672 -17.709 1.00 95.44 188 LEU A N 1
ATOM 1420 C CA . LEU A 1 188 ? 9.912 -13.113 -18.997 1.00 95.44 188 LEU A CA 1
ATOM 1421 C C . LEU A 1 188 ? 8.831 -13.990 -19.608 1.00 95.44 188 LEU A C 1
ATOM 1423 O O . LEU A 1 188 ? 9.087 -15.099 -20.086 1.00 95.44 188 LEU A O 1
ATOM 1427 N N . MET A 1 189 ? 7.598 -13.494 -19.584 1.00 91.75 189 MET A N 1
ATOM 1428 C CA . MET A 1 189 ? 6.491 -14.201 -20.217 1.00 91.75 189 MET A CA 1
ATOM 1429 C C . MET A 1 189 ? 6.676 -14.172 -21.743 1.00 91.75 189 MET A C 1
ATOM 1431 O O . MET A 1 189 ? 7.154 -13.162 -22.271 1.00 91.75 189 MET A O 1
ATOM 1435 N N . PRO A 1 190 ? 6.290 -15.235 -22.470 1.00 87.38 190 PRO A N 1
ATOM 1436 C CA . PRO A 1 190 ? 6.481 -15.317 -23.914 1.00 87.38 190 PRO A CA 1
ATOM 1437 C C . PRO A 1 190 ? 5.917 -14.110 -24.675 1.00 87.38 190 PRO A C 1
ATOM 1439 O O . PRO A 1 190 ? 4.870 -13.555 -24.335 1.00 87.38 190 PRO A O 1
ATOM 1442 N N . LYS A 1 191 ? 6.611 -13.712 -25.745 1.00 87.12 191 LYS A N 1
ATOM 1443 C CA . LYS A 1 191 ? 6.112 -12.708 -26.694 1.00 87.12 191 LYS A CA 1
ATOM 1444 C C . LYS A 1 191 ? 4.996 -13.313 -27.549 1.00 87.12 191 LYS A C 1
ATOM 1446 O O . LYS A 1 191 ? 5.086 -14.468 -27.962 1.00 87.12 191 LYS A O 1
ATOM 1451 N N . SER A 1 192 ? 3.968 -12.526 -27.859 1.00 76.44 192 SER A N 1
ATOM 1452 C CA . SER A 1 192 ? 2.864 -12.985 -28.706 1.00 76.44 192 SER A CA 1
ATOM 1453 C C . SER A 1 192 ? 3.297 -13.058 -30.174 1.00 76.44 192 SER A C 1
ATOM 1455 O O . SER A 1 192 ? 3.614 -12.037 -30.790 1.00 76.44 192 SER A O 1
ATOM 1457 N N . ASN A 1 193 ? 3.283 -14.267 -30.744 1.00 63.97 193 ASN A N 1
ATOM 1458 C CA . ASN A 1 193 ? 3.636 -14.527 -32.146 1.00 63.97 193 ASN A CA 1
ATOM 1459 C C . ASN A 1 193 ? 2.417 -14.712 -33.075 1.00 63.97 193 ASN A C 1
ATOM 1461 O O . ASN A 1 193 ? 2.580 -15.128 -34.217 1.00 63.97 193 ASN A O 1
ATOM 1465 N N . GLY A 1 194 ? 1.199 -14.384 -32.628 1.00 55.69 194 GLY A N 1
ATOM 1466 C CA . GLY A 1 194 ? -0.017 -14.490 -33.454 1.00 55.69 194 GLY A CA 1
ATOM 1467 C C . GLY A 1 194 ? -0.588 -15.909 -33.616 1.00 55.69 194 GLY A C 1
ATOM 1468 O O . GLY A 1 194 ? -1.630 -16.067 -34.243 1.00 55.69 194 GLY A O 1
ATOM 1469 N N . THR A 1 195 ? 0.042 -16.919 -33.015 1.00 51.62 195 THR A N 1
ATOM 1470 C CA . THR A 1 195 ? -0.479 -18.284 -32.830 1.00 51.62 195 THR A CA 1
ATOM 1471 C C . THR A 1 195 ? -0.222 -18.688 -31.381 1.00 51.62 195 THR A C 1
ATOM 1473 O O . THR A 1 195 ? 0.911 -18.510 -30.933 1.00 51.62 195 THR A O 1
ATOM 1476 N N . ASP A 1 196 ? -1.261 -19.151 -30.677 1.00 50.91 196 ASP A N 1
ATOM 1477 C CA . ASP A 1 196 ? -1.314 -19.583 -29.266 1.00 50.91 196 ASP A CA 1
ATOM 1478 C C . ASP A 1 196 ? 0.011 -19.462 -28.492 1.00 50.91 196 ASP A C 1
ATOM 1480 O O . ASP A 1 196 ? 0.808 -20.394 -28.391 1.00 50.91 196 ASP A O 1
ATOM 1484 N N . ALA A 1 197 ? 0.234 -18.268 -27.931 1.00 50.94 197 ALA A N 1
ATOM 1485 C CA . ALA A 1 197 ? 1.395 -17.931 -27.107 1.00 50.94 197 ALA A CA 1
ATOM 1486 C C . ALA A 1 197 ? 1.402 -18.645 -25.735 1.00 50.94 197 ALA A C 1
ATOM 1488 O O . ALA A 1 197 ? 2.338 -18.470 -24.959 1.00 50.94 197 ALA A O 1
ATOM 1489 N N . ASP A 1 198 ? 0.392 -19.473 -25.458 1.00 50.34 198 ASP A N 1
ATOM 1490 C CA . ASP A 1 198 ? 0.144 -20.109 -24.160 1.00 50.34 198 ASP A CA 1
ATOM 1491 C C . ASP A 1 198 ? 0.925 -21.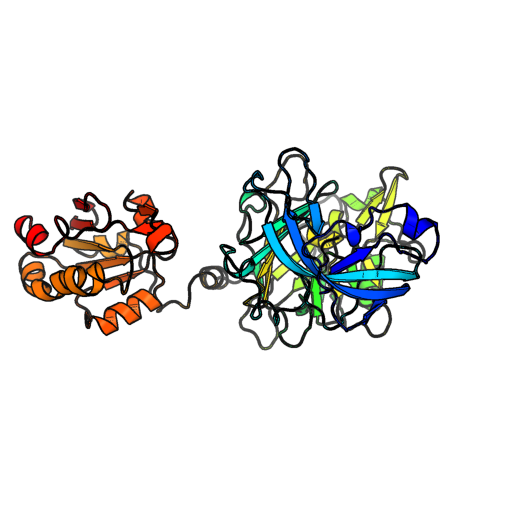424 -23.942 1.00 50.34 198 ASP A C 1
ATOM 1493 O O . ASP A 1 198 ? 0.775 -22.061 -22.902 1.00 50.34 198 ASP A O 1
ATOM 1497 N N . ALA A 1 199 ? 1.775 -21.844 -24.892 1.00 53.62 199 ALA A N 1
ATOM 1498 C CA . ALA A 1 199 ? 2.509 -23.119 -24.818 1.00 53.62 199 ALA A CA 1
ATOM 1499 C C . ALA A 1 199 ? 4.033 -23.002 -24.595 1.00 53.62 199 ALA A C 1
ATOM 1501 O O . ALA A 1 199 ? 4.694 -24.021 -24.386 1.00 53.62 199 ALA A O 1
ATOM 1502 N N . ALA A 1 200 ? 4.621 -21.801 -24.650 1.00 63.88 200 ALA A N 1
ATOM 1503 C CA . ALA A 1 200 ? 6.061 -21.619 -24.438 1.00 63.88 200 ALA A CA 1
ATOM 1504 C C . ALA A 1 200 ? 6.381 -21.396 -22.950 1.00 63.88 200 ALA A C 1
ATOM 1506 O O . ALA A 1 200 ? 5.731 -20.594 -22.283 1.00 63.88 200 ALA A O 1
ATOM 1507 N N . ALA A 1 201 ? 7.397 -22.093 -22.429 1.00 68.56 201 ALA A N 1
ATOM 1508 C CA . ALA A 1 201 ? 7.859 -21.886 -21.058 1.00 68.56 201 ALA A CA 1
ATOM 1509 C C . ALA A 1 201 ? 8.399 -20.451 -20.876 1.00 68.56 201 ALA A C 1
ATOM 1511 O O . ALA A 1 201 ? 9.047 -19.934 -21.791 1.00 68.56 201 ALA A O 1
ATOM 1512 N N . PRO A 1 202 ? 8.150 -19.803 -19.722 1.00 78.44 202 PRO A N 1
ATOM 1513 C CA . PRO A 1 202 ? 8.687 -18.477 -19.448 1.00 78.44 202 PRO A CA 1
ATOM 1514 C C . PRO A 1 202 ? 10.215 -18.518 -19.353 1.00 78.44 202 PRO A C 1
ATOM 1516 O O . PRO A 1 202 ? 10.790 -19.410 -18.722 1.00 78.44 202 PRO A O 1
ATOM 1519 N N . ASP A 1 203 ? 10.858 -17.530 -19.969 1.00 90.81 203 ASP A N 1
ATOM 1520 C CA . ASP A 1 203 ? 12.297 -17.301 -19.844 1.00 90.81 203 ASP A CA 1
ATOM 1521 C C . ASP A 1 203 ? 12.583 -16.479 -18.575 1.00 90.81 203 ASP A C 1
ATOM 1523 O O . ASP A 1 203 ? 11.658 -16.089 -17.853 1.00 90.81 203 ASP A O 1
ATOM 1527 N N . TYR A 1 204 ? 13.846 -16.227 -18.250 1.00 94.56 204 TYR A N 1
ATOM 1528 C CA . TYR A 1 204 ? 14.201 -15.411 -17.096 1.00 94.56 204 TYR A CA 1
ATOM 1529 C C . TYR A 1 204 ? 15.525 -14.673 -17.256 1.00 94.56 204 TYR A C 1
ATOM 1531 O O . TYR A 1 204 ? 16.440 -15.109 -17.946 1.00 94.56 204 TYR A O 1
ATOM 1539 N N . VAL A 1 205 ? 15.629 -13.569 -16.528 1.00 96.38 205 VAL A N 1
ATOM 1540 C CA . VAL A 1 205 ? 16.859 -12.814 -16.305 1.00 96.38 205 VAL A CA 1
ATOM 1541 C C . VAL A 1 205 ? 17.204 -12.903 -14.826 1.00 96.38 205 VAL A C 1
ATOM 1543 O O . VAL A 1 205 ? 16.316 -12.878 -13.972 1.00 96.38 205 VAL A O 1
ATOM 1546 N N . THR A 1 206 ? 18.489 -13.030 -14.516 1.00 96.25 206 THR A N 1
ATOM 1547 C CA . THR A 1 206 ? 18.972 -12.963 -13.137 1.00 96.25 206 THR A CA 1
ATOM 1548 C C . THR A 1 206 ? 19.378 -11.543 -12.774 1.00 96.25 206 THR A C 1
ATOM 1550 O O . THR A 1 206 ? 19.913 -10.823 -13.615 1.00 96.25 206 THR A O 1
ATOM 1553 N N . THR A 1 207 ? 19.142 -11.153 -11.525 1.00 94.62 207 THR A N 1
ATOM 1554 C CA . THR A 1 207 ? 19.628 -9.897 -10.947 1.00 94.62 207 THR A CA 1
ATOM 1555 C C . THR A 1 207 ? 20.526 -10.175 -9.748 1.00 94.62 207 THR A C 1
ATOM 1557 O O . THR A 1 207 ? 20.269 -11.093 -8.970 1.00 94.62 207 THR A O 1
ATOM 1560 N N . GLU A 1 208 ? 21.577 -9.368 -9.611 1.00 91.44 208 GLU A N 1
ATOM 1561 C CA . GLU A 1 208 ? 22.513 -9.407 -8.479 1.00 91.44 208 GLU A CA 1
ATOM 1562 C C . GLU A 1 208 ? 22.018 -8.595 -7.270 1.00 91.44 208 GLU A C 1
ATOM 1564 O O . GLU A 1 208 ? 22.599 -8.672 -6.190 1.00 91.44 208 GLU A O 1
ATOM 1569 N N . LEU A 1 209 ? 20.974 -7.778 -7.447 1.00 92.44 209 LEU A N 1
ATOM 1570 C CA . LEU A 1 209 ? 20.391 -6.974 -6.376 1.00 92.44 209 LEU A CA 1
ATOM 1571 C C . LEU A 1 209 ? 19.168 -7.689 -5.805 1.00 92.44 209 LEU A C 1
ATOM 1573 O O . LEU A 1 209 ? 18.237 -8.028 -6.529 1.00 92.44 209 LEU A O 1
ATOM 1577 N N . ASP A 1 210 ? 19.159 -7.857 -4.491 1.00 92.31 210 ASP A N 1
ATOM 1578 C CA . ASP A 1 210 ? 18.182 -8.628 -3.716 1.00 92.31 210 ASP A CA 1
ATOM 1579 C C . ASP A 1 210 ? 17.097 -7.755 -3.069 1.00 92.31 210 ASP A C 1
ATOM 1581 O O . ASP A 1 210 ? 16.305 -8.224 -2.254 1.00 92.31 210 ASP A O 1
ATOM 1585 N N . ARG A 1 211 ? 17.055 -6.463 -3.409 1.00 92.31 211 ARG A N 1
ATOM 1586 C CA . ARG A 1 211 ? 16.158 -5.469 -2.807 1.00 92.31 211 ARG A CA 1
ATOM 1587 C C . ARG A 1 211 ? 15.516 -4.585 -3.861 1.00 92.31 211 ARG A C 1
ATOM 1589 O O . ARG A 1 211 ? 16.115 -4.299 -4.899 1.00 92.31 211 ARG A O 1
ATOM 1596 N N . VAL A 1 212 ? 14.323 -4.079 -3.563 1.00 94.44 212 VAL A N 1
ATOM 1597 C CA . VAL A 1 212 ? 13.591 -3.123 -4.405 1.00 94.44 212 VAL A CA 1
ATOM 1598 C C . VAL A 1 212 ? 12.882 -2.052 -3.582 1.00 94.44 212 VAL A C 1
ATOM 1600 O O . VAL A 1 212 ? 12.196 -2.357 -2.610 1.00 94.44 212 VAL A O 1
ATOM 1603 N N . TRP A 1 213 ? 13.026 -0.792 -3.994 1.00 92.25 213 TRP A N 1
ATOM 1604 C CA . TRP A 1 213 ? 12.396 0.381 -3.391 1.00 92.25 213 TRP A CA 1
ATOM 1605 C C . TRP A 1 213 ? 11.213 0.868 -4.234 1.00 92.25 213 TRP A C 1
ATOM 1607 O O . TRP A 1 213 ? 11.370 1.174 -5.417 1.00 92.25 213 TRP A O 1
ATOM 1617 N N . PHE A 1 214 ? 10.036 0.996 -3.621 1.00 92.44 214 PHE A N 1
ATOM 1618 C CA . PHE A 1 214 ? 8.868 1.656 -4.214 1.00 92.44 214 PHE A CA 1
ATOM 1619 C C . PHE A 1 214 ? 8.925 3.181 -4.038 1.00 92.44 214 PHE A C 1
ATOM 1621 O O . PHE A 1 214 ? 8.602 3.710 -2.968 1.00 92.44 214 PHE A O 1
ATOM 1628 N N . ASP A 1 215 ? 9.311 3.890 -5.097 1.00 89.06 215 ASP A N 1
ATOM 1629 C CA . ASP A 1 215 ? 9.646 5.316 -5.050 1.00 89.06 215 ASP A CA 1
ATOM 1630 C C . ASP A 1 215 ? 8.790 6.155 -6.016 1.00 89.06 215 ASP A C 1
ATOM 1632 O O . ASP A 1 215 ? 9.010 6.162 -7.226 1.00 89.06 215 ASP A O 1
ATOM 1636 N N . SER A 1 216 ? 7.835 6.920 -5.483 1.00 85.75 216 SER A N 1
ATOM 1637 C CA . SER A 1 216 ? 6.995 7.832 -6.268 1.00 85.75 216 SER A CA 1
ATOM 1638 C C . SER A 1 216 ? 7.709 9.102 -6.743 1.00 85.75 216 SER A C 1
ATOM 1640 O O . SER A 1 216 ? 7.168 9.807 -7.597 1.00 85.75 216 SER A O 1
ATOM 1642 N N . GLY A 1 217 ? 8.891 9.418 -6.207 1.00 79.94 217 GLY A N 1
ATOM 1643 C CA . GLY A 1 217 ? 9.750 10.501 -6.687 1.00 79.94 217 GLY A CA 1
ATOM 1644 C C . GLY A 1 217 ? 10.519 10.126 -7.954 1.00 79.94 217 GLY A C 1
ATOM 1645 O O . GLY A 1 217 ? 10.875 10.994 -8.752 1.00 79.94 217 GLY A O 1
ATOM 1646 N N . THR A 1 218 ? 10.720 8.832 -8.200 1.00 82.94 218 THR A N 1
ATOM 1647 C CA . THR A 1 218 ? 11.414 8.336 -9.389 1.00 82.94 218 THR A CA 1
ATOM 1648 C C . THR A 1 218 ? 10.432 8.023 -10.517 1.00 82.94 218 THR A C 1
ATOM 1650 O O . THR A 1 218 ? 9.391 7.406 -10.322 1.00 82.94 218 THR A O 1
ATOM 1653 N N . THR A 1 219 ? 10.761 8.421 -11.749 1.00 84.00 219 THR A N 1
ATOM 1654 C CA . THR A 1 219 ? 9.909 8.129 -12.917 1.00 84.00 219 THR A CA 1
ATOM 1655 C C . THR A 1 219 ? 10.113 6.702 -13.435 1.00 84.00 219 THR A C 1
ATOM 1657 O O . THR A 1 219 ? 9.152 5.947 -13.565 1.00 84.00 219 THR A O 1
ATOM 1660 N N . TYR A 1 220 ? 11.362 6.337 -13.732 1.00 90.50 220 TYR A N 1
ATOM 1661 C CA . TYR A 1 220 ? 11.727 5.106 -14.441 1.00 90.50 220 TYR A CA 1
ATOM 1662 C C . TYR A 1 220 ? 11.949 3.900 -13.523 1.00 90.50 220 TYR A C 1
ATOM 1664 O O . TYR A 1 220 ? 11.872 3.998 -12.300 1.00 90.50 220 TYR A O 1
ATOM 1672 N N . ILE A 1 221 ? 12.237 2.755 -14.139 1.00 95.62 221 ILE A N 1
ATOM 1673 C CA . ILE A 1 221 ? 12.658 1.537 -13.453 1.00 95.62 221 ILE A CA 1
ATOM 1674 C C . ILE A 1 221 ? 14.182 1.515 -13.454 1.00 95.62 221 ILE A C 1
ATOM 1676 O O . ILE A 1 221 ? 14.787 1.573 -14.526 1.00 95.62 221 ILE A O 1
ATOM 1680 N N . TRP A 1 222 ? 14.789 1.424 -12.274 1.00 94.94 222 TRP A N 1
ATOM 1681 C CA . TRP A 1 222 ? 16.242 1.329 -12.137 1.00 94.94 222 TRP A CA 1
ATOM 1682 C C . TRP A 1 222 ? 16.637 -0.018 -11.548 1.00 94.94 222 TRP A C 1
ATOM 1684 O O . TRP A 1 222 ? 16.027 -0.457 -10.577 1.00 94.94 222 TRP A O 1
ATOM 1694 N N . GLY A 1 223 ? 17.645 -0.665 -12.123 1.00 94.62 223 GLY A N 1
ATOM 1695 C CA . GLY A 1 223 ? 18.099 -1.993 -11.710 1.00 94.62 223 GLY A CA 1
ATOM 1696 C C . GLY A 1 223 ? 19.584 -2.206 -11.936 1.00 94.62 223 GLY A C 1
ATOM 1697 O O . GLY A 1 223 ? 20.272 -1.307 -12.415 1.00 94.62 223 GLY A O 1
ATOM 1698 N N . ASP A 1 224 ? 20.102 -3.382 -11.597 1.00 92.38 224 ASP A N 1
ATOM 1699 C CA . ASP A 1 224 ? 21.505 -3.679 -11.883 1.00 92.38 224 ASP A CA 1
ATOM 1700 C C . ASP A 1 224 ? 21.779 -3.689 -13.393 1.00 92.38 224 ASP A C 1
ATOM 1702 O O . ASP A 1 224 ? 20.921 -4.017 -14.215 1.00 92.38 224 ASP A O 1
ATOM 1706 N N . GLU A 1 225 ? 23.000 -3.315 -13.764 1.00 92.38 225 GLU A N 1
ATOM 1707 C CA . GLU A 1 225 ? 23.368 -3.118 -15.163 1.00 92.38 225 GLU A CA 1
ATOM 1708 C C . GLU A 1 225 ? 23.216 -4.395 -16.004 1.00 92.38 225 GLU A C 1
ATOM 1710 O O . GLU A 1 225 ? 22.800 -4.325 -17.163 1.00 92.38 225 GLU A O 1
ATOM 1715 N N . SER A 1 226 ? 23.525 -5.561 -15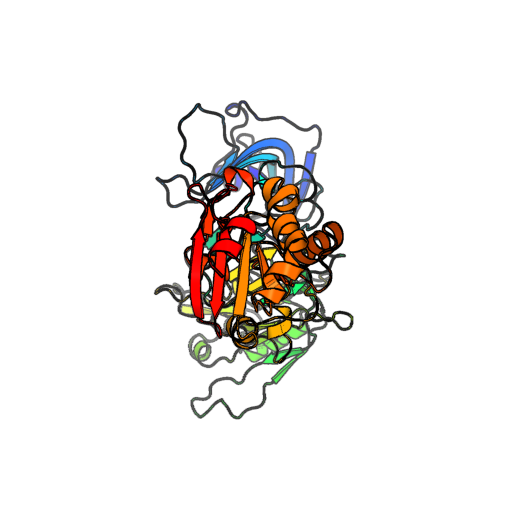.430 1.00 93.12 226 SER A N 1
ATOM 1716 C CA . SER A 1 226 ? 23.527 -6.831 -16.159 1.00 93.12 226 SER A CA 1
ATOM 1717 C C . SER A 1 226 ? 22.113 -7.302 -16.499 1.00 93.12 226 SER A C 1
ATOM 1719 O O . SER A 1 226 ? 21.830 -7.652 -17.653 1.00 93.12 226 SER A O 1
ATOM 1721 N N . ALA A 1 227 ? 21.196 -7.214 -15.535 1.00 95.94 227 ALA A N 1
ATOM 1722 C CA . ALA A 1 227 ? 19.796 -7.530 -15.744 1.00 95.94 227 ALA A CA 1
ATOM 1723 C C . ALA A 1 227 ? 19.147 -6.512 -16.680 1.00 95.94 227 ALA A C 1
ATOM 1725 O O . ALA A 1 227 ? 18.475 -6.901 -17.630 1.00 95.94 227 ALA A O 1
ATOM 1726 N N . ILE A 1 228 ? 19.386 -5.212 -16.477 1.00 97.00 228 ILE A N 1
ATOM 1727 C CA . ILE A 1 228 ? 18.815 -4.157 -17.326 1.00 97.00 228 ILE A CA 1
ATOM 1728 C C . ILE A 1 228 ? 19.262 -4.310 -18.778 1.00 97.00 228 ILE A C 1
ATOM 1730 O O . ILE A 1 228 ? 18.441 -4.147 -19.681 1.00 97.00 228 ILE A O 1
ATOM 1734 N N . ARG A 1 229 ? 20.531 -4.650 -19.026 1.00 95.75 229 ARG A N 1
ATOM 1735 C CA . ARG A 1 229 ? 21.019 -4.935 -20.380 1.00 95.75 229 ARG A CA 1
ATOM 1736 C C . ARG A 1 229 ? 20.270 -6.115 -20.994 1.00 95.75 229 ARG A C 1
ATOM 1738 O O . ARG A 1 229 ? 19.718 -5.973 -22.077 1.00 95.75 229 ARG A O 1
ATOM 1745 N N . SER A 1 230 ? 20.155 -7.220 -20.260 1.00 97.19 230 SER A N 1
ATOM 1746 C CA . SER A 1 230 ? 19.447 -8.423 -20.718 1.00 97.19 230 SER A CA 1
ATOM 1747 C C . SER A 1 230 ? 17.961 -8.159 -20.998 1.00 97.19 230 SER A C 1
ATOM 1749 O O . SER A 1 230 ? 17.416 -8.630 -21.994 1.00 97.19 230 SER A O 1
ATOM 1751 N N . LEU A 1 231 ? 17.299 -7.361 -20.155 1.00 97.88 231 LEU A N 1
ATOM 1752 C CA . LEU A 1 231 ? 15.908 -6.953 -20.353 1.00 97.88 231 LEU A CA 1
ATOM 1753 C C . LEU A 1 231 ? 15.750 -6.032 -21.572 1.00 97.88 231 LEU A C 1
ATOM 1755 O O . LEU A 1 231 ? 14.809 -6.209 -22.346 1.00 97.88 231 LEU A O 1
ATOM 1759 N N . ASN A 1 232 ? 16.660 -5.072 -21.760 1.00 97.94 232 ASN A N 1
ATOM 1760 C CA . ASN A 1 232 ? 16.659 -4.168 -22.913 1.00 97.94 232 ASN A CA 1
ATOM 1761 C C . ASN A 1 232 ? 16.901 -4.923 -24.230 1.00 97.94 232 ASN A C 1
ATOM 1763 O O . ASN A 1 232 ? 16.170 -4.708 -25.200 1.00 97.94 232 ASN A O 1
ATOM 1767 N N . ASP A 1 233 ? 17.840 -5.869 -24.240 1.00 96.75 233 ASP A N 1
ATOM 1768 C CA . ASP A 1 233 ? 18.071 -6.770 -25.372 1.00 96.75 233 ASP A CA 1
ATOM 1769 C C . ASP A 1 233 ? 16.816 -7.605 -25.660 1.00 96.75 233 ASP A C 1
ATOM 1771 O O . ASP A 1 233 ? 16.373 -7.715 -26.808 1.00 96.75 233 ASP A O 1
ATOM 1775 N N . TRP A 1 234 ? 16.172 -8.132 -24.611 1.00 95.94 234 TRP A N 1
ATOM 1776 C CA . TRP A 1 234 ? 14.946 -8.908 -24.750 1.00 95.94 234 TRP A CA 1
ATOM 1777 C C . TRP A 1 234 ? 13.795 -8.087 -25.334 1.00 95.94 234 TRP A C 1
ATOM 1779 O O . TRP A 1 234 ? 13.093 -8.598 -26.202 1.00 95.94 234 TRP A O 1
ATOM 1789 N N . ILE A 1 235 ? 13.585 -6.823 -24.961 1.00 95.81 235 ILE A N 1
ATOM 1790 C CA . ILE A 1 235 ? 12.532 -5.991 -25.586 1.00 95.81 235 ILE A CA 1
ATOM 1791 C C . ILE A 1 235 ? 12.924 -5.455 -26.975 1.00 95.81 235 ILE A C 1
ATOM 1793 O O . ILE A 1 235 ? 12.062 -4.936 -27.689 1.00 95.81 235 ILE A O 1
ATOM 1797 N N . GLY A 1 236 ? 14.185 -5.618 -27.387 1.00 95.69 236 GLY A N 1
ATOM 1798 C CA . GLY A 1 236 ? 14.718 -5.098 -28.646 1.00 95.69 236 GLY A CA 1
ATOM 1799 C C . GLY A 1 236 ? 14.947 -3.587 -28.617 1.00 95.69 236 GLY A C 1
ATOM 1800 O O . GLY A 1 236 ? 14.669 -2.914 -29.611 1.00 95.69 236 GLY A O 1
ATOM 1801 N N . ALA A 1 237 ? 15.380 -3.057 -27.471 1.00 97.12 237 ALA A N 1
ATOM 1802 C CA . ALA A 1 237 ? 15.791 -1.667 -27.342 1.00 97.12 237 ALA A CA 1
ATOM 1803 C C . ALA A 1 237 ? 17.172 -1.453 -27.970 1.00 97.12 237 ALA A C 1
ATOM 1805 O O . ALA A 1 237 ? 18.073 -2.277 -27.827 1.00 97.12 237 ALA A O 1
ATOM 1806 N N . ASP A 1 238 ? 17.348 -0.324 -28.646 1.00 95.50 238 ASP A N 1
ATOM 1807 C CA . ASP A 1 238 ? 18.655 0.108 -29.121 1.00 95.50 238 ASP A CA 1
ATOM 1808 C C . ASP A 1 238 ? 19.579 0.402 -27.919 1.00 95.50 238 ASP A C 1
ATOM 1810 O O . ASP A 1 238 ? 19.195 1.166 -27.029 1.00 95.50 238 ASP A O 1
ATOM 1814 N N . PRO A 1 239 ? 20.798 -0.161 -27.870 1.00 90.19 239 PRO A N 1
ATOM 1815 C CA . PRO A 1 239 ? 21.651 -0.109 -26.681 1.00 90.19 239 PRO A CA 1
ATOM 1816 C C . PRO A 1 239 ? 22.215 1.286 -26.378 1.00 90.19 239 PRO A C 1
ATOM 1818 O O . PRO A 1 239 ? 22.755 1.500 -25.295 1.00 90.19 239 PRO A O 1
ATOM 1821 N N . ILE A 1 240 ? 22.127 2.230 -27.320 1.00 88.31 240 ILE A N 1
ATOM 1822 C CA . ILE A 1 240 ? 22.655 3.592 -27.164 1.00 88.31 240 ILE A CA 1
ATOM 1823 C C . ILE A 1 240 ? 21.523 4.562 -26.831 1.00 88.31 240 ILE A C 1
ATOM 1825 O O . ILE A 1 240 ? 21.644 5.401 -25.942 1.00 88.31 240 ILE A O 1
ATOM 1829 N N . THR A 1 241 ? 20.427 4.475 -27.575 1.00 91.19 241 THR A N 1
ATOM 1830 C CA . THR A 1 241 ? 19.320 5.434 -27.518 1.00 91.19 241 THR A CA 1
ATOM 1831 C C . THR A 1 241 ? 18.163 4.966 -26.643 1.00 91.19 241 THR A C 1
ATOM 1833 O O . THR A 1 241 ? 17.312 5.778 -26.278 1.00 91.19 241 THR A O 1
ATOM 1836 N N . GLY A 1 242 ? 18.095 3.668 -26.333 1.00 92.62 242 GLY A N 1
ATOM 1837 C CA . GLY A 1 242 ? 16.961 3.038 -25.661 1.00 92.62 242 GLY A CA 1
ATOM 1838 C C . GLY A 1 242 ? 15.690 2.993 -26.513 1.00 92.62 242 GLY A C 1
ATOM 1839 O O . GLY A 1 242 ? 14.621 2.694 -25.980 1.00 92.62 242 GLY A O 1
ATOM 1840 N N . GLU A 1 243 ? 15.764 3.329 -27.807 1.00 95.31 243 GLU A N 1
ATOM 1841 C CA . GLU A 1 243 ? 14.612 3.344 -28.712 1.00 95.31 243 GLU A CA 1
ATOM 1842 C C . GLU A 1 243 ? 14.142 1.912 -29.012 1.00 95.31 243 GLU A C 1
ATOM 1844 O O . GLU A 1 243 ? 14.939 1.022 -29.294 1.00 95.31 243 GLU A O 1
ATOM 1849 N N . VAL A 1 244 ? 12.831 1.689 -28.961 1.00 95.31 244 VAL A N 1
ATOM 1850 C CA . VAL A 1 244 ? 12.165 0.413 -29.249 1.00 95.31 244 VAL A CA 1
ATOM 1851 C C . VAL A 1 244 ? 11.232 0.619 -30.438 1.00 95.31 244 VAL A C 1
ATOM 1853 O O . VAL A 1 244 ? 10.564 1.648 -30.559 1.00 95.31 244 VAL A O 1
ATOM 1856 N N . ASN A 1 245 ? 11.127 -0.375 -31.320 1.00 93.56 245 ASN A N 1
ATOM 1857 C CA . ASN A 1 245 ? 10.186 -0.311 -32.434 1.00 93.56 245 ASN A CA 1
ATOM 1858 C C . ASN A 1 245 ? 8.730 -0.291 -31.925 1.00 93.56 245 ASN A C 1
ATOM 1860 O O . ASN A 1 245 ? 8.208 -1.302 -31.463 1.00 93.56 245 ASN A O 1
ATOM 1864 N N . CYS A 1 246 ? 8.021 0.830 -32.082 1.00 92.12 246 CYS A N 1
ATOM 1865 C CA . CYS A 1 246 ? 6.630 0.951 -31.629 1.00 92.12 246 CYS A CA 1
ATOM 1866 C C . CYS A 1 246 ? 5.681 -0.122 -32.199 1.00 92.12 246 CYS A C 1
ATOM 1868 O O . CYS A 1 246 ? 4.698 -0.477 -31.554 1.00 92.12 246 CYS A O 1
ATOM 1870 N N . THR A 1 247 ? 5.966 -0.672 -33.385 1.00 90.88 247 THR A N 1
ATOM 1871 C CA . THR A 1 247 ? 5.132 -1.714 -34.017 1.00 90.88 247 THR A CA 1
ATOM 1872 C C . THR A 1 247 ? 5.305 -3.105 -33.394 1.00 90.88 247 THR A C 1
ATOM 1874 O O . THR A 1 247 ? 4.501 -4.006 -33.651 1.00 90.88 247 THR A O 1
ATOM 1877 N N . SER A 1 248 ? 6.348 -3.325 -32.586 1.00 89.62 248 SER A N 1
ATOM 1878 C CA . SER A 1 248 ? 6.539 -4.576 -31.844 1.00 89.62 248 SER A CA 1
ATOM 1879 C C . SER A 1 248 ? 5.965 -4.527 -30.430 1.00 89.62 248 SER A C 1
ATOM 1881 O O . SER A 1 248 ? 5.737 -5.590 -29.864 1.00 89.62 248 SER A O 1
ATOM 1883 N N . VAL A 1 249 ? 5.658 -3.341 -29.884 1.00 89.94 249 VAL A N 1
ATOM 1884 C CA . VAL A 1 249 ? 5.235 -3.156 -28.480 1.00 89.94 249 VAL A CA 1
ATOM 1885 C C . VAL A 1 249 ? 4.032 -4.025 -28.108 1.00 89.94 249 VAL A C 1
ATOM 1887 O O . VAL A 1 249 ? 4.066 -4.700 -27.087 1.00 89.94 249 VAL A O 1
ATOM 1890 N N . GLY A 1 250 ? 3.004 -4.093 -28.962 1.00 86.44 250 GLY A N 1
ATOM 1891 C CA . GLY A 1 250 ? 1.814 -4.921 -28.711 1.00 86.44 250 GLY A CA 1
ATOM 1892 C C . GLY A 1 250 ? 2.062 -6.437 -28.720 1.00 86.44 250 GLY A C 1
ATOM 1893 O O . GLY A 1 250 ? 1.175 -7.197 -28.347 1.00 86.44 250 GLY A O 1
ATOM 1894 N N . ARG A 1 251 ? 3.249 -6.884 -29.151 1.00 89.06 251 ARG A N 1
ATOM 1895 C CA . ARG A 1 251 ? 3.674 -8.293 -29.157 1.00 89.06 251 ARG A CA 1
ATOM 1896 C C . ARG A 1 251 ? 4.654 -8.625 -28.034 1.00 89.06 251 ARG A C 1
ATOM 1898 O O . ARG A 1 251 ? 4.972 -9.798 -27.850 1.00 89.06 251 ARG A O 1
ATOM 1905 N N . LEU A 1 252 ? 5.164 -7.627 -27.310 1.00 91.12 252 LEU A N 1
ATOM 1906 C CA . LEU A 1 252 ? 6.081 -7.871 -26.202 1.00 91.12 252 LEU A CA 1
ATOM 1907 C C . LEU A 1 252 ? 5.357 -8.608 -25.065 1.00 91.12 252 LEU A C 1
ATOM 1909 O O . LEU A 1 252 ? 4.169 -8.392 -24.822 1.00 91.12 252 LEU A O 1
ATOM 1913 N N . GLY A 1 253 ? 6.081 -9.504 -24.394 1.00 90.44 253 GLY A N 1
ATOM 1914 C CA . GLY A 1 253 ? 5.560 -10.270 -23.265 1.00 90.44 253 GLY A CA 1
ATOM 1915 C C . GLY A 1 253 ? 5.503 -9.444 -21.980 1.00 90.44 253 GLY A C 1
ATOM 1916 O O . GLY A 1 253 ? 5.845 -8.265 -21.955 1.00 90.44 253 GLY A O 1
ATOM 1917 N N . LYS A 1 254 ? 5.095 -10.056 -20.874 1.00 92.00 254 LYS A N 1
ATOM 1918 C CA . LYS A 1 254 ? 5.152 -9.410 -19.555 1.00 92.00 254 LYS A CA 1
ATOM 1919 C C . LYS A 1 254 ? 6.512 -9.640 -18.893 1.00 92.00 254 LYS A C 1
ATOM 1921 O O . LYS A 1 254 ? 7.070 -10.725 -19.029 1.00 92.00 254 LYS A O 1
ATOM 1926 N N . ILE A 1 255 ? 6.996 -8.654 -18.142 1.00 94.94 255 ILE A N 1
ATOM 1927 C CA . ILE A 1 255 ? 8.134 -8.811 -17.223 1.00 94.94 255 ILE A CA 1
ATOM 1928 C C . ILE A 1 255 ? 7.553 -9.005 -15.825 1.00 94.94 255 ILE A C 1
ATOM 1930 O O . ILE A 1 255 ? 6.759 -8.175 -15.382 1.00 94.94 255 ILE A O 1
ATOM 1934 N N . VAL A 1 256 ? 7.901 -10.092 -15.143 1.00 94.44 256 VAL A N 1
ATOM 1935 C CA . VAL A 1 256 ? 7.360 -10.415 -13.819 1.00 94.44 256 VAL A CA 1
ATOM 1936 C C . VAL A 1 256 ? 8.465 -10.329 -12.779 1.00 94.44 256 VAL A C 1
ATOM 1938 O O . VAL A 1 256 ? 9.431 -11.090 -12.815 1.00 94.44 256 VAL A O 1
ATOM 1941 N N . PHE A 1 257 ? 8.292 -9.406 -11.839 1.00 94.81 257 PHE A N 1
ATOM 1942 C CA . PHE A 1 257 ? 9.151 -9.279 -10.668 1.00 94.81 257 PHE A CA 1
ATOM 1943 C C . PHE A 1 257 ? 8.484 -9.947 -9.472 1.00 94.81 257 PHE A C 1
ATOM 1945 O O . PHE A 1 257 ? 7.302 -9.720 -9.219 1.00 94.81 257 PHE A O 1
ATOM 1952 N N . THR A 1 258 ? 9.237 -10.741 -8.721 1.00 93.38 258 THR A N 1
ATOM 1953 C CA . THR A 1 258 ? 8.759 -11.364 -7.485 1.00 93.38 258 THR A CA 1
ATOM 1954 C C . THR A 1 258 ? 9.379 -10.627 -6.306 1.00 93.38 258 THR A C 1
ATOM 1956 O O . THR A 1 258 ? 10.601 -10.592 -6.194 1.00 93.38 258 THR A O 1
ATOM 1959 N N . VAL A 1 259 ? 8.549 -10.010 -5.467 1.00 92.19 259 VAL A N 1
ATOM 1960 C CA . VAL A 1 259 ? 8.976 -9.143 -4.357 1.00 92.19 259 VAL A CA 1
ATOM 1961 C C . VAL A 1 259 ? 8.456 -9.651 -3.015 1.00 92.19 259 VAL A C 1
ATOM 1963 O O . VAL A 1 259 ? 7.379 -10.246 -2.950 1.00 92.19 259 VAL A O 1
ATOM 1966 N N . GLY A 1 260 ? 9.194 -9.390 -1.941 1.00 86.88 260 GLY A N 1
ATOM 1967 C CA . GLY A 1 260 ? 8.945 -9.958 -0.617 1.00 86.88 260 GLY A CA 1
ATOM 1968 C C . GLY A 1 260 ? 9.231 -11.464 -0.543 1.00 86.88 260 GLY A C 1
ATOM 1969 O O . GLY A 1 260 ? 9.728 -12.066 -1.493 1.00 86.88 260 GLY A O 1
ATOM 1970 N N . GLY A 1 261 ? 8.884 -12.067 0.595 1.00 72.75 261 GLY A N 1
ATOM 1971 C CA . GLY A 1 261 ? 8.992 -13.509 0.836 1.00 72.75 261 GLY A CA 1
ATOM 1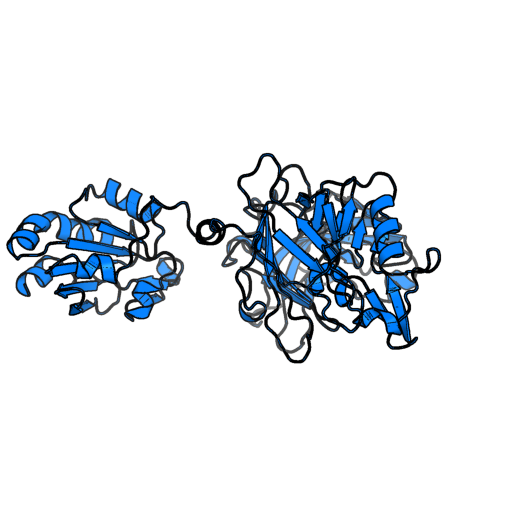972 C C . GLY A 1 261 ? 10.411 -14.046 0.948 1.00 72.75 261 GLY A C 1
ATOM 1973 O O . GLY A 1 261 ? 10.758 -15.041 0.311 1.00 72.75 261 GLY A O 1
ATOM 1974 N N . GLY A 1 262 ? 11.218 -13.373 1.762 1.00 61.44 262 GLY A N 1
ATOM 1975 C CA . GLY A 1 262 ? 12.600 -13.737 2.011 1.00 61.44 262 GLY A CA 1
ATOM 1976 C C . GLY A 1 262 ? 12.820 -15.114 2.592 1.00 61.44 262 GLY A C 1
ATOM 1977 O O . GLY A 1 262 ? 11.922 -15.729 3.164 1.00 61.44 262 GLY A O 1
ATOM 1978 N N . THR A 1 263 ? 14.067 -15.579 2.495 1.00 49.69 263 THR A N 1
ATOM 1979 C CA . THR A 1 263 ? 14.485 -16.916 2.951 1.00 49.69 263 THR A CA 1
ATOM 1980 C C . THR A 1 263 ? 14.268 -17.152 4.447 1.00 49.69 263 THR A C 1
ATOM 1982 O O . THR A 1 263 ? 14.275 -18.300 4.883 1.00 49.69 263 THR A O 1
ATOM 1985 N N . GLU A 1 264 ? 14.081 -16.083 5.226 1.00 45.03 264 GLU A N 1
ATOM 1986 C CA . GLU A 1 264 ? 13.853 -16.116 6.675 1.00 45.03 264 GLU A CA 1
ATOM 1987 C C . GLU A 1 264 ? 12.434 -15.676 7.093 1.00 45.03 264 GLU A C 1
ATOM 1989 O O . GLU A 1 264 ? 12.143 -15.630 8.289 1.00 45.03 264 GLU A O 1
ATOM 1994 N N . SER A 1 265 ? 11.536 -15.358 6.149 1.00 49.09 265 SER A N 1
ATOM 1995 C CA . SER A 1 265 ? 10.190 -14.842 6.447 1.00 49.09 265 SER A CA 1
ATOM 1996 C C . SER A 1 265 ? 9.080 -15.803 6.006 1.00 49.09 265 SER A C 1
ATOM 1998 O O . SER A 1 265 ? 9.092 -16.260 4.869 1.00 49.09 265 SER A O 1
ATOM 2000 N N . ASP A 1 266 ? 8.069 -16.021 6.857 1.00 51.69 266 ASP A N 1
ATOM 2001 C CA . ASP A 1 266 ? 6.805 -16.713 6.508 1.00 51.69 266 ASP A CA 1
ATOM 2002 C C . ASP A 1 266 ? 5.908 -15.888 5.550 1.00 51.69 266 ASP A C 1
ATOM 2004 O O . ASP A 1 266 ? 4.820 -16.319 5.163 1.00 51.69 266 ASP A O 1
ATOM 2008 N N . ASP A 1 267 ? 6.338 -14.681 5.165 1.00 61.12 267 ASP A N 1
ATOM 2009 C CA . ASP A 1 267 ? 5.584 -13.809 4.271 1.00 61.12 267 ASP A CA 1
ATOM 2010 C C . ASP A 1 267 ? 5.615 -14.388 2.845 1.00 61.12 267 ASP A C 1
ATOM 2012 O O . ASP A 1 267 ? 6.657 -14.757 2.314 1.00 61.12 267 ASP A O 1
ATOM 2016 N N . SER A 1 268 ? 4.463 -14.490 2.185 1.00 67.94 268 SER A N 1
ATOM 2017 C CA . SER A 1 268 ? 4.436 -14.986 0.807 1.00 67.94 268 SER A CA 1
ATOM 2018 C C . SER A 1 268 ? 4.866 -13.898 -0.181 1.00 67.94 268 SER A C 1
ATOM 2020 O O . SER A 1 268 ? 4.431 -12.749 -0.056 1.00 67.94 268 SER A O 1
ATOM 2022 N N . PRO A 1 269 ? 5.646 -14.248 -1.215 1.00 83.06 269 PRO A N 1
ATOM 2023 C CA . PRO A 1 269 ? 6.076 -13.284 -2.210 1.00 83.06 269 PRO A CA 1
ATOM 2024 C C . PRO A 1 269 ? 4.913 -12.824 -3.101 1.00 83.06 269 PRO A C 1
ATOM 2026 O O . PRO A 1 269 ? 3.973 -13.569 -3.402 1.00 83.06 269 PRO A O 1
ATOM 2029 N N . VAL A 1 270 ? 5.008 -11.589 -3.584 1.00 87.31 270 VAL A N 1
ATOM 2030 C CA . VAL A 1 270 ? 4.055 -10.971 -4.509 1.00 87.31 270 VAL A CA 1
ATOM 2031 C C . VAL A 1 270 ? 4.659 -10.917 -5.905 1.00 87.31 270 VAL A C 1
ATOM 2033 O O . VAL A 1 270 ? 5.763 -10.413 -6.102 1.00 87.31 270 VAL A O 1
ATOM 2036 N N . ARG A 1 271 ? 3.913 -11.415 -6.898 1.00 89.69 271 ARG A N 1
ATOM 2037 C CA . ARG A 1 271 ? 4.307 -11.370 -8.312 1.00 89.69 271 ARG A CA 1
ATOM 2038 C C . ARG A 1 271 ? 3.710 -10.138 -8.984 1.00 89.69 271 ARG A C 1
ATOM 2040 O O . ARG A 1 271 ? 2.491 -9.990 -9.095 1.00 89.69 271 ARG A O 1
ATOM 2047 N N . LEU A 1 272 ? 4.587 -9.258 -9.446 1.00 90.56 272 LEU A N 1
ATOM 2048 C CA . LEU A 1 272 ? 4.268 -8.003 -10.107 1.00 90.56 272 LEU A CA 1
ATOM 2049 C C . LEU A 1 272 ? 4.429 -8.153 -11.610 1.00 90.56 272 LEU A C 1
ATOM 2051 O O . LEU A 1 272 ? 5.536 -8.127 -12.143 1.00 90.56 272 LEU A O 1
ATOM 2055 N N . GLU A 1 273 ? 3.301 -8.292 -12.299 1.00 91.12 273 GLU A N 1
ATOM 2056 C CA . GLU A 1 273 ? 3.273 -8.420 -13.750 1.00 91.12 273 GLU A CA 1
ATOM 2057 C C . GLU A 1 273 ? 3.299 -7.047 -14.431 1.00 91.12 273 GLU A C 1
ATOM 2059 O O . GLU A 1 273 ? 2.332 -6.276 -14.390 1.00 91.12 273 GLU A O 1
ATOM 2064 N N . LEU A 1 274 ? 4.401 -6.730 -15.103 1.00 91.25 274 LEU A N 1
ATOM 2065 C CA . LEU A 1 274 ? 4.540 -5.535 -15.924 1.00 91.25 274 LEU A CA 1
ATOM 2066 C C . LEU A 1 274 ? 4.178 -5.854 -17.371 1.00 91.25 274 LEU A C 1
ATOM 2068 O O . LEU A 1 274 ? 4.805 -6.697 -18.005 1.00 91.25 274 LEU A O 1
ATOM 2072 N N . SER A 1 275 ? 3.159 -5.177 -17.894 1.00 89.69 275 SER A N 1
ATOM 2073 C CA . SER A 1 275 ? 2.827 -5.218 -19.312 1.00 89.69 275 SER A CA 1
ATOM 2074 C C . SER A 1 275 ? 3.740 -4.252 -20.078 1.00 89.69 275 SER A C 1
ATOM 2076 O O . SER A 1 275 ? 4.405 -3.414 -19.457 1.00 89.69 275 SER A O 1
ATOM 2078 N N . PRO A 1 276 ? 3.749 -4.300 -21.421 1.00 90.69 276 PRO A N 1
ATOM 2079 C CA . PRO A 1 276 ? 4.499 -3.336 -22.220 1.00 90.69 276 PRO A CA 1
ATOM 2080 C C . PRO A 1 276 ? 4.171 -1.880 -21.881 1.00 90.69 276 PRO A C 1
ATOM 2082 O O . PRO A 1 276 ? 5.043 -1.025 -21.987 1.00 90.69 276 PRO A O 1
ATOM 2085 N N . ALA A 1 277 ? 2.953 -1.588 -21.412 1.00 85.69 277 ALA A N 1
ATOM 2086 C CA . ALA A 1 277 ? 2.579 -0.242 -21.000 1.00 85.69 277 ALA A CA 1
ATOM 2087 C C . ALA A 1 277 ? 3.427 0.283 -19.832 1.00 85.69 277 ALA A C 1
ATOM 2089 O O . ALA A 1 277 ? 3.602 1.487 -19.719 1.00 85.69 277 ALA A O 1
ATOM 2090 N N . GLU A 1 278 ? 3.989 -0.561 -18.969 1.00 89.44 278 GLU A N 1
ATOM 2091 C CA . GLU A 1 278 ? 4.752 -0.097 -17.805 1.00 89.44 278 GLU A CA 1
ATOM 2092 C C . GLU A 1 278 ? 6.225 0.085 -18.117 1.00 89.44 278 GLU A C 1
ATOM 2094 O O . GLU A 1 278 ? 6.810 1.069 -17.679 1.00 89.44 278 GLU A O 1
ATOM 2099 N N . TYR A 1 279 ? 6.817 -0.800 -18.915 1.00 93.12 279 TYR A N 1
ATOM 2100 C CA . TYR A 1 279 ? 8.247 -0.737 -19.217 1.00 93.12 279 TYR A CA 1
ATOM 2101 C C . TYR A 1 279 ? 8.575 -0.076 -20.571 1.00 93.12 279 TYR A C 1
ATOM 2103 O O . TYR A 1 279 ? 9.753 0.066 -20.896 1.00 93.12 279 TYR A O 1
ATOM 2111 N N . ILE A 1 280 ? 7.573 0.374 -21.343 1.00 93.56 280 ILE A N 1
ATOM 2112 C CA . ILE A 1 280 ? 7.749 1.173 -22.569 1.00 93.56 280 ILE A CA 1
ATOM 2113 C C . ILE A 1 280 ? 7.142 2.573 -22.405 1.00 93.56 280 ILE A C 1
ATOM 2115 O O . ILE A 1 280 ? 5.993 2.754 -22.001 1.00 93.56 280 ILE A O 1
ATOM 2119 N N . ILE A 1 281 ? 7.907 3.587 -22.796 1.00 90.62 281 ILE A N 1
ATOM 2120 C CA . ILE A 1 281 ? 7.490 4.986 -22.896 1.00 90.62 281 ILE A CA 1
ATOM 2121 C C . ILE A 1 281 ? 7.078 5.257 -24.340 1.00 90.62 281 ILE A C 1
ATOM 2123 O O . ILE A 1 281 ? 7.923 5.238 -25.232 1.00 90.62 281 ILE A O 1
ATOM 2127 N N . SER A 1 282 ? 5.805 5.572 -24.582 1.00 83.44 282 SER A N 1
ATOM 2128 C CA . SER A 1 282 ? 5.343 6.041 -25.893 1.00 83.44 282 SER A CA 1
ATOM 2129 C C . SER A 1 282 ? 5.249 7.564 -25.916 1.00 83.44 282 SER A C 1
ATOM 2131 O O . SER A 1 282 ? 4.557 8.166 -25.095 1.00 83.44 282 SER A O 1
ATOM 2133 N N . LYS A 1 283 ? 5.928 8.211 -26.868 1.00 75.69 283 LYS A N 1
ATOM 2134 C CA . LYS A 1 283 ? 5.797 9.653 -27.109 1.00 75.69 283 LYS A CA 1
ATOM 2135 C C . LYS A 1 283 ? 4.870 9.885 -28.296 1.00 75.69 283 LYS A C 1
ATOM 2137 O O . LYS A 1 283 ? 5.295 9.815 -29.449 1.00 75.69 283 LYS A O 1
ATOM 2142 N N . ALA A 1 284 ? 3.609 10.215 -28.009 1.00 68.44 284 ALA A N 1
ATOM 2143 C CA . ALA A 1 284 ? 2.583 10.467 -29.027 1.00 68.44 284 ALA A CA 1
ATOM 2144 C C . ALA A 1 284 ? 3.000 11.540 -30.053 1.00 68.44 284 ALA A C 1
ATOM 2146 O O . ALA A 1 284 ? 2.702 11.420 -31.238 1.00 68.44 284 ALA A O 1
ATOM 2147 N N . THR A 1 285 ? 3.749 12.557 -29.617 1.00 70.06 285 THR A N 1
ATOM 2148 C CA . THR A 1 285 ? 4.209 13.670 -30.462 1.00 70.06 285 THR A CA 1
ATOM 2149 C C . THR A 1 285 ? 5.274 13.267 -31.479 1.00 70.06 285 THR A C 1
ATOM 2151 O O . THR A 1 285 ? 5.285 13.798 -32.587 1.00 70.06 285 THR A O 1
ATOM 2154 N N . SER A 1 286 ? 6.159 12.328 -31.136 1.00 75.44 286 SER A N 1
ATOM 2155 C CA . SER A 1 286 ? 7.259 11.894 -32.007 1.00 75.44 286 SER A CA 1
ATOM 2156 C C . SER A 1 286 ? 7.038 10.526 -32.650 1.00 75.44 286 SER A C 1
ATOM 2158 O O . SER A 1 286 ? 7.849 10.128 -33.483 1.00 75.44 286 SER A O 1
ATOM 2160 N N . ARG A 1 287 ? 5.963 9.806 -32.289 1.00 83.38 287 ARG A N 1
ATOM 2161 C CA . ARG A 1 287 ? 5.716 8.404 -32.687 1.00 83.38 287 ARG A CA 1
ATOM 2162 C C . ARG A 1 287 ? 6.906 7.480 -32.387 1.00 83.38 287 ARG A C 1
ATOM 2164 O O . ARG A 1 287 ? 7.128 6.505 -33.099 1.00 83.38 287 ARG A O 1
ATOM 2171 N N . LYS A 1 288 ? 7.665 7.796 -31.334 1.00 90.50 288 LYS A N 1
ATOM 2172 C CA . LYS A 1 288 ? 8.800 7.000 -30.859 1.00 90.50 288 LYS A CA 1
ATOM 2173 C C . LYS A 1 288 ? 8.467 6.303 -29.551 1.00 90.50 288 LYS A C 1
ATOM 2175 O O . LYS A 1 288 ? 7.732 6.852 -28.725 1.00 90.50 288 LYS A O 1
ATOM 2180 N N . CYS A 1 289 ? 9.053 5.128 -29.369 1.00 93.94 289 CYS A N 1
ATOM 2181 C CA . CYS A 1 289 ? 8.921 4.328 -28.166 1.00 93.94 289 CYS A CA 1
ATOM 2182 C C . CYS A 1 289 ? 10.307 4.130 -27.557 1.00 93.94 289 CYS A C 1
ATOM 2184 O O . CYS A 1 289 ? 11.269 3.928 -28.289 1.00 93.94 289 CYS A O 1
ATOM 2186 N N . PHE A 1 290 ? 10.413 4.220 -26.237 1.00 95.06 290 PHE A N 1
ATOM 2187 C CA . PHE A 1 290 ? 11.674 4.075 -25.510 1.00 95.06 290 PHE A CA 1
ATOM 2188 C C . PHE A 1 290 ? 11.504 3.101 -24.354 1.00 95.06 290 PHE A C 1
ATOM 2190 O O . PHE A 1 290 ? 10.409 2.983 -23.804 1.00 95.06 290 PHE A O 1
ATOM 2197 N N . SER A 1 291 ? 12.578 2.430 -23.964 1.00 96.38 291 SER A N 1
ATOM 2198 C CA . SER A 1 291 ? 12.598 1.641 -22.737 1.00 96.38 291 SER A CA 1
ATOM 2199 C C . SER A 1 291 ? 12.499 2.536 -21.498 1.00 96.38 291 SER A C 1
ATOM 2201 O O . SER A 1 291 ? 13.125 3.593 -21.432 1.00 96.38 291 SER A O 1
ATOM 2203 N N . ALA A 1 292 ? 11.728 2.103 -20.500 1.00 95.25 292 ALA A N 1
ATOM 2204 C CA . ALA A 1 292 ? 11.721 2.697 -19.161 1.00 95.25 292 ALA A CA 1
ATOM 2205 C C . ALA A 1 292 ? 12.751 2.047 -18.214 1.00 95.25 292 ALA A C 1
ATOM 2207 O O . ALA A 1 292 ? 12.815 2.419 -17.042 1.00 95.25 292 ALA A O 1
ATOM 2208 N N . LEU A 1 293 ? 13.525 1.068 -18.693 1.00 97.00 293 LEU A N 1
ATOM 2209 C CA . LEU A 1 293 ? 14.487 0.285 -17.916 1.00 97.00 293 LEU A CA 1
ATOM 2210 C C . LEU A 1 293 ? 15.875 0.927 -17.986 1.00 97.00 293 LEU A C 1
ATOM 2212 O O . LEU A 1 293 ? 16.468 1.017 -19.063 1.00 97.00 293 LEU A O 1
ATOM 2216 N N . ASN A 1 294 ? 16.406 1.341 -16.839 1.00 94.25 294 ASN A N 1
ATOM 2217 C CA . ASN A 1 294 ? 17.675 2.052 -16.733 1.00 94.25 294 ASN A CA 1
ATOM 2218 C C . ASN A 1 294 ? 18.617 1.375 -15.733 1.00 94.25 294 ASN A C 1
ATOM 2220 O O . ASN A 1 294 ? 18.192 0.846 -14.709 1.00 94.25 294 ASN A O 1
ATOM 2224 N N . ALA A 1 295 ? 19.915 1.390 -16.033 1.00 91.25 295 ALA A N 1
ATOM 2225 C CA . ALA A 1 295 ? 20.922 0.819 -15.151 1.00 91.25 295 ALA A CA 1
ATOM 2226 C C . ALA A 1 295 ? 21.209 1.784 -13.997 1.00 91.25 295 ALA A C 1
ATOM 2228 O O . ALA A 1 295 ? 21.532 2.954 -14.210 1.00 91.25 295 ALA A O 1
ATOM 2229 N N . SER A 1 296 ? 21.096 1.289 -12.772 1.00 83.25 296 SER A N 1
ATOM 2230 C CA . SER A 1 296 ? 21.513 1.987 -11.566 1.00 83.25 296 SER A CA 1
ATOM 2231 C C . SER A 1 296 ? 23.010 2.282 -11.627 1.00 83.25 296 SER A C 1
ATOM 2233 O O . SER A 1 296 ? 23.816 1.430 -11.996 1.00 83.25 296 SER A O 1
ATOM 2235 N N . GLY A 1 297 ? 23.390 3.500 -11.235 1.00 74.00 297 GLY A N 1
ATOM 2236 C CA . GLY A 1 297 ? 24.797 3.874 -11.120 1.00 74.00 297 GLY A CA 1
ATOM 2237 C C . GLY A 1 297 ? 25.545 3.065 -10.045 1.00 74.00 297 GLY A C 1
ATOM 2238 O O . GLY A 1 297 ? 24.921 2.452 -9.171 1.00 74.00 297 GLY A O 1
ATOM 2239 N N . PRO A 1 298 ? 26.889 3.092 -10.063 1.00 70.12 298 PRO A N 1
ATOM 2240 C CA . PRO A 1 298 ? 27.716 2.342 -9.122 1.00 70.12 298 PRO A CA 1
ATOM 2241 C C . PRO A 1 298 ? 27.412 2.704 -7.659 1.00 70.12 298 PRO A C 1
ATOM 2243 O O . PRO A 1 298 ? 27.206 3.871 -7.319 1.00 70.12 298 PRO A O 1
ATOM 2246 N N . GLY A 1 299 ? 27.409 1.694 -6.783 1.00 69.38 299 GLY A N 1
ATOM 2247 C CA . GLY A 1 299 ? 27.180 1.851 -5.339 1.00 69.38 299 GLY A CA 1
ATOM 2248 C C . GLY A 1 299 ? 25.710 1.846 -4.901 1.00 69.38 299 GLY A C 1
ATOM 2249 O O . GLY A 1 299 ? 25.431 2.077 -3.726 1.00 69.38 299 GLY A O 1
ATOM 2250 N N . LYS A 1 300 ? 24.767 1.595 -5.816 1.00 78.12 300 LYS A N 1
ATOM 2251 C CA . LYS A 1 300 ? 23.370 1.292 -5.478 1.00 78.12 300 LYS A CA 1
ATOM 2252 C C . LYS A 1 300 ? 23.223 -0.187 -5.118 1.00 78.12 300 LYS A C 1
ATOM 2254 O O . LYS A 1 300 ? 23.829 -1.035 -5.760 1.00 78.12 300 LYS A O 1
ATOM 2259 N N . ASN A 1 301 ? 22.416 -0.472 -4.101 1.00 84.00 301 ASN A N 1
ATOM 2260 C CA . ASN A 1 301 ? 22.202 -1.810 -3.540 1.00 84.00 301 ASN A CA 1
ATOM 2261 C C . ASN A 1 301 ? 20.750 -2.305 -3.690 1.00 84.00 301 ASN A C 1
ATOM 2263 O O . ASN A 1 301 ? 20.366 -3.266 -3.040 1.00 84.00 301 ASN A O 1
ATOM 2267 N N . HIS A 1 302 ? 19.933 -1.636 -4.503 1.00 90.25 302 HIS A N 1
ATOM 2268 C CA . HIS A 1 302 ? 18.528 -1.980 -4.712 1.00 90.25 302 HIS A CA 1
ATOM 2269 C C . HIS A 1 302 ? 18.065 -1.582 -6.116 1.00 90.25 302 HIS A C 1
ATOM 2271 O O . HIS A 1 302 ? 18.615 -0.665 -6.738 1.00 90.25 302 HIS A O 1
ATOM 2277 N N . TRP A 1 303 ? 17.010 -2.240 -6.582 1.00 95.81 303 TRP A N 1
ATOM 2278 C CA . TRP A 1 303 ? 16.160 -1.757 -7.663 1.00 95.81 303 TRP A CA 1
ATOM 2279 C C . TRP A 1 303 ? 15.282 -0.600 -7.192 1.00 95.81 303 TRP A C 1
ATOM 2281 O O . TRP A 1 303 ? 14.950 -0.499 -6.013 1.00 95.81 303 TRP A O 1
ATOM 2291 N N . VAL A 1 304 ? 14.853 0.253 -8.118 1.00 93.69 304 VAL A N 1
ATOM 2292 C CA . VAL A 1 304 ? 13.873 1.313 -7.860 1.00 93.69 304 VAL A CA 1
ATOM 2293 C C . VAL A 1 304 ? 12.687 1.133 -8.794 1.00 93.69 304 VAL A C 1
ATOM 2295 O O . VAL A 1 304 ? 12.819 1.214 -10.018 1.00 93.69 304 VAL A O 1
ATOM 2298 N N . PHE A 1 305 ? 11.516 0.909 -8.210 1.00 95.56 305 PHE A N 1
ATOM 2299 C CA . PHE A 1 305 ? 10.235 0.874 -8.900 1.00 95.56 305 PHE A CA 1
ATOM 2300 C C . PHE A 1 305 ? 9.587 2.252 -8.829 1.00 95.56 305 PHE A C 1
ATOM 2302 O O . PHE A 1 305 ? 8.898 2.590 -7.865 1.00 95.56 305 PHE A O 1
ATOM 2309 N N . GLY A 1 306 ? 9.846 3.038 -9.876 1.00 90.06 306 GLY A N 1
ATOM 2310 C CA . GLY A 1 306 ? 9.278 4.365 -10.072 1.00 90.06 306 GLY A CA 1
ATOM 2311 C C . GLY A 1 306 ? 7.835 4.367 -10.579 1.00 90.06 306 GLY A C 1
ATOM 2312 O O . GLY A 1 306 ? 7.174 3.330 -10.688 1.00 90.06 306 GLY A O 1
ATOM 2313 N N . LEU A 1 307 ? 7.359 5.547 -10.978 1.00 87.25 307 LEU A N 1
ATOM 2314 C CA . LEU A 1 307 ? 6.011 5.781 -11.514 1.00 87.25 307 LEU A CA 1
ATOM 2315 C C . LEU A 1 307 ? 5.624 4.833 -12.655 1.00 87.25 307 LEU A C 1
ATOM 2317 O O . LEU A 1 307 ? 4.457 4.469 -12.767 1.00 87.25 307 LEU A O 1
ATOM 2321 N N . HIS A 1 308 ? 6.582 4.392 -13.470 1.00 88.38 308 HIS A N 1
ATOM 2322 C CA . HIS A 1 308 ? 6.353 3.403 -14.523 1.00 88.38 308 HIS A CA 1
ATOM 2323 C C . HIS A 1 308 ? 5.812 2.063 -14.001 1.00 88.38 308 HIS A C 1
ATOM 2325 O O . HIS A 1 308 ? 4.965 1.462 -14.658 1.00 88.38 308 HIS A O 1
ATOM 2331 N N . VAL A 1 309 ? 6.230 1.634 -12.806 1.00 90.81 309 VAL A N 1
ATOM 2332 C CA . VAL A 1 309 ? 5.645 0.483 -12.101 1.00 90.81 309 VAL A CA 1
ATOM 2333 C C . VAL A 1 309 ? 4.400 0.906 -11.332 1.00 90.81 309 VAL A C 1
ATOM 2335 O O . VAL A 1 309 ? 3.355 0.273 -11.473 1.00 90.81 309 VAL A O 1
ATOM 2338 N N . LEU A 1 310 ? 4.489 1.985 -10.547 1.00 88.69 310 LEU A N 1
ATOM 2339 C CA . LEU A 1 310 ? 3.425 2.404 -9.625 1.00 88.69 310 LEU A CA 1
ATOM 2340 C C . LEU A 1 310 ? 2.124 2.788 -10.343 1.00 88.69 310 LEU A C 1
ATOM 2342 O O . LEU A 1 310 ? 1.050 2.616 -9.789 1.00 88.69 310 LEU A O 1
ATOM 2346 N N . ARG A 1 311 ? 2.159 3.240 -11.599 1.00 84.19 311 ARG A N 1
ATOM 2347 C CA . ARG A 1 311 ? 0.933 3.481 -12.385 1.00 84.19 311 ARG A CA 1
ATOM 2348 C C . ARG A 1 311 ? 0.210 2.211 -12.826 1.00 84.19 311 ARG A C 1
ATOM 2350 O O . ARG A 1 311 ? -0.929 2.286 -13.264 1.00 84.19 311 ARG A O 1
ATOM 2357 N N . GLY A 1 312 ? 0.860 1.053 -12.726 1.00 82.06 312 GLY A N 1
ATOM 2358 C CA . GLY A 1 312 ? 0.237 -0.244 -12.979 1.00 82.06 312 GLY A CA 1
ATOM 2359 C C . GLY A 1 312 ? -0.560 -0.775 -11.784 1.00 82.06 312 GLY A C 1
ATOM 2360 O O . GLY A 1 312 ? -1.341 -1.711 -11.955 1.00 82.06 312 GLY A O 1
ATOM 2361 N N . PHE A 1 313 ? -0.378 -0.195 -10.590 1.00 85.75 313 PHE A N 1
ATOM 2362 C CA . PHE A 1 313 ? -0.957 -0.696 -9.343 1.00 85.75 313 PHE A CA 1
ATOM 2363 C C . PHE A 1 313 ? -1.477 0.429 -8.442 1.00 85.75 313 PHE A C 1
ATOM 2365 O O . PHE A 1 313 ? -0.852 1.475 -8.301 1.00 85.75 313 PHE A O 1
ATOM 2372 N N . TYR A 1 314 ? -2.589 0.200 -7.753 1.00 86.31 314 TYR A N 1
ATOM 2373 C CA . TYR A 1 314 ? -2.912 0.997 -6.577 1.00 86.31 314 TYR A CA 1
ATOM 2374 C C . TYR A 1 314 ? -1.957 0.602 -5.451 1.00 86.31 314 TYR A C 1
ATOM 2376 O O . TYR A 1 314 ? -1.917 -0.572 -5.072 1.00 86.31 314 TYR A O 1
ATOM 2384 N N . THR A 1 315 ? -1.162 1.557 -4.963 1.00 89.12 315 THR A N 1
ATOM 2385 C CA . THR A 1 315 ? -0.060 1.279 -4.031 1.00 89.12 315 THR A CA 1
ATOM 2386 C C . THR A 1 315 ? -0.332 1.935 -2.685 1.00 89.12 315 THR A C 1
ATOM 2388 O O . THR A 1 315 ? -0.449 3.154 -2.598 1.00 89.12 315 THR A O 1
ATOM 2391 N N . ALA A 1 316 ? -0.434 1.137 -1.630 1.00 88.06 316 ALA A N 1
ATOM 2392 C CA . ALA A 1 316 ? -0.658 1.575 -0.261 1.00 88.06 316 ALA A CA 1
ATOM 2393 C C . ALA A 1 316 ? 0.600 1.374 0.592 1.00 88.06 316 ALA A C 1
ATOM 2395 O O . ALA A 1 316 ? 1.361 0.436 0.390 1.00 88.06 316 ALA A O 1
ATOM 2396 N N . TYR A 1 317 ? 0.792 2.242 1.573 1.00 84.62 317 TYR A N 1
ATOM 2397 C CA . TYR A 1 317 ? 1.964 2.295 2.434 1.00 84.62 317 TYR A CA 1
ATOM 2398 C C . TYR A 1 317 ? 1.490 2.346 3.883 1.00 84.62 317 TYR A C 1
ATOM 2400 O O . TYR A 1 317 ? 0.887 3.331 4.322 1.00 84.62 317 TYR A O 1
ATOM 2408 N N . HIS A 1 318 ? 1.727 1.265 4.619 1.00 79.00 318 HIS A N 1
ATOM 2409 C CA . HIS A 1 318 ? 1.364 1.143 6.024 1.00 79.00 318 HIS A CA 1
ATOM 2410 C C . HIS A 1 318 ? 2.580 1.477 6.882 1.00 79.00 318 HIS A C 1
ATOM 2412 O O . HIS A 1 318 ? 3.494 0.666 7.023 1.00 79.00 318 HIS A O 1
ATOM 2418 N N . TYR A 1 319 ? 2.600 2.671 7.465 1.00 71.56 319 TYR A N 1
ATOM 2419 C CA . TYR A 1 319 ? 3.810 3.193 8.107 1.00 71.56 319 TYR A CA 1
ATOM 2420 C C . TYR A 1 319 ? 4.054 2.665 9.517 1.00 71.56 319 TYR A C 1
ATOM 2422 O O . TYR A 1 319 ? 5.198 2.644 9.949 1.00 71.56 319 TYR A O 1
ATOM 2430 N N . GLU A 1 320 ? 3.019 2.195 10.213 1.00 67.62 320 GLU A N 1
ATOM 2431 C CA . GLU A 1 320 ? 3.190 1.582 11.538 1.00 67.62 320 GLU A CA 1
ATOM 2432 C C . GLU A 1 320 ? 3.771 0.158 11.463 1.00 67.62 320 GLU A C 1
ATOM 2434 O O . GLU A 1 320 ? 4.643 -0.193 12.246 1.00 67.62 320 GLU A O 1
ATOM 2439 N N . PHE A 1 321 ? 3.343 -0.653 10.488 1.00 67.25 321 PHE A N 1
ATOM 2440 C CA . PHE A 1 321 ? 3.823 -2.032 10.326 1.00 67.25 321 PHE A CA 1
ATOM 2441 C C . PHE A 1 321 ? 4.900 -2.201 9.255 1.00 67.25 321 PHE A C 1
ATOM 2443 O O . PHE A 1 321 ? 5.373 -3.319 9.050 1.00 67.25 321 PHE A O 1
ATOM 2450 N N . GLY A 1 322 ? 5.274 -1.124 8.561 1.00 74.12 322 GLY A N 1
ATOM 2451 C CA . GLY A 1 322 ? 6.272 -1.185 7.503 1.00 74.12 322 GLY A CA 1
ATOM 2452 C C . GLY A 1 322 ? 5.848 -2.107 6.365 1.00 74.12 322 GLY A C 1
ATOM 2453 O O . GLY A 1 322 ? 6.569 -3.048 6.032 1.00 74.12 322 GLY A O 1
ATOM 2454 N N . LEU A 1 323 ? 4.674 -1.871 5.779 1.00 82.06 323 LEU A N 1
ATOM 2455 C CA . LEU A 1 323 ? 4.152 -2.690 4.681 1.00 82.06 323 LEU A CA 1
ATOM 2456 C C . LEU A 1 323 ? 3.923 -1.849 3.427 1.00 82.06 323 LEU A C 1
ATOM 2458 O O . LEU A 1 323 ? 3.457 -0.711 3.516 1.00 82.06 323 LEU A O 1
ATOM 2462 N N . VAL A 1 324 ? 4.170 -2.445 2.262 1.00 87.25 324 VAL A N 1
ATOM 2463 C CA . VAL A 1 324 ? 3.734 -1.919 0.962 1.00 87.25 324 VAL A CA 1
ATOM 2464 C C . VAL A 1 324 ? 2.671 -2.855 0.402 1.00 87.25 324 VAL A C 1
ATOM 2466 O O . VAL A 1 324 ? 2.892 -4.053 0.271 1.00 87.25 324 VAL A O 1
ATOM 2469 N N . GLY A 1 325 ? 1.491 -2.315 0.129 1.00 87.38 325 GLY A N 1
ATOM 2470 C CA . GLY A 1 325 ? 0.329 -3.027 -0.383 1.00 87.38 325 GLY A CA 1
ATOM 2471 C C . GLY A 1 325 ? 0.096 -2.682 -1.839 1.00 87.38 325 GLY A C 1
ATOM 2472 O O . GLY A 1 325 ? 0.144 -1.513 -2.207 1.00 87.38 325 GLY A O 1
ATOM 2473 N N . MET A 1 326 ? -0.184 -3.675 -2.674 1.00 87.75 326 MET A N 1
ATOM 2474 C CA . MET A 1 326 ? -0.356 -3.474 -4.111 1.00 87.75 326 MET A CA 1
ATOM 2475 C C . MET A 1 326 ? -1.606 -4.192 -4.601 1.00 87.75 326 MET A C 1
ATOM 2477 O O . MET A 1 326 ? -1.814 -5.370 -4.316 1.00 87.75 326 MET A O 1
ATOM 2481 N N . ALA A 1 327 ? -2.452 -3.490 -5.347 1.00 80.75 327 ALA A N 1
ATOM 2482 C CA . ALA A 1 327 ? -3.649 -4.060 -5.955 1.00 80.75 327 ALA A CA 1
ATOM 2483 C C . ALA A 1 327 ? -3.803 -3.589 -7.405 1.00 80.75 327 ALA A C 1
ATOM 2485 O O . ALA A 1 327 ? -3.379 -2.484 -7.748 1.00 80.75 327 ALA A O 1
ATOM 2486 N N . PRO A 1 328 ? -4.451 -4.382 -8.272 1.00 72.88 328 PRO A N 1
ATOM 2487 C CA . PRO A 1 328 ? -4.921 -3.888 -9.557 1.00 72.88 328 PRO A CA 1
ATOM 2488 C C . PRO A 1 328 ? -5.910 -2.732 -9.404 1.00 72.88 328 PRO A C 1
ATOM 2490 O O . PRO A 1 328 ? -6.735 -2.732 -8.484 1.00 72.88 328 PRO A O 1
ATOM 2493 N N . TYR A 1 329 ? -5.887 -1.808 -10.363 1.00 67.69 329 TYR A N 1
ATOM 2494 C CA . TYR A 1 329 ? -6.880 -0.743 -10.452 1.00 67.69 329 TYR A CA 1
ATOM 2495 C C . TYR A 1 329 ? -8.307 -1.280 -10.638 1.00 67.69 329 TYR A C 1
ATOM 2497 O O . TYR A 1 329 ? -8.529 -2.323 -11.262 1.00 67.69 329 TYR A O 1
ATOM 2505 N N . ASN A 1 330 ? -9.293 -0.540 -10.128 1.00 56.66 330 ASN A N 1
ATOM 2506 C CA . ASN A 1 330 ? -10.679 -0.677 -10.563 1.00 56.66 330 ASN A CA 1
ATOM 2507 C C . ASN A 1 330 ? -10.855 0.081 -11.890 1.00 56.66 330 ASN A C 1
ATOM 2509 O O . ASN A 1 330 ? -10.447 1.236 -12.018 1.00 56.66 330 ASN A O 1
ATOM 2513 N N . ILE A 1 331 ? -11.384 -0.605 -12.901 1.00 50.09 331 ILE A N 1
ATOM 2514 C CA . ILE A 1 331 ? -11.382 -0.145 -14.294 1.00 50.09 331 ILE A CA 1
ATOM 2515 C C . ILE A 1 331 ? -12.278 1.095 -14.421 1.00 50.09 331 ILE A C 1
ATOM 2517 O O . ILE A 1 331 ? -13.469 1.036 -14.127 1.00 50.09 331 ILE A O 1
ATOM 2521 N N . THR A 1 332 ? -11.722 2.203 -14.909 1.00 46.47 332 THR A N 1
ATOM 2522 C CA . THR A 1 332 ? -12.496 3.343 -15.429 1.00 46.47 332 THR A CA 1
ATOM 2523 C C . THR A 1 332 ? -12.072 3.608 -16.873 1.00 46.47 332 THR A C 1
ATOM 2525 O O . THR A 1 332 ? -10.995 3.178 -17.286 1.00 46.47 332 THR A O 1
ATOM 2528 N N . GLU A 1 333 ? -12.903 4.305 -17.658 1.00 40.38 333 GLU A N 1
ATOM 2529 C CA . GLU A 1 333 ? -12.707 4.535 -19.107 1.00 40.38 333 GLU A CA 1
ATOM 2530 C C . GLU A 1 333 ? -11.360 5.193 -19.494 1.00 40.38 333 GLU A C 1
ATOM 2532 O O . GLU A 1 333 ? -11.025 5.254 -20.673 1.00 40.38 333 GLU A O 1
ATOM 2537 N N . THR A 1 334 ? -10.555 5.651 -18.528 1.00 41.50 334 THR A N 1
ATOM 2538 C CA . THR A 1 334 ? -9.245 6.291 -18.741 1.00 41.50 334 THR A CA 1
ATOM 2539 C C . THR A 1 334 ? -8.032 5.449 -18.310 1.00 41.50 334 THR A C 1
ATOM 2541 O O . THR A 1 334 ? -6.911 5.950 -18.369 1.00 41.50 334 THR A O 1
ATOM 2544 N N . ASN A 1 335 ? -8.203 4.175 -17.921 1.00 43.34 335 ASN A N 1
ATOM 2545 C CA . ASN A 1 335 ? -7.093 3.270 -17.578 1.00 43.34 335 ASN A CA 1
ATOM 2546 C C . ASN A 1 335 ? -7.288 1.853 -18.175 1.00 43.34 335 ASN A C 1
ATOM 2548 O O . ASN A 1 335 ? -7.959 1.018 -17.564 1.00 43.34 335 ASN A O 1
ATOM 2552 N N . PRO A 1 336 ? -6.716 1.555 -19.361 1.00 38.38 336 PRO A N 1
ATOM 2553 C CA . PRO A 1 336 ? -6.933 0.281 -20.053 1.00 38.38 336 PRO A CA 1
ATOM 2554 C C . PRO A 1 336 ? -6.103 -0.903 -19.518 1.00 38.38 336 PRO A C 1
ATOM 2556 O O . PRO A 1 336 ? -6.324 -2.033 -19.953 1.00 38.38 336 PRO A O 1
ATOM 2559 N N . ALA A 1 337 ? -5.165 -0.705 -18.586 1.00 38.72 337 ALA A N 1
ATOM 2560 C CA . ALA A 1 337 ? -4.296 -1.779 -18.098 1.00 38.72 337 ALA A CA 1
ATOM 2561 C C . ALA A 1 337 ? -4.875 -2.455 -16.841 1.00 38.72 337 ALA A C 1
ATOM 2563 O O . ALA A 1 337 ? -4.332 -2.366 -15.741 1.00 38.72 337 ALA A O 1
ATOM 2564 N N . GLY A 1 338 ? -5.995 -3.163 -17.002 1.00 45.88 338 GLY A N 1
ATOM 2565 C CA . GLY A 1 338 ? -6.477 -4.102 -15.988 1.00 45.88 338 GLY A CA 1
ATOM 2566 C C . GLY A 1 338 ? -5.464 -5.234 -15.807 1.00 45.88 338 GLY A C 1
ATOM 2567 O O . GLY A 1 338 ? -5.334 -6.102 -16.669 1.00 45.88 338 GLY A O 1
ATOM 2568 N N . LYS A 1 339 ? -4.714 -5.218 -14.703 1.00 47.34 339 LYS A N 1
ATOM 2569 C CA . LYS A 1 339 ? -3.652 -6.194 -14.440 1.00 47.34 339 LYS A CA 1
ATOM 2570 C C . LYS A 1 339 ? -4.046 -7.270 -13.451 1.00 47.34 339 LYS A C 1
ATOM 2572 O O . LYS A 1 339 ? -4.855 -7.071 -12.549 1.00 47.34 339 LYS A O 1
ATOM 2577 N N . VAL A 1 340 ? -3.401 -8.420 -13.588 1.00 40.97 340 VAL A N 1
ATOM 2578 C CA . VAL A 1 340 ? -3.464 -9.485 -12.598 1.00 40.97 340 VAL A CA 1
ATOM 2579 C C . VAL A 1 340 ? -2.229 -9.351 -11.714 1.00 40.97 340 VAL A C 1
ATOM 2581 O O . VAL A 1 340 ? -1.126 -9.676 -12.128 1.00 40.97 340 VAL A O 1
ATOM 2584 N N . VAL A 1 341 ? -2.410 -8.851 -10.490 1.00 42.09 341 VAL A N 1
ATOM 2585 C CA . VAL A 1 341 ? -1.497 -9.221 -9.403 1.00 42.09 341 VAL A CA 1
ATOM 2586 C C . VAL A 1 341 ? -1.865 -10.658 -9.077 1.00 42.09 341 VAL A C 1
ATOM 2588 O O . VAL A 1 341 ? -2.978 -10.914 -8.601 1.00 42.09 341 VAL A O 1
ATOM 2591 N N . LEU A 1 342 ? -0.997 -11.597 -9.443 1.00 34.44 342 LEU A N 1
ATOM 2592 C CA . LEU A 1 342 ? -1.155 -12.975 -9.017 1.00 34.44 342 LEU A CA 1
ATOM 2593 C C . LEU A 1 342 ? -0.662 -13.033 -7.571 1.00 34.44 342 LEU A C 1
ATOM 2595 O O . LEU A 1 342 ? 0.538 -12.848 -7.349 1.00 34.44 342 LEU A O 1
ATOM 2599 N N . PRO A 1 343 ? -1.544 -13.271 -6.580 1.00 37.53 343 PRO A N 1
ATOM 2600 C CA . PRO A 1 343 ? -1.045 -13.770 -5.311 1.00 37.53 343 PRO A CA 1
ATOM 2601 C C . PRO A 1 343 ? -0.219 -15.015 -5.644 1.00 37.53 343 PRO A C 1
ATOM 2603 O O . PRO A 1 343 ? -0.680 -15.849 -6.432 1.00 37.53 343 PRO A O 1
ATOM 2606 N N . GLY A 1 344 ? 1.013 -15.104 -5.130 1.00 35.56 344 GLY A N 1
ATOM 2607 C CA . GLY A 1 344 ? 1.790 -16.337 -5.231 1.00 35.56 344 GLY A CA 1
ATOM 2608 C C . GLY A 1 344 ? 0.867 -17.502 -4.880 1.00 35.56 344 GLY A C 1
ATOM 2609 O O . GLY A 1 344 ? 0.097 -17.400 -3.923 1.00 35.56 344 GLY A O 1
ATOM 2610 N N . SER A 1 345 ? 0.828 -18.532 -5.727 1.00 33.69 345 SER A N 1
ATOM 2611 C CA . SER A 1 345 ? -0.075 -19.664 -5.545 1.00 33.69 345 SER A CA 1
ATOM 2612 C C . SER A 1 345 ? 0.255 -20.349 -4.224 1.00 33.69 345 SER A C 1
ATOM 2614 O O . SER A 1 345 ? 1.168 -21.163 -4.149 1.00 33.69 345 SER A O 1
ATOM 2616 N N . ASN A 1 346 ? -0.487 -19.984 -3.193 1.00 35.94 346 ASN A N 1
ATOM 2617 C CA . ASN A 1 346 ? -0.522 -20.646 -1.915 1.00 35.94 346 ASN A CA 1
ATOM 2618 C C . ASN A 1 346 ? -1.985 -20.644 -1.501 1.00 35.94 346 ASN A C 1
ATOM 2620 O O . ASN A 1 346 ? -2.580 -19.589 -1.261 1.00 35.94 346 ASN A O 1
ATOM 2624 N N . ASP A 1 347 ? -2.538 -21.841 -1.346 1.00 32.41 347 ASP A N 1
ATOM 2625 C CA . ASP A 1 347 ? -3.769 -22.091 -0.593 1.00 32.41 347 ASP A CA 1
ATOM 2626 C C . ASP A 1 347 ? -3.696 -21.559 0.863 1.00 32.41 347 ASP A C 1
ATOM 2628 O O . ASP A 1 347 ? -4.681 -21.594 1.604 1.00 32.41 347 ASP A O 1
ATOM 2632 N N . ASP A 1 348 ? -2.554 -20.984 1.253 1.00 38.09 348 ASP A N 1
ATOM 2633 C CA . ASP A 1 348 ? -2.302 -20.315 2.521 1.00 38.09 348 ASP A CA 1
ATOM 2634 C C . ASP A 1 348 ? -2.403 -18.774 2.477 1.00 38.09 348 ASP A C 1
ATOM 2636 O O . ASP A 1 348 ? -2.726 -18.170 3.499 1.00 38.09 348 ASP A O 1
ATOM 2640 N N . LEU A 1 349 ? -2.343 -18.100 1.316 1.00 34.34 349 LEU A N 1
ATOM 2641 C CA . LEU A 1 349 ? -2.506 -16.631 1.283 1.00 34.34 349 LEU A CA 1
ATOM 2642 C C . LEU A 1 349 ? -3.952 -16.184 1.540 1.00 34.34 349 LEU A C 1
ATOM 2644 O O . LEU A 1 349 ? -4.203 -15.102 2.070 1.00 34.34 349 LEU A O 1
ATOM 2648 N N . ARG A 1 350 ? -4.932 -17.040 1.228 1.00 36.22 350 ARG A N 1
ATOM 2649 C CA . ARG A 1 350 ? -6.332 -16.808 1.614 1.00 36.22 350 ARG A CA 1
ATOM 2650 C C . ARG A 1 350 ? -6.517 -16.892 3.137 1.00 36.22 350 ARG A C 1
ATOM 2652 O O . ARG A 1 350 ? -7.468 -16.308 3.646 1.00 36.22 350 ARG A O 1
ATOM 2659 N N . LYS A 1 351 ? -5.607 -17.560 3.858 1.00 33.25 351 LYS A N 1
ATOM 2660 C CA . LYS A 1 351 ? -5.601 -17.654 5.326 1.00 33.25 351 LYS A CA 1
ATOM 2661 C C . LYS A 1 351 ? -4.804 -16.533 5.992 1.00 33.25 351 LYS A C 1
ATOM 2663 O O . LYS A 1 351 ? -5.161 -16.178 7.112 1.00 33.25 351 LYS A O 1
ATOM 2668 N N . ASP A 1 352 ? -3.810 -15.956 5.310 1.00 30.30 352 ASP A N 1
ATOM 2669 C CA . ASP A 1 352 ? -2.955 -14.887 5.854 1.00 30.30 352 ASP A CA 1
ATOM 2670 C C . ASP A 1 352 ? -3.405 -13.465 5.479 1.00 30.30 352 ASP A C 1
ATOM 2672 O O . ASP A 1 352 ? -3.299 -12.549 6.295 1.00 30.30 352 ASP A O 1
ATOM 2676 N N . LEU A 1 353 ? -4.057 -13.257 4.328 1.00 31.61 353 LEU A N 1
ATOM 2677 C CA . LEU A 1 353 ? -4.665 -11.954 4.009 1.00 31.61 353 LEU A CA 1
ATOM 2678 C C . LEU A 1 353 ? -5.965 -11.701 4.796 1.00 31.61 353 LEU A C 1
ATOM 2680 O O . LEU A 1 353 ? -6.327 -10.558 5.063 1.00 31.61 353 LEU A O 1
ATOM 2684 N N . GLN A 1 354 ? -6.625 -12.769 5.257 1.00 34.31 354 GLN A N 1
ATOM 2685 C CA . GLN A 1 354 ? -7.679 -12.691 6.275 1.00 34.31 354 GLN A CA 1
ATOM 2686 C C . GLN A 1 354 ? -7.113 -12.405 7.684 1.00 34.31 354 GLN A C 1
ATOM 2688 O O . GLN A 1 354 ? -7.877 -12.213 8.629 1.00 34.31 354 GLN A O 1
ATOM 2693 N N . ARG A 1 355 ? -5.779 -12.357 7.822 1.00 33.16 355 ARG A N 1
ATOM 2694 C CA . ARG A 1 355 ? -5.036 -12.327 9.087 1.00 33.16 355 ARG A CA 1
ATOM 2695 C C . ARG A 1 355 ? -4.290 -11.011 9.345 1.00 33.16 355 ARG A C 1
ATOM 2697 O O . ARG A 1 355 ? -3.869 -10.798 10.471 1.00 33.16 355 ARG A O 1
ATOM 2704 N N . SER A 1 356 ? -4.191 -10.088 8.378 1.00 25.67 356 SER A N 1
ATOM 2705 C CA . SER A 1 356 ? -3.534 -8.776 8.588 1.00 25.67 356 SER A CA 1
ATOM 2706 C C . SER A 1 356 ? -4.488 -7.587 8.813 1.00 25.67 356 SER A C 1
ATOM 2708 O O . SER A 1 356 ? -4.041 -6.446 8.884 1.00 25.67 356 SER A O 1
ATOM 2710 N N . LEU A 1 357 ? -5.788 -7.828 9.001 1.00 28.11 357 LEU A N 1
ATOM 2711 C CA . LEU A 1 357 ? -6.707 -6.849 9.615 1.00 28.11 357 LEU A CA 1
ATOM 2712 C C . LEU A 1 357 ? -7.429 -7.399 10.843 1.00 28.11 357 LEU A C 1
ATOM 2714 O O . LEU A 1 357 ? -8.394 -6.813 11.320 1.00 28.11 357 LEU A O 1
ATOM 2718 N N . LEU A 1 358 ? -6.932 -8.500 11.395 1.00 29.23 358 LEU A N 1
ATOM 2719 C CA . LEU A 1 358 ? -7.349 -9.005 12.686 1.00 29.23 358 LEU A CA 1
ATOM 2720 C C . LEU A 1 358 ? -6.088 -9.328 13.442 1.00 29.23 358 LEU A C 1
ATOM 2722 O O . LEU A 1 358 ? -5.295 -10.155 13.006 1.00 29.23 358 LEU A O 1
ATOM 2726 N N . GLN A 1 359 ? -5.907 -8.665 14.577 1.00 31.83 359 GLN A N 1
ATOM 2727 C CA . GLN A 1 359 ? -5.004 -9.162 15.590 1.00 31.83 359 GLN A CA 1
ATOM 2728 C C . GLN A 1 359 ? -5.320 -10.666 15.746 1.00 31.83 359 GLN A C 1
ATOM 2730 O O . GLN A 1 359 ? -6.437 -11.020 16.108 1.00 31.83 359 GLN A O 1
ATOM 2735 N N . LYS A 1 360 ? -4.336 -11.492 15.342 1.00 29.08 360 LYS A N 1
ATOM 2736 C CA . LYS A 1 360 ? -4.051 -12.923 15.582 1.00 29.08 360 LYS A CA 1
ATOM 2737 C C . LYS A 1 360 ? -5.308 -13.783 15.975 1.00 29.08 360 LYS A C 1
ATOM 2739 O O . LYS A 1 360 ? -5.974 -13.567 16.976 1.00 29.08 360 LYS A O 1
ATOM 2744 N N . PRO A 1 361 ? -5.718 -14.787 15.185 1.00 32.66 361 PRO A N 1
ATOM 2745 C CA . PRO A 1 361 ? -6.885 -15.592 15.548 1.00 32.66 361 PRO A CA 1
ATOM 2746 C C . PRO A 1 361 ? -6.521 -16.580 16.674 1.00 32.66 361 PRO A C 1
ATOM 2748 O O . PRO A 1 361 ? -5.468 -17.219 16.594 1.00 32.66 361 PRO A O 1
ATOM 2751 N N . PRO A 1 362 ? -7.374 -16.800 17.690 1.00 40.41 362 PRO A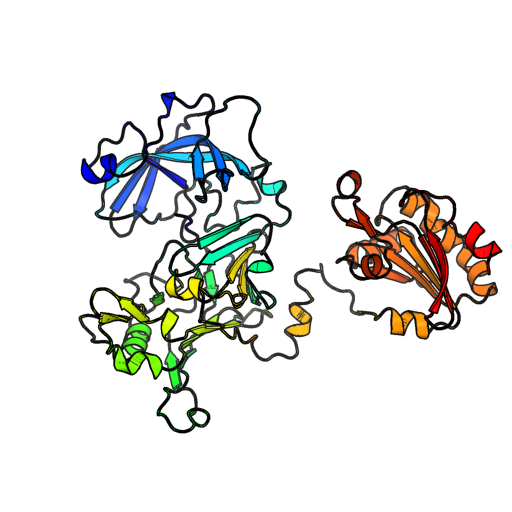 N 1
ATOM 2752 C CA . PRO A 1 362 ? -7.537 -18.141 18.233 1.00 40.41 362 PRO A CA 1
ATOM 2753 C C . PRO A 1 362 ? -8.110 -19.025 17.112 1.00 40.41 362 PRO A C 1
ATOM 2755 O O . PRO A 1 362 ? -8.897 -18.559 16.292 1.00 40.41 362 PRO A O 1
ATOM 2758 N N . ALA A 1 363 ? -7.675 -20.277 17.044 1.00 41.91 363 ALA A N 1
ATOM 2759 C CA . ALA A 1 363 ? -7.716 -21.169 15.884 1.00 41.91 363 ALA A CA 1
ATOM 2760 C C . ALA A 1 363 ? -9.097 -21.557 15.289 1.00 41.91 363 ALA A C 1
ATOM 2762 O O . ALA A 1 363 ? -9.133 -22.417 14.415 1.00 41.91 363 ALA A O 1
ATOM 2763 N N . ASP A 1 364 ? -10.208 -20.913 15.655 1.00 56.94 364 ASP A N 1
ATOM 2764 C CA . ASP A 1 364 ? -11.563 -21.380 15.339 1.00 56.94 364 ASP A CA 1
ATOM 2765 C C . ASP A 1 364 ? -12.431 -20.270 14.723 1.00 56.94 364 ASP A C 1
ATOM 2767 O O . ASP A 1 364 ? -13.180 -19.565 15.400 1.00 56.94 364 ASP A O 1
ATOM 2771 N N . THR A 1 365 ? -12.355 -20.099 13.399 1.00 61.19 365 THR A N 1
ATOM 2772 C CA . THR A 1 365 ? -13.357 -19.293 12.681 1.00 61.19 365 THR A CA 1
ATOM 2773 C C . THR A 1 365 ? -14.658 -20.080 12.611 1.00 61.19 365 THR A C 1
ATOM 2775 O O . THR A 1 365 ? -14.732 -21.101 11.930 1.00 61.19 365 THR A O 1
ATOM 2778 N N . VAL A 1 366 ? -15.696 -19.596 13.287 1.00 64.38 366 VAL A N 1
ATOM 2779 C CA . VAL A 1 366 ? -16.997 -20.267 13.337 1.00 64.38 366 VAL A CA 1
ATOM 2780 C C . VAL A 1 366 ? -17.988 -19.561 12.414 1.00 64.38 366 VAL A C 1
ATOM 2782 O O . VAL A 1 366 ? -18.169 -18.347 12.504 1.00 64.38 366 VAL A O 1
ATOM 2785 N N . LYS A 1 367 ? -18.672 -20.304 11.533 1.00 71.00 367 LYS A N 1
ATOM 2786 C CA . LYS A 1 367 ? -19.775 -19.736 10.743 1.00 71.00 367 LYS A CA 1
ATOM 2787 C C . LYS A 1 367 ? -21.031 -19.632 11.618 1.00 71.00 367 LYS A C 1
ATOM 2789 O O . LYS A 1 367 ? -21.469 -20.662 12.131 1.00 71.00 367 LYS A O 1
ATOM 2794 N N . PRO A 1 368 ? -21.677 -18.455 11.741 1.00 67.50 368 PRO A N 1
ATOM 2795 C CA . PRO A 1 368 ? -22.860 -18.290 12.592 1.00 67.50 368 PRO A CA 1
ATOM 2796 C C . PRO A 1 368 ? -23.980 -19.289 12.283 1.00 67.50 368 PRO A C 1
ATOM 2798 O O . PRO A 1 368 ? -24.567 -19.866 13.193 1.00 67.50 368 PRO A O 1
ATOM 2801 N N . ALA A 1 369 ? -24.236 -19.556 10.998 1.00 66.50 369 ALA A N 1
ATOM 2802 C CA . ALA A 1 369 ? -25.242 -20.529 10.583 1.00 66.50 369 ALA A CA 1
ATOM 2803 C C . ALA A 1 369 ? -24.925 -21.949 11.080 1.00 66.50 369 ALA A C 1
ATOM 2805 O O . ALA A 1 369 ? -25.832 -22.649 11.511 1.00 66.50 369 ALA A O 1
ATOM 2806 N N . GLU A 1 370 ? -23.657 -22.365 11.064 1.00 72.25 370 GLU A N 1
ATOM 2807 C CA . GLU A 1 370 ? -23.227 -23.685 11.548 1.00 72.25 370 GLU A CA 1
ATOM 2808 C C . GLU A 1 370 ? -23.292 -23.749 13.083 1.00 72.25 370 GLU A C 1
ATOM 2810 O O . GLU A 1 370 ? -23.828 -24.706 13.633 1.00 72.25 370 GLU A O 1
ATOM 2815 N N . LEU A 1 371 ? -22.857 -22.690 13.774 1.00 77.06 371 LEU A N 1
ATOM 2816 C CA . LEU A 1 371 ? -22.906 -22.601 15.237 1.00 77.06 371 LEU A CA 1
ATOM 2817 C C . LEU A 1 371 ? -24.335 -22.684 15.782 1.00 77.06 371 LEU A C 1
ATOM 2819 O O . LEU A 1 371 ? -24.626 -23.475 16.677 1.00 77.06 371 LEU A O 1
ATOM 2823 N N . PHE A 1 372 ? -25.236 -21.859 15.245 1.00 76.06 372 PHE A N 1
ATOM 2824 C CA . PHE A 1 372 ? -26.593 -21.736 15.772 1.00 76.06 372 PHE A CA 1
ATOM 2825 C C . PHE A 1 372 ? -27.551 -22.808 15.245 1.00 76.06 372 PHE A C 1
ATOM 2827 O O . PHE A 1 372 ? -28.599 -23.010 15.854 1.00 76.06 372 PHE A O 1
ATOM 2834 N N . SER A 1 373 ? -27.220 -23.504 14.150 1.00 75.62 373 SER A N 1
ATOM 2835 C CA . SER A 1 373 ? -27.986 -24.678 13.697 1.00 75.62 373 SER A CA 1
ATOM 2836 C C . SER A 1 373 ? -27.593 -25.970 14.413 1.00 75.62 373 SER A C 1
ATOM 2838 O O . SER A 1 373 ? -28.406 -26.890 14.467 1.00 75.62 373 SER A O 1
ATOM 2840 N N . ALA A 1 374 ? -26.392 -26.035 15.001 1.00 78.44 374 ALA A N 1
ATOM 2841 C CA . ALA A 1 374 ? -25.966 -27.159 15.834 1.00 78.44 374 ALA A CA 1
ATOM 2842 C C . ALA A 1 374 ? -26.693 -27.211 17.192 1.00 78.44 374 ALA A C 1
ATOM 2844 O O . ALA A 1 374 ? -26.799 -28.279 17.794 1.00 78.44 374 ALA A O 1
ATOM 2845 N N . ALA A 1 375 ? -27.210 -26.073 17.664 1.00 80.19 375 ALA A N 1
ATOM 2846 C CA . ALA A 1 375 ? -28.038 -25.974 18.860 1.00 80.19 375 ALA A CA 1
ATOM 2847 C C . ALA A 1 375 ? -29.526 -26.065 18.496 1.00 80.19 375 ALA A C 1
ATOM 2849 O O . ALA A 1 375 ? -30.000 -25.381 17.582 1.00 80.19 375 ALA A O 1
ATOM 2850 N N . LYS A 1 376 ? -30.300 -26.853 19.252 1.00 87.44 376 LYS A N 1
ATOM 2851 C CA . LYS A 1 376 ? -31.759 -26.876 19.087 1.00 87.44 376 LYS A CA 1
ATOM 2852 C C . LYS A 1 376 ? -32.338 -25.524 19.486 1.00 87.44 376 LYS A C 1
ATOM 2854 O O . LYS A 1 376 ? -33.225 -25.009 18.801 1.00 87.44 376 LYS A O 1
ATOM 2859 N N . ARG A 1 377 ? -31.805 -24.931 20.555 1.00 92.50 377 ARG A N 1
ATOM 2860 C CA . ARG A 1 377 ? -32.116 -23.563 20.969 1.00 92.50 377 ARG A CA 1
ATOM 2861 C C . ARG A 1 377 ? -30.863 -22.844 21.454 1.00 92.50 377 ARG A C 1
ATOM 2863 O O . ARG A 1 377 ? -30.121 -23.358 22.285 1.00 92.50 377 ARG A O 1
ATOM 2870 N N . ALA A 1 378 ? -30.661 -21.627 20.968 1.00 92.44 378 ALA A N 1
ATOM 2871 C CA . ALA A 1 378 ? -29.551 -20.769 21.351 1.00 92.44 378 ALA A CA 1
ATOM 2872 C C . ALA A 1 378 ? -30.038 -19.382 21.774 1.00 92.44 378 ALA A C 1
ATOM 2874 O O . ALA A 1 378 ? -31.073 -18.895 21.317 1.00 92.44 378 ALA A O 1
ATOM 2875 N N . VAL A 1 379 ? -29.257 -18.733 22.628 1.00 95.50 379 VAL A N 1
ATOM 2876 C CA . VAL A 1 379 ? -29.395 -17.319 22.964 1.00 95.50 379 VAL A CA 1
ATOM 2877 C C . VAL A 1 379 ? -28.169 -16.587 22.444 1.00 95.50 379 VAL A C 1
ATOM 2879 O O . VAL A 1 379 ? -27.042 -16.988 22.721 1.00 95.50 379 VAL A O 1
ATOM 2882 N N . LEU A 1 380 ? -28.377 -15.500 21.709 1.00 94.94 380 LEU A N 1
ATOM 2883 C CA . LEU A 1 380 ? -27.305 -14.605 21.287 1.00 94.94 380 LEU A CA 1
ATOM 2884 C C . LEU A 1 380 ? -27.539 -13.223 21.883 1.00 94.94 380 LEU A C 1
ATOM 2886 O O . LEU A 1 380 ? -28.587 -12.616 21.666 1.00 94.94 380 LEU A O 1
ATOM 2890 N N . ILE A 1 381 ? -26.552 -12.720 22.613 1.00 97.50 381 ILE A N 1
ATOM 2891 C CA . ILE A 1 381 ? -26.536 -11.351 23.119 1.00 97.50 381 ILE A CA 1
ATOM 2892 C C . ILE A 1 381 ? -25.530 -10.530 22.323 1.00 97.50 381 ILE A C 1
ATOM 2894 O O . ILE A 1 381 ? -24.423 -10.990 22.054 1.00 97.50 381 ILE A O 1
ATOM 2898 N N . GLY A 1 382 ? -25.920 -9.321 21.940 1.00 95.50 382 GLY A N 1
ATOM 2899 C CA . GLY A 1 382 ? -25.029 -8.338 21.332 1.00 95.50 382 GLY A CA 1
ATOM 2900 C C . GLY A 1 382 ? -24.734 -7.219 22.309 1.00 95.50 382 GLY A C 1
ATOM 2901 O O . GLY A 1 382 ? -25.618 -6.815 23.072 1.00 95.50 382 GLY A O 1
ATOM 2902 N N . VAL A 1 383 ? -23.502 -6.715 22.297 1.00 97.00 383 VAL A N 1
ATOM 2903 C CA . VAL A 1 383 ? -23.063 -5.643 23.194 1.00 97.00 383 VAL A CA 1
ATOM 2904 C C . VAL A 1 383 ? -22.307 -4.529 22.459 1.00 97.00 383 VAL A C 1
ATOM 2906 O O . VAL A 1 383 ? -21.535 -4.820 21.550 1.00 97.00 383 VAL A O 1
ATOM 2909 N N . PRO A 1 384 ? -22.437 -3.255 22.886 1.00 94.19 384 PRO A N 1
ATOM 2910 C CA . PRO A 1 384 ? -21.729 -2.133 22.257 1.00 94.19 384 PRO A CA 1
ATOM 2911 C C . PRO A 1 384 ? -20.204 -2.213 22.290 1.00 94.19 384 PRO A C 1
ATOM 2913 O O . PRO A 1 384 ? -19.539 -1.599 21.462 1.00 94.19 384 PRO A O 1
ATOM 2916 N N . GLY A 1 385 ? -19.636 -2.934 23.250 1.00 92.62 385 GLY A N 1
ATOM 2917 C CA . GLY A 1 385 ? -18.194 -3.084 23.358 1.00 92.62 385 GLY A CA 1
ATOM 2918 C C . GLY A 1 385 ? -17.797 -3.919 24.562 1.00 92.62 385 GLY A C 1
ATOM 2919 O O . GLY A 1 385 ? -18.405 -3.794 25.638 1.00 92.62 385 GLY A O 1
ATOM 2920 N N . ALA A 1 386 ? -16.751 -4.722 24.386 1.00 91.12 386 ALA A N 1
ATOM 2921 C CA . ALA A 1 386 ? -16.042 -5.368 25.481 1.00 91.12 386 ALA A CA 1
ATOM 2922 C C . ALA A 1 386 ? -15.515 -4.323 26.478 1.00 91.12 386 ALA A C 1
ATOM 2924 O O . ALA A 1 386 ? -15.263 -3.173 26.113 1.00 91.12 386 ALA A O 1
ATOM 2925 N N . PHE A 1 387 ? -15.384 -4.710 27.747 1.00 91.81 387 PHE A N 1
ATOM 2926 C CA . PHE A 1 387 ? -14.913 -3.853 28.847 1.00 91.81 387 PHE A CA 1
ATOM 2927 C C . PHE A 1 387 ? -15.755 -2.593 29.151 1.00 91.81 387 PHE A C 1
ATOM 2929 O O . PHE A 1 387 ? -15.435 -1.849 30.078 1.00 91.81 387 PHE A O 1
ATOM 2936 N N . THR A 1 388 ? -16.867 -2.344 28.450 1.00 89.25 388 THR A N 1
ATOM 2937 C CA . THR A 1 388 ? -17.723 -1.183 28.744 1.00 89.25 388 THR A CA 1
ATOM 2938 C C . THR A 1 388 ? -18.578 -1.410 30.005 1.00 89.25 388 THR A C 1
ATOM 2940 O O . THR A 1 388 ? -19.019 -2.538 30.257 1.00 89.25 388 THR A O 1
ATOM 2943 N N . PRO A 1 389 ? -18.880 -0.364 30.809 1.00 88.88 389 PRO A N 1
ATOM 2944 C CA . PRO A 1 389 ? -19.462 -0.536 32.144 1.00 88.88 389 PRO A CA 1
ATOM 2945 C C . PRO A 1 389 ? -20.752 -1.362 32.184 1.00 88.88 389 PRO A C 1
ATOM 2947 O O . PRO A 1 389 ? -20.876 -2.255 33.016 1.00 88.88 389 PRO A O 1
ATOM 2950 N N . GLY A 1 390 ? -21.699 -1.103 31.276 1.00 88.94 390 GLY A N 1
ATOM 2951 C CA . GLY A 1 390 ? -22.969 -1.835 31.248 1.00 88.94 390 GLY A CA 1
ATOM 2952 C C . GLY A 1 390 ? -22.824 -3.296 30.809 1.00 88.94 390 GLY A C 1
ATOM 2953 O O . GLY A 1 390 ? -23.544 -4.172 31.289 1.00 88.94 390 GLY A O 1
ATOM 2954 N N . CYS A 1 391 ? -21.862 -3.578 29.930 1.00 93.19 391 CYS A N 1
ATOM 2955 C CA . CYS A 1 391 ? -21.592 -4.925 29.437 1.00 93.19 391 CYS A CA 1
ATOM 2956 C C . CYS A 1 391 ? -20.889 -5.774 30.497 1.00 93.19 391 CYS A C 1
ATOM 2958 O O . CYS A 1 391 ? -21.326 -6.894 30.755 1.00 93.19 391 CYS A O 1
ATOM 2960 N N . SER A 1 392 ? -19.855 -5.220 31.139 1.00 92.00 392 SER A N 1
ATOM 2961 C CA . SER A 1 392 ? -19.013 -5.937 32.105 1.00 92.00 392 SER A CA 1
ATOM 2962 C C . SER A 1 392 ? -19.613 -6.046 33.503 1.00 92.00 392 SER A C 1
ATOM 2964 O O . SER A 1 392 ? -19.235 -6.946 34.241 1.00 92.00 392 SER A O 1
ATOM 2966 N N . LYS A 1 393 ? -20.518 -5.141 33.903 1.00 92.06 393 LYS A N 1
ATOM 2967 C CA . LYS A 1 393 ? -21.090 -5.144 35.266 1.00 92.06 393 LYS A CA 1
ATOM 2968 C C . LYS A 1 393 ? -22.488 -5.738 35.352 1.00 92.06 393 LYS A C 1
ATOM 2970 O O . LYS A 1 393 ? -22.906 -6.124 36.439 1.00 92.06 393 LYS A O 1
ATOM 2975 N N . THR A 1 394 ? -23.226 -5.773 34.244 1.00 94.69 394 THR A N 1
ATOM 2976 C CA . THR A 1 394 ? -24.655 -6.108 34.278 1.00 94.69 394 THR A CA 1
ATOM 2977 C C . THR A 1 394 ? -25.029 -7.136 33.229 1.00 94.69 394 THR A C 1
ATOM 2979 O O . THR A 1 394 ? -25.500 -8.208 33.586 1.00 94.69 394 THR A O 1
ATOM 2982 N N . HIS A 1 395 ? -24.819 -6.839 31.945 1.00 97.00 395 HIS A N 1
ATOM 2983 C CA . HIS A 1 395 ? -25.412 -7.641 30.873 1.00 97.00 395 HIS A CA 1
ATOM 2984 C C . HIS A 1 395 ? -24.835 -9.057 30.803 1.00 97.00 395 HIS A C 1
ATOM 2986 O O . HIS A 1 395 ? -25.551 -10.006 31.104 1.00 97.00 395 HIS A O 1
ATOM 2992 N N . VAL A 1 396 ? -23.542 -9.209 30.493 1.00 97.06 396 VAL A N 1
ATOM 2993 C CA . VAL A 1 396 ? -22.907 -10.537 30.390 1.00 97.06 396 VAL A CA 1
ATOM 2994 C C . VAL A 1 396 ? -22.914 -11.285 31.734 1.00 97.06 396 VAL A C 1
ATOM 2996 O O . VAL A 1 396 ? -23.316 -12.451 31.746 1.00 97.06 396 VAL A O 1
ATOM 2999 N N . PRO A 1 397 ? -22.590 -10.650 32.884 1.00 97.62 397 PRO A N 1
ATOM 3000 C CA . PRO A 1 397 ? -22.712 -11.309 34.186 1.00 97.62 397 PRO A CA 1
ATOM 3001 C C . PRO A 1 397 ? -24.129 -11.798 34.514 1.00 97.62 397 PRO A C 1
ATOM 3003 O O . PRO A 1 397 ? -24.274 -12.826 35.172 1.00 97.62 397 PRO A O 1
ATOM 3006 N N . GLY A 1 398 ? -25.174 -11.106 34.046 1.00 97.50 398 GLY A N 1
ATOM 3007 C CA . GLY A 1 398 ? -26.563 -11.540 34.207 1.00 97.50 398 GLY A CA 1
ATOM 3008 C C . GLY A 1 398 ? -26.827 -12.884 33.526 1.00 97.50 398 GLY A C 1
ATOM 3009 O O . GLY A 1 398 ? -27.348 -13.803 34.154 1.00 97.50 398 GLY A O 1
ATOM 3010 N N . TYR A 1 399 ? -26.380 -13.048 32.278 1.00 98.00 399 TYR A N 1
ATOM 3011 C CA . TYR A 1 399 ? -26.480 -14.330 31.567 1.00 98.00 399 TYR A CA 1
ATOM 3012 C C . TYR A 1 399 ? -25.622 -15.426 32.210 1.00 98.00 399 TYR A C 1
ATOM 3014 O O . TYR A 1 399 ? -26.052 -16.575 32.275 1.00 98.00 399 TYR A O 1
ATOM 3022 N N . LEU A 1 400 ? -24.451 -15.082 32.755 1.00 97.19 400 LEU A N 1
ATOM 3023 C CA . LEU A 1 400 ? -23.600 -16.036 33.472 1.00 97.19 400 LEU A CA 1
ATOM 3024 C C . LEU A 1 400 ? -24.254 -16.527 34.775 1.00 97.19 400 LEU A C 1
ATOM 3026 O O . LEU A 1 400 ? -24.213 -17.720 35.081 1.00 97.19 400 LEU A O 1
ATOM 3030 N N . LYS A 1 401 ? -24.885 -15.615 35.524 1.00 97.69 401 LYS A N 1
ATOM 3031 C CA . LYS A 1 401 ? -25.626 -15.911 36.758 1.00 97.69 401 LYS A CA 1
ATOM 3032 C C . LYS A 1 401 ? -26.824 -16.824 36.491 1.00 97.69 401 LYS A C 1
ATOM 3034 O O . LYS A 1 401 ? -27.040 -17.767 37.245 1.00 97.69 401 LYS A O 1
ATOM 3039 N N . HIS A 1 402 ? -27.562 -16.566 35.413 1.00 97.81 402 HIS A N 1
ATOM 3040 C CA . HIS A 1 402 ? -28.764 -17.314 35.030 1.00 97.81 402 HIS A CA 1
ATOM 3041 C C . HIS A 1 402 ? -28.492 -18.494 34.080 1.00 97.81 402 HIS A C 1
ATOM 3043 O O . HIS A 1 402 ? -29.428 -19.097 33.559 1.00 97.81 402 HIS A O 1
ATOM 3049 N N . TYR A 1 403 ? -27.224 -18.865 33.871 1.00 97.38 403 TYR A N 1
ATOM 3050 C CA . TYR A 1 403 ? -26.832 -19.926 32.939 1.00 97.38 403 TYR A CA 1
ATOM 3051 C C . TYR A 1 403 ? -27.575 -21.248 33.179 1.00 97.38 403 TYR A C 1
ATOM 3053 O O . TYR A 1 403 ? -28.061 -21.860 32.232 1.00 97.38 403 TYR A O 1
ATOM 3061 N N . GLN A 1 404 ? -27.696 -21.680 34.442 1.00 96.94 404 GLN A N 1
ATOM 3062 C CA . GLN A 1 404 ? -28.365 -22.944 34.758 1.00 96.94 404 GLN A CA 1
ATOM 3063 C C . GLN A 1 404 ? -29.868 -22.883 34.458 1.00 96.94 404 GLN A C 1
ATOM 3065 O O . GLN A 1 404 ? -30.393 -23.806 33.851 1.00 96.94 404 GLN A O 1
ATOM 3070 N N . GLU A 1 405 ? -30.540 -21.779 34.792 1.00 97.81 405 GLU A N 1
ATOM 3071 C CA . GLU A 1 405 ? -31.966 -21.592 34.489 1.00 97.81 405 GLU A CA 1
ATOM 3072 C C . GLU A 1 405 ? -32.228 -21.581 32.975 1.00 97.81 405 GLU A C 1
ATOM 3074 O O . GLU A 1 405 ? -33.188 -22.186 32.502 1.00 97.81 405 GLU A O 1
ATOM 3079 N N . LEU A 1 406 ? -31.348 -20.938 32.199 1.00 97.12 406 LEU A N 1
ATOM 3080 C CA . LEU A 1 406 ? -31.410 -20.943 30.734 1.00 97.12 406 LEU A CA 1
ATOM 3081 C C . LEU A 1 406 ? -31.225 -22.362 30.179 1.00 97.12 406 LEU A C 1
ATOM 3083 O O . LEU A 1 406 ? -31.976 -22.786 29.299 1.00 97.12 406 LEU A O 1
ATOM 3087 N N . LYS A 1 407 ? -30.275 -23.123 30.731 1.00 96.25 407 LYS A N 1
ATOM 3088 C CA . LYS A 1 407 ? -30.038 -24.520 30.354 1.00 96.25 407 LYS A CA 1
ATOM 3089 C C . LYS A 1 407 ? -31.229 -25.419 30.693 1.00 96.25 407 LYS A C 1
ATOM 3091 O O . LYS A 1 407 ? -31.636 -26.227 29.861 1.00 96.25 407 LYS A O 1
ATOM 3096 N N . ASP A 1 408 ? -31.840 -25.238 31.861 1.00 96.94 408 ASP A N 1
ATOM 3097 C CA . ASP A 1 408 ? -33.035 -25.979 32.291 1.00 96.94 408 ASP A CA 1
ATOM 3098 C C . ASP A 1 408 ? -34.256 -25.660 31.403 1.00 96.94 408 ASP A C 1
ATOM 3100 O O . ASP A 1 408 ? -35.128 -26.504 31.195 1.00 96.94 408 ASP A O 1
ATOM 3104 N N . LYS A 1 409 ? -34.285 -24.463 30.802 1.00 96.12 409 LYS A N 1
ATOM 3105 C CA . LYS A 1 409 ? -35.239 -24.036 29.760 1.00 96.12 409 LYS A CA 1
ATOM 3106 C C . LYS A 1 409 ? -34.877 -24.518 28.345 1.00 96.12 409 LYS A C 1
ATOM 3108 O O . LYS A 1 409 ? -35.529 -24.134 27.367 1.00 96.12 409 LYS A O 1
ATOM 3113 N N . GLY A 1 410 ? -33.865 -25.374 28.224 1.00 94.50 410 GLY A N 1
ATOM 3114 C CA . GLY A 1 410 ? -33.446 -26.005 26.977 1.00 94.50 410 GLY A CA 1
ATOM 3115 C C . GLY A 1 410 ? -32.585 -25.125 26.077 1.00 94.50 410 GLY A C 1
ATOM 3116 O O . GLY A 1 410 ? -32.561 -25.376 24.880 1.00 94.50 410 GLY A O 1
ATOM 3117 N N . VAL A 1 411 ? -31.930 -24.082 26.600 1.00 96.25 411 VAL A N 1
ATOM 3118 C CA . VAL A 1 411 ? -30.913 -23.326 25.851 1.00 96.25 411 VAL A CA 1
ATOM 3119 C C . VAL A 1 411 ? -29.610 -24.124 25.846 1.00 96.25 411 VAL A C 1
ATOM 3121 O O . VAL A 1 411 ? -28.984 -24.308 26.889 1.00 96.25 411 VAL A O 1
ATOM 3124 N N . ASP A 1 412 ? -29.197 -24.577 24.666 1.00 89.69 412 ASP A N 1
ATOM 3125 C CA . ASP A 1 412 ? -27.994 -25.394 24.472 1.00 89.69 412 ASP A CA 1
ATOM 3126 C C . ASP A 1 412 ? -26.727 -24.539 24.311 1.00 89.69 412 ASP A C 1
ATOM 3128 O O . ASP A 1 412 ? -25.619 -25.007 24.567 1.00 89.69 412 ASP A O 1
ATOM 3132 N N . LEU A 1 413 ? -26.885 -23.286 23.874 1.00 91.50 413 LEU A N 1
ATOM 3133 C CA . LEU A 1 413 ? -25.788 -22.370 23.572 1.00 91.50 413 LEU A CA 1
ATOM 3134 C C . LEU A 1 413 ? -26.143 -20.936 23.969 1.00 91.50 413 LEU A C 1
ATOM 3136 O O . LEU A 1 413 ? -27.200 -20.429 23.595 1.00 91.50 413 LEU A O 1
ATOM 3140 N N . ILE A 1 414 ? -25.216 -20.255 24.645 1.00 95.75 414 ILE A N 1
ATOM 3141 C CA . ILE A 1 414 ? -25.249 -18.802 24.830 1.00 95.75 414 ILE A CA 1
ATOM 3142 C C . ILE A 1 414 ? -24.037 -18.200 24.122 1.00 95.75 414 ILE A C 1
ATOM 3144 O O . ILE A 1 414 ? -22.903 -18.565 24.423 1.00 95.75 414 ILE A O 1
ATOM 3148 N N . GLY A 1 415 ? -24.268 -17.276 23.193 1.00 93.88 415 GLY A N 1
ATOM 3149 C CA . GLY A 1 415 ? -23.228 -16.504 22.516 1.00 93.88 415 GLY A CA 1
ATOM 3150 C C . GLY A 1 415 ? -23.274 -15.031 22.909 1.00 93.88 415 GLY A C 1
ATOM 3151 O O . GLY A 1 415 ? -24.356 -14.472 23.074 1.00 93.88 415 GLY A O 1
ATOM 3152 N N . CYS A 1 416 ? -22.113 -14.391 23.022 1.00 96.12 416 CYS A N 1
ATOM 3153 C CA . CYS A 1 416 ? -21.966 -12.952 23.229 1.00 96.12 416 CYS A CA 1
ATOM 3154 C C . CYS A 1 416 ? -21.150 -12.349 22.088 1.00 96.12 416 CYS A C 1
ATOM 3156 O O . CYS A 1 416 ? -19.969 -12.657 21.973 1.00 96.12 416 CYS A O 1
ATOM 3158 N N . VAL A 1 417 ? -21.762 -11.502 21.256 1.00 93.94 417 VAL A N 1
ATOM 3159 C CA . VAL A 1 417 ? -21.107 -10.861 20.109 1.00 93.94 417 VAL A CA 1
ATOM 3160 C C . VAL A 1 417 ? -20.829 -9.380 20.359 1.00 93.94 417 VAL A C 1
ATOM 3162 O O . VAL A 1 417 ? -21.664 -8.652 20.900 1.00 93.94 417 VAL A O 1
ATOM 3165 N N . SER A 1 418 ? -19.652 -8.922 19.937 1.00 94.25 418 SER A N 1
ATOM 3166 C CA . SER A 1 418 ? -19.276 -7.506 19.927 1.00 94.25 418 SER A CA 1
ATOM 3167 C C . SER A 1 418 ? -18.454 -7.175 18.688 1.00 94.25 418 SER A C 1
ATOM 3169 O O . SER A 1 418 ? -17.728 -8.030 18.177 1.00 94.25 418 SER A O 1
ATOM 3171 N N . VAL A 1 419 ? -18.494 -5.907 18.267 1.00 92.94 419 VAL A N 1
ATOM 3172 C CA . VAL A 1 419 ? -17.605 -5.373 17.223 1.00 92.94 419 VAL A CA 1
ATOM 3173 C C . VAL A 1 419 ? -16.225 -5.118 17.819 1.00 92.94 419 VAL A C 1
ATOM 3175 O O . VAL A 1 419 ? -15.801 -3.984 17.986 1.00 92.94 419 VAL A O 1
ATOM 3178 N N . ASN A 1 420 ? -15.558 -6.176 18.255 1.00 91.69 420 ASN A N 1
ATOM 3179 C CA . ASN A 1 420 ? -14.203 -6.196 18.789 1.00 91.69 420 ASN A CA 1
ATOM 3180 C C . ASN A 1 420 ? -13.464 -7.378 18.156 1.00 91.69 420 ASN A C 1
ATOM 3182 O O . ASN A 1 420 ? -14.097 -8.301 17.642 1.00 91.69 420 ASN A O 1
ATOM 3186 N N . ASP A 1 421 ? -12.137 -7.361 18.188 1.00 86.62 421 ASP A N 1
ATOM 3187 C CA . ASP A 1 421 ? -11.332 -8.506 17.773 1.00 86.62 421 ASP A CA 1
ATOM 3188 C C . ASP A 1 421 ? -11.433 -9.678 18.764 1.00 86.62 421 ASP A C 1
ATOM 3190 O O . ASP A 1 421 ? -11.915 -9.556 19.897 1.00 86.62 421 ASP A O 1
ATOM 3194 N N . ALA A 1 422 ? -10.983 -10.845 18.304 1.00 81.44 422 ALA A N 1
ATOM 3195 C CA . ALA A 1 422 ? -11.072 -12.090 19.052 1.00 81.44 422 ALA A CA 1
ATOM 3196 C C . ALA A 1 422 ? -10.240 -12.083 20.339 1.00 81.44 422 ALA A C 1
ATOM 3198 O O . ALA A 1 422 ? -10.641 -12.738 21.298 1.00 81.44 422 ALA A O 1
ATOM 3199 N N . PHE A 1 423 ? -9.142 -11.323 20.417 1.00 79.56 423 PHE A N 1
ATOM 3200 C CA . PHE A 1 423 ? -8.383 -11.220 21.665 1.00 79.56 423 PHE A CA 1
ATOM 3201 C C . PHE A 1 423 ? -9.080 -10.403 22.700 1.00 79.56 423 PHE A C 1
ATOM 3203 O O . PHE A 1 423 ? -9.081 -10.777 23.867 1.00 79.56 423 PHE A O 1
ATOM 3210 N N . VAL A 1 424 ? -9.661 -9.288 22.282 1.00 85.56 424 VAL A N 1
ATOM 3211 C CA . VAL A 1 424 ? -10.447 -8.463 23.179 1.00 85.56 424 VAL A CA 1
ATOM 3212 C C . VAL A 1 424 ? -11.610 -9.286 23.727 1.00 85.56 424 VAL A C 1
ATOM 3214 O O . VAL A 1 424 ? -11.844 -9.256 24.932 1.00 85.56 424 VAL A O 1
ATOM 3217 N N . MET A 1 425 ? -12.282 -10.084 22.892 1.00 91.19 425 MET A N 1
ATOM 3218 C CA . MET A 1 425 ? -13.367 -10.965 23.343 1.00 91.19 425 MET A CA 1
ATOM 3219 C C . MET A 1 425 ? -12.888 -12.119 24.240 1.00 91.19 425 MET A C 1
ATOM 3221 O O . MET A 1 425 ? -13.533 -12.389 25.254 1.00 91.19 425 MET A O 1
ATOM 3225 N N . ASP A 1 426 ? -11.758 -12.760 23.928 1.00 82.44 426 ASP A N 1
ATOM 3226 C CA . ASP A 1 426 ? -11.155 -13.829 24.742 1.00 82.44 426 ASP A CA 1
ATOM 3227 C C . ASP A 1 426 ? -10.663 -13.308 26.102 1.00 82.44 426 ASP A C 1
ATOM 3229 O O . ASP A 1 426 ? -11.026 -13.839 27.153 1.00 82.44 426 ASP A O 1
ATOM 3233 N N . ALA A 1 427 ? -9.892 -12.218 26.105 1.00 83.62 427 ALA A N 1
ATOM 3234 C CA . ALA A 1 427 ? -9.406 -11.572 27.320 1.00 83.62 427 ALA A CA 1
ATOM 3235 C C . ALA A 1 427 ? -10.567 -11.095 28.200 1.00 83.62 427 ALA A C 1
ATOM 3237 O O . ALA A 1 427 ? -10.546 -11.296 29.414 1.00 83.62 427 ALA A O 1
ATOM 3238 N N . TRP A 1 428 ? -11.609 -10.521 27.596 1.00 95.25 428 TRP A N 1
ATOM 3239 C CA . TRP A 1 428 ? -12.795 -10.087 28.325 1.00 95.25 428 TRP A CA 1
ATOM 3240 C C . TRP A 1 428 ? -13.584 -11.264 28.904 1.00 95.25 428 TRP A C 1
ATOM 3242 O O . TRP A 1 428 ? -14.010 -11.212 30.056 1.00 95.25 428 TRP A O 1
ATOM 3252 N N . GLY A 1 429 ? -13.731 -12.358 28.152 1.00 91.06 429 GLY A N 1
ATOM 3253 C CA . GLY A 1 429 ? -14.336 -13.596 28.647 1.00 91.06 429 GLY A CA 1
ATOM 3254 C C . GLY A 1 429 ? -13.583 -14.181 29.842 1.00 91.06 429 GLY A C 1
ATOM 3255 O O . GLY A 1 429 ? -14.205 -14.588 30.827 1.00 91.06 429 GLY A O 1
ATOM 3256 N N . LYS A 1 430 ? -12.245 -14.171 29.786 1.00 91.00 430 LYS A N 1
ATOM 3257 C CA . LYS A 1 430 ? -11.371 -14.584 30.894 1.00 91.00 430 LYS A CA 1
ATOM 3258 C C . LYS A 1 430 ? -11.540 -13.686 32.117 1.00 91.00 430 LYS A C 1
ATOM 3260 O O . LYS A 1 430 ? -11.694 -14.214 33.214 1.00 91.00 430 LYS A O 1
ATOM 3265 N N . GLU A 1 431 ? -11.573 -12.365 31.939 1.00 94.69 431 GLU A N 1
ATOM 3266 C CA . GLU A 1 431 ? -11.814 -11.411 33.035 1.00 94.69 431 GLU A CA 1
ATOM 3267 C C . GLU A 1 431 ? -13.180 -11.634 33.699 1.00 94.69 431 GLU A C 1
ATOM 3269 O O . GLU A 1 431 ? -13.291 -11.617 34.924 1.00 94.69 431 GLU A O 1
ATOM 3274 N N . LEU A 1 432 ? -14.216 -11.898 32.902 1.00 95.25 432 LEU A N 1
ATOM 3275 C CA . LEU A 1 432 ? -15.566 -12.178 33.392 1.00 95.25 432 LEU A CA 1
ATOM 3276 C C . LEU A 1 432 ? -15.753 -13.612 33.916 1.00 95.25 432 LEU A C 1
ATOM 3278 O O . LEU A 1 432 ? -16.838 -13.938 34.400 1.00 95.25 432 LEU A O 1
ATOM 3282 N N . ALA A 1 433 ? -14.729 -14.464 33.814 1.00 95.69 433 ALA A N 1
ATOM 3283 C CA . ALA A 1 433 ? -14.768 -15.877 34.182 1.00 95.69 433 ALA A CA 1
ATOM 3284 C C . ALA A 1 433 ? -15.950 -16.642 33.549 1.00 95.69 433 ALA A C 1
ATOM 3286 O O . ALA A 1 433 ? -16.597 -17.468 34.201 1.00 95.69 433 ALA A O 1
ATOM 3287 N N . VAL A 1 434 ? -16.243 -16.378 32.268 1.00 89.25 434 VAL A N 1
ATOM 3288 C CA . VAL A 1 434 ? -17.383 -17.016 31.579 1.00 89.25 434 VAL A CA 1
ATOM 3289 C C . VAL A 1 434 ? -17.156 -18.506 31.304 1.00 89.25 434 VAL A C 1
ATOM 3291 O O . VAL A 1 434 ? -18.120 -19.271 31.270 1.00 89.25 434 VAL A O 1
ATOM 3294 N N . GLY A 1 435 ? -15.893 -18.930 31.160 1.00 89.81 435 GLY A N 1
ATOM 3295 C CA . GLY A 1 435 ? -15.522 -20.308 30.822 1.00 89.81 435 GLY A CA 1
ATOM 3296 C C . GLY A 1 435 ? -16.274 -20.816 29.590 1.00 89.81 435 GLY A C 1
ATOM 3297 O O . GLY A 1 435 ? -16.557 -20.054 28.671 1.00 89.81 435 GLY A O 1
ATOM 3298 N N . ASP A 1 436 ? -16.686 -22.081 29.618 1.00 89.19 436 ASP A N 1
ATOM 3299 C CA . ASP A 1 436 ? -17.423 -22.708 28.509 1.00 89.1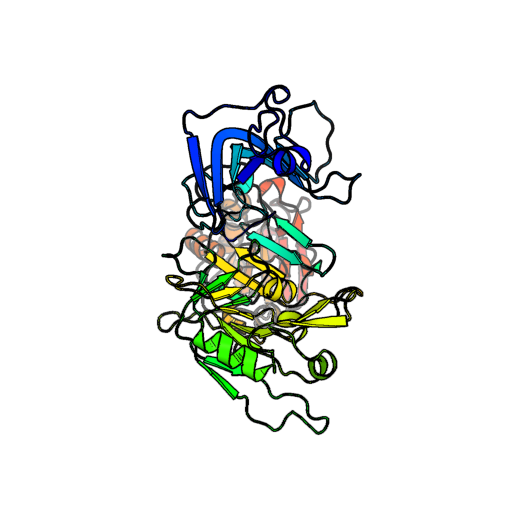9 436 ASP A CA 1
ATOM 3300 C C . ASP A 1 436 ? -18.930 -22.382 28.508 1.00 89.19 436 ASP A C 1
ATOM 3302 O O . ASP A 1 436 ? -19.697 -22.941 27.727 1.00 89.19 436 ASP A O 1
ATOM 3306 N N . LYS A 1 437 ? -19.397 -21.516 29.418 1.00 93.50 437 LYS A N 1
ATOM 3307 C CA . LYS A 1 437 ? -20.831 -21.217 29.579 1.00 93.50 437 LYS A CA 1
ATOM 3308 C C . LYS A 1 437 ? -21.346 -20.204 28.562 1.00 93.50 437 LYS A C 1
ATOM 3310 O O . LYS A 1 437 ? -22.530 -20.220 28.235 1.00 93.50 437 LYS A O 1
ATOM 3315 N N . ILE A 1 438 ? -20.483 -19.294 28.114 1.00 94.25 438 ILE A N 1
ATOM 3316 C CA . ILE A 1 438 ? -20.821 -18.260 27.135 1.00 94.25 438 ILE A CA 1
ATOM 3317 C C . ILE A 1 438 ? -19.724 -18.237 26.079 1.00 94.25 438 ILE A C 1
ATOM 3319 O O . ILE A 1 438 ? -18.571 -17.937 26.380 1.00 94.25 438 ILE A O 1
ATOM 3323 N N . ALA A 1 439 ? -20.099 -18.508 24.833 1.00 90.44 439 ALA A N 1
ATOM 3324 C CA . ALA A 1 439 ? -19.211 -18.358 23.695 1.00 90.44 439 ALA A CA 1
ATOM 3325 C C . ALA A 1 439 ? -18.993 -16.865 23.416 1.00 90.44 439 ALA A C 1
ATOM 3327 O O . ALA A 1 439 ? -19.925 -16.151 23.041 1.00 90.44 439 ALA A O 1
ATOM 3328 N N . MET A 1 440 ? -17.766 -16.384 23.605 1.00 89.81 440 MET A N 1
ATOM 3329 C CA . MET A 1 440 ? -17.393 -14.999 23.315 1.00 89.81 440 MET A CA 1
ATOM 3330 C C . MET A 1 440 ? -17.046 -14.878 21.828 1.00 89.81 440 MET A C 1
ATOM 3332 O O . MET A 1 440 ? -16.007 -15.352 21.379 1.00 89.81 440 MET A O 1
ATOM 3336 N N . LEU A 1 441 ? -17.946 -14.276 21.057 1.00 89.75 441 LEU A N 1
ATOM 3337 C CA . LEU A 1 441 ? -17.892 -14.180 19.602 1.00 89.75 441 LEU A CA 1
ATOM 3338 C C . LEU A 1 441 ? -17.398 -12.794 19.177 1.00 89.75 441 LEU A C 1
ATOM 3340 O O . LEU A 1 441 ? -17.913 -11.766 19.616 1.00 89.75 441 LEU A O 1
ATOM 3344 N N . ALA A 1 442 ? -16.419 -12.756 18.284 1.00 88.50 442 ALA A N 1
ATOM 3345 C CA . ALA A 1 442 ? -15.883 -11.515 17.740 1.00 88.50 442 ALA A CA 1
ATOM 3346 C C . ALA A 1 442 ? -16.497 -11.211 16.367 1.00 88.50 442 ALA A C 1
ATOM 3348 O O . ALA A 1 442 ? -16.473 -12.060 15.477 1.00 88.50 442 ALA A O 1
ATOM 3349 N N . ASP A 1 443 ? -17.000 -9.988 16.183 1.00 87.12 443 ASP A N 1
ATOM 3350 C CA . ASP A 1 443 ? -17.415 -9.432 14.887 1.00 87.12 443 ASP A CA 1
ATOM 3351 C C . ASP A 1 443 ? -16.590 -8.176 14.550 1.00 87.12 443 ASP A C 1
ATOM 3353 O O . ASP A 1 443 ? -17.114 -7.069 14.466 1.00 87.12 443 ASP A O 1
ATOM 3357 N N . PRO A 1 444 ? -15.269 -8.307 14.396 1.00 83.00 444 PRO A N 1
ATOM 3358 C CA . PRO A 1 444 ? -14.343 -7.175 14.330 1.00 83.00 444 PRO A CA 1
ATOM 3359 C C . PRO A 1 444 ? -14.601 -6.210 13.167 1.00 83.00 444 PRO A C 1
ATOM 3361 O O . PRO A 1 444 ? -14.284 -5.029 13.272 1.00 83.00 444 PRO A O 1
ATOM 3364 N N . GLN A 1 445 ? -15.181 -6.702 12.069 1.00 80.81 445 GLN A N 1
ATOM 3365 C CA . GLN A 1 445 ? -15.559 -5.886 10.910 1.00 80.81 445 GLN A CA 1
ATOM 3366 C C . GLN A 1 445 ? -17.005 -5.367 11.000 1.00 80.81 445 GLN A C 1
ATOM 3368 O O . GLN A 1 445 ? -17.426 -4.569 10.166 1.00 80.81 445 GLN A O 1
ATOM 3373 N N . GLY A 1 446 ? -17.779 -5.813 11.993 1.00 80.62 446 GLY A N 1
ATOM 3374 C CA . GLY A 1 446 ? -19.173 -5.421 12.195 1.00 80.62 446 GLY A CA 1
ATOM 3375 C C . GLY A 1 446 ? -20.142 -5.965 11.144 1.00 80.62 446 GLY A C 1
ATOM 3376 O O . GLY A 1 446 ? -21.281 -5.507 11.084 1.00 80.62 446 GLY A O 1
ATOM 3377 N N . HIS A 1 447 ? -19.708 -6.893 10.286 1.00 83.62 447 HIS A N 1
ATOM 3378 C CA . HIS A 1 447 ? -20.528 -7.402 9.185 1.00 83.62 447 HIS A CA 1
ATOM 3379 C C . HIS A 1 447 ? -21.739 -8.166 9.708 1.00 83.62 447 HIS A C 1
ATOM 3381 O O . HIS A 1 447 ? -22.849 -7.952 9.230 1.00 83.62 447 HIS A O 1
ATOM 3387 N N . PHE A 1 448 ? -21.548 -9.006 10.726 1.00 81.25 448 PHE A N 1
ATOM 3388 C CA . PHE A 1 448 ? -22.634 -9.816 11.263 1.00 81.25 448 PHE A CA 1
ATOM 3389 C C . PHE A 1 448 ? -23.719 -8.944 11.900 1.00 81.25 448 PHE A C 1
ATOM 3391 O O . PHE A 1 448 ? -24.904 -9.113 11.609 1.00 81.25 448 PHE A O 1
ATOM 3398 N N . VAL A 1 449 ? -23.339 -7.980 12.743 1.00 81.69 449 VAL A N 1
ATOM 3399 C CA . VAL A 1 449 ? -24.331 -7.109 13.393 1.00 81.69 449 VAL A CA 1
ATOM 3400 C C . VAL A 1 449 ? -24.998 -6.154 12.405 1.00 81.69 449 VAL A C 1
ATOM 3402 O O . VAL A 1 449 ? -26.179 -5.848 12.571 1.00 81.69 449 VAL A O 1
ATOM 3405 N N . LYS A 1 450 ? -24.290 -5.749 11.345 1.00 81.00 450 LYS A N 1
ATOM 3406 C CA . LYS A 1 450 ? -24.832 -4.928 10.258 1.00 81.00 450 LYS A CA 1
ATOM 3407 C C . LYS A 1 450 ? -25.836 -5.684 9.390 1.00 81.00 450 LYS A C 1
ATOM 3409 O O . LYS A 1 450 ? -26.901 -5.146 9.101 1.00 81.00 450 LYS A O 1
ATOM 3414 N N . ASP A 1 451 ? -25.554 -6.935 9.033 1.00 76.31 451 ASP A N 1
ATOM 3415 C CA . ASP A 1 451 ? -26.474 -7.776 8.250 1.00 76.31 451 ASP A CA 1
ATOM 3416 C C . ASP A 1 451 ? -27.799 -8.023 8.989 1.00 76.31 451 ASP A C 1
ATOM 3418 O O . ASP A 1 451 ? -28.852 -8.184 8.371 1.00 76.31 451 ASP A O 1
ATOM 3422 N N . LEU A 1 452 ? -27.770 -7.995 10.325 1.00 74.12 452 LEU A N 1
ATOM 3423 C CA . LEU A 1 452 ? -28.959 -8.080 11.173 1.00 74.12 452 LEU A CA 1
ATOM 3424 C C . LEU A 1 452 ? -29.686 -6.735 11.366 1.00 74.12 452 LEU A C 1
ATOM 3426 O O . LEU A 1 452 ? -30.745 -6.706 11.996 1.00 74.12 452 LEU A O 1
ATOM 3430 N N . GLY A 1 453 ? -29.136 -5.615 10.882 1.00 79.56 453 GLY A N 1
ATOM 3431 C CA . GLY A 1 453 ? -29.632 -4.261 11.177 1.00 79.56 453 GLY A CA 1
ATOM 3432 C C . GLY A 1 453 ? -29.483 -3.863 12.655 1.00 79.56 453 GLY A C 1
ATOM 3433 O O . GLY A 1 453 ? -30.199 -2.992 13.175 1.00 79.56 453 GLY A O 1
ATOM 3434 N N . LEU A 1 454 ? -28.577 -4.539 13.361 1.00 87.19 454 LEU A N 1
ATOM 3435 C CA . LEU A 1 454 ? -28.297 -4.378 14.784 1.00 87.19 454 LEU A CA 1
ATOM 3436 C C . LEU A 1 454 ? -26.996 -3.610 15.027 1.00 87.19 454 LEU A C 1
ATOM 3438 O O . LEU A 1 454 ? -26.480 -3.636 16.138 1.00 87.19 454 LEU A O 1
ATOM 3442 N N . ASP A 1 455 ? -26.486 -2.889 14.037 1.00 92.50 455 ASP A N 1
ATOM 3443 C CA . ASP A 1 455 ? -25.412 -1.915 14.181 1.00 92.50 455 ASP A CA 1
ATOM 3444 C C . ASP A 1 455 ? -25.952 -0.517 14.534 1.00 92.50 455 ASP A C 1
ATOM 3446 O O . ASP A 1 455 ? -27.118 -0.179 14.297 1.00 92.50 455 ASP A O 1
ATOM 3450 N N . PHE A 1 456 ? -25.108 0.309 15.148 1.00 89.81 456 PHE A N 1
ATOM 3451 C CA . PHE A 1 456 ? -25.337 1.744 15.298 1.00 89.81 456 PHE A CA 1
ATOM 3452 C C . PHE A 1 456 ? -24.012 2.508 15.295 1.00 89.81 456 PHE A C 1
ATOM 3454 O O . PHE A 1 456 ? -22.962 1.967 15.655 1.00 89.81 456 PHE A O 1
ATOM 3461 N N . ASP A 1 457 ? -24.065 3.782 14.909 1.00 91.06 457 ASP A N 1
ATOM 3462 C CA . ASP A 1 457 ? -22.911 4.668 15.004 1.00 91.06 457 ASP A CA 1
ATOM 3463 C C . ASP A 1 457 ? -22.647 5.028 16.474 1.00 91.06 457 ASP A C 1
ATOM 3465 O O . ASP A 1 457 ? -23.405 5.771 17.105 1.00 91.06 457 ASP A O 1
ATOM 3469 N N . ALA A 1 458 ? -21.566 4.477 17.022 1.00 89.62 458 ALA A N 1
ATOM 3470 C CA . ALA A 1 458 ? -21.081 4.774 18.360 1.00 89.62 458 ALA A CA 1
ATOM 3471 C C . ALA A 1 458 ? -19.785 5.597 18.319 1.00 89.62 458 ALA A C 1
ATOM 3473 O O . ALA A 1 458 ? -19.069 5.635 19.320 1.00 89.62 458 ALA A O 1
ATOM 3474 N N . SER A 1 459 ? -19.459 6.255 17.200 1.00 80.44 459 SER A N 1
ATOM 3475 C CA . SER A 1 459 ? -18.170 6.931 16.987 1.00 80.44 459 SER A CA 1
ATOM 3476 C C . SER A 1 459 ? -17.840 7.940 18.082 1.00 80.44 459 SER A C 1
ATOM 3478 O O . SER A 1 459 ? -16.705 7.985 18.550 1.00 80.44 459 SER A O 1
ATOM 3480 N N . ALA A 1 460 ? -18.845 8.666 18.579 1.00 75.12 460 ALA A N 1
ATOM 3481 C CA . ALA A 1 460 ? -18.684 9.635 19.662 1.00 75.12 460 ALA A CA 1
ATOM 3482 C C . ALA A 1 460 ? -18.275 9.015 21.014 1.00 75.12 460 ALA A C 1
ATOM 3484 O O . ALA A 1 460 ? -17.676 9.699 21.838 1.00 75.12 460 ALA A O 1
ATOM 3485 N N . ALA A 1 461 ? -18.607 7.744 21.262 1.00 75.00 461 ALA A N 1
ATOM 3486 C CA . ALA A 1 461 ? -18.372 7.080 22.546 1.00 75.00 461 ALA A CA 1
ATOM 3487 C C . ALA A 1 461 ? -17.299 5.982 22.477 1.00 75.00 461 ALA A C 1
ATOM 3489 O O . ALA A 1 461 ? -16.598 5.749 23.456 1.00 75.00 461 ALA A O 1
ATOM 3490 N N . LEU A 1 462 ? -17.199 5.284 21.343 1.00 78.94 462 LEU A N 1
ATOM 3491 C CA . LEU A 1 462 ? -16.430 4.048 21.173 1.00 78.94 462 LEU A CA 1
ATOM 3492 C C . LEU A 1 462 ? -15.632 4.016 19.856 1.00 78.94 462 LEU A C 1
ATOM 3494 O O . LEU A 1 462 ? -15.149 2.952 19.470 1.00 78.94 462 LEU A O 1
ATOM 3498 N N . GLY A 1 463 ? -15.491 5.146 19.156 1.00 72.81 463 GLY A N 1
ATOM 3499 C CA . GLY A 1 463 ? -14.558 5.293 18.030 1.00 72.81 463 GLY A CA 1
ATOM 3500 C C . GLY A 1 463 ? -14.953 4.603 16.718 1.00 72.81 463 GLY A C 1
ATOM 3501 O O . GLY A 1 463 ? -14.127 4.523 15.819 1.00 72.81 463 GLY A O 1
ATOM 3502 N N . GLY A 1 464 ? -16.187 4.106 16.588 1.00 86.00 464 GLY A N 1
ATOM 3503 C CA . GLY A 1 464 ? -16.721 3.606 15.320 1.00 86.00 464 GLY A CA 1
ATOM 3504 C C . GLY A 1 464 ? -18.130 3.028 15.441 1.00 86.00 464 GLY A C 1
ATOM 3505 O O . GLY A 1 464 ? -18.785 3.164 16.479 1.00 86.00 464 GLY A O 1
ATOM 3506 N N . TYR A 1 465 ? -18.578 2.342 14.387 1.00 85.94 465 TYR A N 1
ATOM 3507 C CA . TYR A 1 465 ? -19.804 1.542 14.408 1.00 85.94 465 TYR A CA 1
ATOM 3508 C C . TYR A 1 465 ? -19.674 0.378 15.390 1.00 85.94 465 TYR A C 1
ATOM 3510 O O . TYR A 1 465 ? -18.628 -0.268 15.473 1.00 85.94 465 TYR A O 1
ATOM 3518 N N . ARG A 1 466 ? -20.739 0.109 16.146 1.00 94.44 466 ARG A N 1
ATOM 3519 C CA . ARG A 1 466 ? -20.785 -0.958 17.153 1.00 94.44 466 ARG A CA 1
ATOM 3520 C C . ARG A 1 466 ? -22.114 -1.702 17.096 1.00 94.44 466 ARG A C 1
ATOM 3522 O O . ARG A 1 466 ? -23.083 -1.230 16.508 1.00 94.44 466 ARG A O 1
ATOM 3529 N N . SER A 1 467 ? -22.167 -2.858 17.752 1.00 92.69 467 SER A N 1
ATOM 3530 C CA . SER A 1 467 ? -23.415 -3.594 17.948 1.00 92.69 467 SER A CA 1
ATOM 3531 C C . SER A 1 467 ? -24.329 -2.825 18.890 1.00 92.69 467 SER A C 1
ATOM 3533 O O . SER A 1 467 ? -23.924 -2.478 19.999 1.00 92.69 467 SER A O 1
ATOM 3535 N N . LYS A 1 468 ? -25.598 -2.652 18.528 1.00 94.25 468 LYS A N 1
ATOM 3536 C CA . LYS A 1 468 ? -26.648 -2.358 19.504 1.00 94.25 468 LYS A CA 1
ATOM 3537 C C . LYS A 1 468 ? -26.595 -3.419 20.598 1.00 94.25 468 LYS A C 1
ATOM 3539 O O . LYS A 1 468 ? -26.214 -4.569 20.361 1.00 94.25 468 LYS A O 1
ATOM 3544 N N . ARG A 1 469 ? -27.010 -3.050 21.801 1.00 96.94 469 ARG A N 1
ATOM 3545 C CA . ARG A 1 469 ? -27.281 -4.019 22.841 1.00 96.94 469 ARG A CA 1
ATOM 3546 C C . ARG A 1 469 ? -28.588 -4.723 22.513 1.00 96.94 469 ARG A C 1
ATOM 3548 O O . ARG A 1 469 ? -29.623 -4.078 22.329 1.00 96.94 469 ARG A O 1
ATOM 3555 N N . PHE A 1 470 ? -28.527 -6.041 22.442 1.00 94.94 470 PHE A N 1
ATOM 3556 C CA . PHE A 1 470 ? -29.699 -6.865 22.215 1.00 94.94 470 PHE A CA 1
ATOM 3557 C C . PHE A 1 470 ? -29.558 -8.229 22.880 1.00 94.94 470 PHE A C 1
ATOM 3559 O O . PHE A 1 470 ? -28.470 -8.641 23.284 1.00 94.94 470 PHE A O 1
ATOM 3566 N N . ALA A 1 471 ? -30.674 -8.939 22.949 1.00 95.00 471 ALA A N 1
ATOM 3567 C CA . ALA A 1 471 ? -30.715 -10.379 23.134 1.00 95.00 471 ALA A CA 1
ATOM 3568 C C . ALA A 1 471 ? -31.636 -10.982 22.074 1.00 95.00 471 ALA A C 1
ATOM 3570 O O . ALA A 1 471 ? -32.617 -10.354 21.679 1.00 95.00 471 ALA A O 1
ATOM 3571 N N . MET A 1 472 ? -31.345 -12.181 21.596 1.00 89.62 472 MET A N 1
ATOM 3572 C CA . MET A 1 472 ? -32.227 -12.903 20.688 1.00 89.62 472 MET A CA 1
ATOM 3573 C C . MET A 1 472 ? -32.238 -14.389 20.997 1.00 89.62 472 MET A C 1
ATOM 3575 O O . MET A 1 472 ? -31.248 -14.948 21.469 1.00 89.62 472 MET A O 1
ATOM 3579 N N . VAL A 1 473 ? -33.376 -15.013 20.715 1.00 88.81 473 VAL A N 1
ATOM 3580 C CA . VAL A 1 473 ? -33.573 -16.456 20.819 1.00 88.81 473 VAL A CA 1
ATOM 3581 C C . VAL A 1 473 ? -33.560 -17.026 19.411 1.00 88.81 473 VAL A C 1
ATOM 3583 O O . VAL A 1 473 ? -34.256 -16.523 18.525 1.00 88.81 473 VAL A O 1
ATOM 3586 N N . LEU A 1 474 ? -32.764 -18.071 19.215 1.00 86.44 474 LEU A N 1
ATOM 3587 C CA . LEU A 1 474 ? -32.697 -18.831 17.980 1.00 86.44 474 LEU A CA 1
ATOM 3588 C C . LEU A 1 474 ? -33.169 -20.258 18.241 1.00 86.44 474 LEU A C 1
ATOM 3590 O O . LEU A 1 474 ? -32.761 -20.875 19.221 1.00 86.44 474 LEU A O 1
ATOM 3594 N N . GLU A 1 475 ? -33.990 -20.798 17.349 1.00 83.31 475 GLU A N 1
ATOM 3595 C CA . GLU A 1 475 ? -34.369 -22.210 17.337 1.00 83.31 475 GLU A CA 1
ATOM 3596 C C . GLU A 1 475 ? -33.949 -22.837 16.013 1.00 83.31 475 GLU A C 1
ATOM 3598 O O . GLU A 1 475 ? -34.378 -22.396 14.944 1.00 83.31 475 GLU A O 1
ATOM 3603 N N . ASN A 1 476 ? -33.095 -23.861 16.075 1.00 82.00 476 ASN A N 1
ATOM 3604 C CA . ASN A 1 476 ? -32.502 -24.515 14.904 1.00 82.00 476 ASN A CA 1
ATOM 3605 C C . ASN A 1 476 ? -31.924 -23.492 13.900 1.00 82.00 476 ASN A C 1
ATOM 3607 O O . ASN A 1 476 ? -32.233 -23.517 12.706 1.00 82.00 476 ASN A O 1
ATOM 3611 N N . GLY A 1 477 ? -31.156 -22.524 14.407 1.00 74.06 477 GLY A N 1
ATOM 3612 C CA . GLY A 1 477 ? -30.549 -21.450 13.615 1.00 74.06 477 GLY A CA 1
ATOM 3613 C C . GLY A 1 477 ? -31.498 -20.351 13.118 1.00 74.06 477 GLY A C 1
ATOM 3614 O O . GLY A 1 477 ? -31.039 -19.435 12.439 1.00 74.06 477 GLY A O 1
ATOM 3615 N N . LYS A 1 478 ? -32.799 -20.391 13.438 1.00 76.69 478 LYS A N 1
ATOM 3616 C CA . LYS A 1 478 ? -33.770 -19.352 13.051 1.00 76.69 478 LYS A CA 1
ATOM 3617 C C . LYS A 1 478 ? -34.097 -18.438 14.221 1.00 76.69 478 LYS A C 1
ATOM 3619 O O . LYS A 1 478 ? -34.452 -18.917 15.290 1.00 76.69 478 LYS A O 1
ATOM 3624 N N . ILE A 1 479 ? -34.040 -17.128 14.002 1.00 84.31 479 ILE A N 1
ATOM 3625 C CA . ILE A 1 479 ? -34.410 -16.126 15.007 1.00 84.31 479 ILE A CA 1
ATOM 3626 C C . ILE A 1 479 ? -35.920 -16.206 15.272 1.00 84.31 479 ILE A C 1
ATOM 3628 O O . ILE A 1 479 ? -36.718 -16.044 14.350 1.00 84.31 479 ILE A O 1
ATOM 3632 N N . THR A 1 480 ? -36.313 -16.442 16.524 1.00 81.31 480 THR A N 1
ATOM 3633 C CA . THR A 1 480 ? -37.724 -16.522 16.944 1.00 81.31 480 THR A CA 1
ATOM 3634 C C . THR A 1 480 ? -38.162 -15.320 17.774 1.00 81.31 480 THR A C 1
ATOM 3636 O O . THR A 1 480 ? -39.327 -14.929 17.708 1.00 81.31 480 THR A O 1
ATOM 3639 N N . LYS A 1 481 ? -37.244 -14.700 18.527 1.00 83.75 481 LYS A N 1
ATOM 3640 C CA . LYS A 1 481 ? -37.485 -13.474 19.307 1.00 83.75 481 LYS A CA 1
ATOM 3641 C C . LYS A 1 481 ? -36.244 -12.588 19.323 1.00 83.75 481 LYS A C 1
ATOM 3643 O O . LYS A 1 481 ? -35.129 -13.103 19.382 1.00 83.75 481 LYS A O 1
ATOM 3648 N N . VAL A 1 482 ? -36.438 -11.268 19.327 1.00 88.75 482 VAL A N 1
ATOM 3649 C CA . VAL A 1 482 ? -35.364 -10.267 19.435 1.00 88.75 482 VAL A CA 1
ATOM 3650 C C . VAL A 1 482 ? -35.782 -9.167 20.410 1.00 88.75 482 VAL A C 1
ATOM 3652 O O . VAL A 1 482 ? -36.878 -8.621 20.309 1.00 88.75 482 VAL A O 1
ATOM 3655 N N . PHE A 1 483 ? -34.883 -8.820 21.324 1.00 89.88 483 PHE A N 1
ATOM 3656 C CA . PHE A 1 483 ? -35.018 -7.772 22.329 1.00 89.88 483 PHE A CA 1
ATOM 3657 C C . PHE A 1 483 ? -33.923 -6.734 22.083 1.00 89.88 483 PHE A C 1
ATOM 3659 O O . PHE A 1 483 ? -32.799 -6.901 22.555 1.00 89.88 483 PHE A O 1
ATOM 3666 N N . VAL A 1 484 ? -34.223 -5.689 21.311 1.00 92.38 484 VAL A N 1
ATOM 3667 C CA . VAL A 1 484 ? -33.269 -4.609 21.004 1.00 92.38 484 VAL A CA 1
ATOM 3668 C C . VAL A 1 484 ? -33.477 -3.454 21.975 1.00 92.38 484 VAL A C 1
ATOM 3670 O O . VAL A 1 484 ? -34.604 -2.994 22.151 1.00 92.38 484 VAL A O 1
ATOM 3673 N N . GLU A 1 485 ? -32.405 -2.961 22.593 1.00 92.50 485 GLU A N 1
ATOM 3674 C CA . GLU A 1 485 ? -32.501 -1.804 23.485 1.00 92.50 485 GLU A CA 1
ATOM 3675 C C . GLU A 1 485 ? -32.927 -0.542 22.708 1.00 92.50 485 GLU A C 1
ATOM 3677 O O . GLU A 1 485 ? -32.289 -0.209 21.704 1.00 92.50 485 GLU A O 1
ATOM 3682 N N . PRO A 1 486 ? -33.950 0.211 23.166 1.00 84.06 486 PRO A N 1
ATOM 3683 C CA . PRO A 1 486 ? -34.513 1.342 22.414 1.00 84.06 486 PRO A CA 1
ATOM 3684 C C . PRO A 1 486 ? -33.511 2.463 22.122 1.00 84.06 486 PRO A C 1
ATOM 3686 O O . PRO A 1 486 ? -33.632 3.186 21.140 1.00 84.06 486 PRO A O 1
ATOM 3689 N N . ASN A 1 487 ? -32.521 2.618 22.999 1.00 87.56 487 ASN A N 1
ATOM 3690 C CA . ASN A 1 487 ? -31.456 3.614 22.912 1.00 87.56 487 ASN A CA 1
ATOM 3691 C C . ASN A 1 487 ? -30.112 2.992 22.492 1.00 87.56 487 ASN A C 1
ATOM 3693 O O . ASN A 1 487 ? -29.053 3.535 22.818 1.00 87.56 487 ASN A O 1
ATOM 3697 N N . ASN A 1 488 ? -30.143 1.829 21.835 1.00 88.12 488 ASN A N 1
ATOM 3698 C CA . ASN A 1 488 ? -28.997 1.049 21.356 1.00 88.12 488 ASN A CA 1
ATOM 3699 C C . ASN A 1 488 ? -28.036 0.524 22.434 1.00 88.12 488 ASN A C 1
ATOM 3701 O O . ASN A 1 488 ? -27.266 -0.380 22.149 1.00 88.12 488 ASN A O 1
ATOM 3705 N N . THR A 1 489 ? -28.018 1.065 23.651 1.00 89.62 489 THR A N 1
ATOM 3706 C CA . THR A 1 489 ? -26.962 0.788 24.649 1.00 89.62 489 THR A CA 1
ATOM 3707 C C . THR A 1 489 ? -27.484 0.501 26.055 1.00 89.62 489 THR A C 1
ATOM 3709 O O . THR A 1 489 ? -26.698 0.066 26.907 1.00 89.62 489 THR A O 1
ATOM 3712 N N . GLY A 1 490 ? -28.782 0.725 26.287 1.00 88.19 490 GLY A N 1
ATOM 3713 C CA . GLY A 1 490 ? -29.476 0.613 27.570 1.00 88.19 490 GLY A CA 1
ATOM 3714 C C . GLY A 1 490 ? -29.447 -0.786 28.170 1.00 88.19 490 GLY A C 1
ATOM 3715 O O . GLY A 1 490 ? -28.852 -1.693 27.614 1.00 88.19 490 GLY A O 1
ATOM 3716 N N . LEU A 1 491 ? -30.040 -0.955 29.346 1.00 89.81 491 LEU A N 1
ATOM 3717 C CA . LEU A 1 491 ? -30.075 -2.223 30.081 1.00 89.81 491 LEU A CA 1
ATOM 3718 C C . LEU A 1 491 ? -31.495 -2.442 30.594 1.00 89.81 491 LEU A C 1
ATOM 3720 O O . LEU A 1 491 ? -31.764 -2.306 31.786 1.00 89.81 491 LEU A O 1
ATOM 3724 N N . SER A 1 492 ? -32.419 -2.681 29.672 1.00 90.31 492 SER A N 1
ATOM 3725 C CA . SER A 1 492 ? -33.838 -2.815 29.973 1.00 90.31 492 SER A CA 1
ATOM 3726 C C . SER A 1 492 ? -34.381 -4.129 29.429 1.00 90.31 492 SER A C 1
ATOM 3728 O O . SER A 1 492 ? -34.525 -5.093 30.175 1.00 90.31 492 SER A O 1
ATOM 3730 N N . VAL A 1 493 ? -34.651 -4.206 28.131 1.00 92.12 493 VAL A N 1
ATOM 3731 C CA . VAL A 1 493 ? -35.353 -5.331 27.501 1.00 92.12 493 VAL A CA 1
ATOM 3732 C C . VAL A 1 493 ? -34.458 -6.541 27.238 1.00 92.12 493 VAL A C 1
ATOM 3734 O O . VAL A 1 493 ? -34.957 -7.659 27.201 1.00 92.12 493 VAL A O 1
ATOM 3737 N N . SER A 1 494 ? -33.146 -6.346 27.095 1.00 94.94 494 SER A N 1
ATOM 3738 C CA . SER A 1 494 ? -32.188 -7.390 26.696 1.00 94.94 494 SER A CA 1
ATOM 3739 C C . SER A 1 494 ? -31.551 -8.162 27.863 1.00 94.94 494 SER A C 1
ATOM 3741 O O . SER A 1 494 ? -30.643 -8.969 27.646 1.00 94.94 494 SER A O 1
ATOM 3743 N N . LEU A 1 495 ? -31.987 -7.918 29.103 1.00 97.06 495 LEU A N 1
ATOM 3744 C CA . LEU A 1 495 ? -31.495 -8.608 30.302 1.00 97.06 495 LEU A CA 1
ATOM 3745 C C . LEU A 1 495 ? -31.990 -10.064 30.377 1.00 97.06 495 LEU A C 1
ATOM 3747 O O . LEU A 1 495 ? -33.089 -10.381 29.915 1.00 97.06 495 LEU A O 1
ATOM 3751 N N . ALA A 1 496 ? -31.190 -10.941 30.992 1.00 96.38 496 ALA A N 1
ATOM 3752 C CA . ALA A 1 496 ? -31.461 -12.379 31.068 1.00 96.38 496 ALA A CA 1
ATOM 3753 C C . ALA A 1 496 ? -32.810 -12.694 31.735 1.00 96.38 496 ALA A C 1
ATOM 3755 O O . ALA A 1 496 ? -33.537 -13.572 31.278 1.00 96.38 496 ALA A O 1
ATOM 3756 N N . GLU A 1 497 ? -33.192 -11.934 32.761 1.00 95.50 497 GLU A N 1
ATOM 3757 C CA . GLU A 1 497 ? -34.452 -12.085 33.495 1.00 95.50 497 GLU A CA 1
ATOM 3758 C C . GLU A 1 497 ? -35.680 -11.810 32.621 1.00 95.50 497 GLU A C 1
ATOM 3760 O O . GLU A 1 497 ? -36.755 -12.353 32.870 1.00 95.50 497 GLU A O 1
ATOM 3765 N N . ASN A 1 498 ? -35.543 -10.953 31.607 1.00 94.31 498 ASN A N 1
ATOM 3766 C CA . ASN A 1 498 ? -36.621 -10.675 30.663 1.00 94.31 498 ASN A CA 1
ATOM 3767 C C . ASN A 1 498 ? -36.687 -11.740 29.574 1.00 94.31 498 ASN A C 1
ATOM 3769 O O . ASN A 1 498 ? -37.779 -12.194 29.247 1.00 94.31 498 ASN A O 1
ATOM 3773 N N . LEU A 1 499 ? -35.535 -12.211 29.094 1.00 93.69 499 LEU A N 1
ATOM 3774 C CA . LEU A 1 499 ? -35.476 -13.323 28.151 1.00 93.69 499 LEU A CA 1
ATOM 3775 C C . LEU A 1 499 ? -36.025 -14.624 28.766 1.00 93.69 499 LEU A C 1
ATOM 3777 O O . LEU A 1 499 ? -36.783 -15.330 28.112 1.00 93.69 499 LEU A O 1
ATOM 3781 N N . LEU A 1 500 ? -35.727 -14.916 30.036 1.00 94.00 500 LEU A N 1
ATOM 3782 C CA . LEU A 1 500 ? -36.206 -16.112 30.748 1.00 94.00 500 LEU A CA 1
ATOM 3783 C C . LEU A 1 500 ? -37.731 -16.201 30.876 1.00 94.00 500 LEU A C 1
ATOM 3785 O O . LEU A 1 500 ? -38.274 -17.303 30.900 1.00 94.00 500 LEU A O 1
ATOM 3789 N N . LYS A 1 501 ? -38.432 -15.064 30.957 1.00 92.88 501 LYS A N 1
ATOM 3790 C CA . LYS A 1 501 ? -39.908 -15.030 30.987 1.00 92.88 501 LYS A CA 1
ATOM 3791 C C . LYS A 1 501 ? -40.524 -15.454 29.654 1.00 92.88 501 LYS A C 1
ATOM 3793 O O . LYS A 1 501 ? -41.695 -15.814 29.606 1.00 92.88 501 LYS A O 1
ATOM 3798 N N . GLU A 1 502 ? -39.734 -15.386 28.589 1.00 84.62 502 GLU A N 1
ATOM 3799 C CA . GLU A 1 502 ? -40.150 -15.574 27.205 1.00 84.62 502 GLU A CA 1
ATOM 3800 C C . GLU A 1 502 ? -39.724 -16.939 26.632 1.00 84.62 502 GLU A C 1
ATOM 3802 O O . GLU A 1 502 ? -40.085 -17.237 25.486 1.00 84.62 502 GLU A O 1
ATOM 3807 N N . LEU A 1 503 ? -38.986 -17.738 27.420 1.00 84.56 503 LEU A N 1
ATOM 3808 C CA . LEU A 1 503 ? -38.577 -19.129 27.169 1.00 84.56 503 LEU A CA 1
ATOM 3809 C C . LEU A 1 503 ? -39.472 -20.126 27.914 1.00 84.56 503 LEU A C 1
ATOM 3811 O O . LEU A 1 503 ? -39.797 -21.170 27.308 1.00 84.56 503 LEU A O 1
#

Secondary structure (DSSP, 8-state):
---TT----EEEBTT--S-HHHHHSS--B-GGG-SS-EEEEEEEEEEETTEEEEEEEEEEEEEEEE-TT-SSEEEEEPP---S---TTEEEEEEEEEEEEEEESSS-------SS--TT-S-GGGTTSS-TTGGGSSSSEEEEEE-SS-EEEEESS--TTSBSS--EEEEPPTTSSSSEEEB-SEEEEPPPP-SS-GGGSPPEEEE-S--EEEE-TT--SEEE-HHHHHHHHHHHT--TTT-EE-TTTGGG---EEEEES--TT--PPPEEEEE-HHHHEEEETTTTEEEE-EEEPPTT--SEEE-HHHHTTSEEEEETTTTEEEEEPBPP-TT-------EE-S-TTHHHHTTTSSSS---S----HHHHHHHSSEEEEEEES-TT-HHIIIIIHHHHHHTHHHHHHTT--EEEEEESS-HHHHHHHHHHTT-GGGSEEEE-TT-HHHHHTT-EEE-HHHHSSEEEPPEEEEEETTEEEEEEE-TTSS-SSTTSHHHHHTT-

Radius of gyration: 28.32 Å; chains: 1; bounding box: 68×65×71 Å

Foldseek 3Di:
DQKLAFFAAAFEAPLAPDDPVVNPPDDHDHPVQAPFKDWDPDWDKWDAPFWIWIFGKIKAKWKFFDFPVDPDTDTDRDHDDDDDGDPGIQIWIAMHTHTRDIDGDDDGDTDDDDGGHPNYFALPDVVDDIPRLVPQLALKWWKADFPPDIDIDTRDDDVQWFPDWWQKAFADNPDSGLKFFWDQWKWFQAFAPPPPSPPDDIDTDGFPFGMEGEIQVDAFKEGAPRRLVVVLVLQVADPPFQWGDPVRLNRGTWIWIWTHDDPPDPRFIWIQTHHSQLQWDQDPVVRIIGGSYYYDDPPDRYIYDYPSRCNQWTWMARSNRRMIITHGTDDDPRDPNRDDGDRDPDPCVVVVSVPVVADDDPPDDDDLLNVQLVAQKAKEWEAQDQPDPCVLPFAVVLCLVCLVLCVVVRHPAAEYEKLPGPVSQVVSCVVSVSPRSYHRYYPVVCPVQVVVVQWDAPCVPRNGIMGFTKMFMGGSSHTDDIFGDPVSHDDDCRGPVNVSVVD